Protein AF-0000000072155384 (afdb_homodimer)

Secondary structure (DSSP, 8-state):
-------------------------HHHHHHHHHHHHHHHHGGGGGTS--HHHHS-S----PPP--TTSHHHHHHHHHT-TT--S-EEEEES-TTSSTT-SSHHHHHTT--EEEEEE--HHHHHHHHHHHTT-TTEEEEE-EE--TT--EEEEEE--SSTT--EETTT--HHHHHHT-SS-EEEEEEEE-HHHHHTTSSSSEEEEEEE--TT-HHHHHHT--TTT-EEEEEEEE---SSHHHHHHHHHHHHHHHHTTEEEEE-TTT-SEEEEEE--TT-HHHHHHHHHHHHH-/-------------------------HHHHHHHHHHHHHHHHGGGGGTS--HHHHS-S----PPP--TTSHHHHHHHHHT-TT--S-EEEEES-TTSSTT-SSHHHHHTT--EEEEEE--HHHHHHHHHHHTT-TTEEEEE-EE--TT--EEEEEE--SSTT--EETTT--HHHHHHT-SS-EEEEEEEE-HHHHHTTSSSSEEEEEEE--TT-HHHHHHT--TTT-EEEEEEEE---SSHHHHHHHHHHHHHHHHTTEEEEE-TTT-SEEEEEE-----HHHHHHHHHHHHH-

Sequence (586 aa):
MPSLIQKSISSSKNPTLSVPDLGISAAAKDQLKLEAGAKELESLDSVIPSAAESAGRGEVCARSRSRFGEELSVIRLLGWQMKRDGIYVEMGALDGVTYSSTLALQTCLGWTGLLIEGSPRHFQRLYQNYKDVENVIVQYGAVCAPPLTNATFSQGMNVGSVDGDVTYLPVGLRKRFSYRRQRVVVPCRPMEWYLQKLPKKHVDFMSLDVEGAELEVLLTMDFAEVLVEVFLIELHDWGRSEQTQSWKIRKLMGNLGYKDQQLGREGEDSLMIRSWATDFDDILQRYALICLKMPSLIQKSISSSKNPTLSVPDLGISAAAKDQLKLEAGAKELESLDSVIPSAAESAGRGEVCARSRSRFGEELSVIRLLGWQMKRDGIYVEMGALDGVTYSSTLALQTCLGWTGLLIEGSPRHFQRLYQNYKDVENVIVQYGAVCAPPLTNATFSQGMNVGSVDGDVTYLPVGLRKRFSYRRQRVVVPCRPMEWYLQKLPKKHVDFMSLDVEGAELEVLLTMDFAEVLVEVFLIELHDWGRSEQTQSWKIRKLMGNLGYKDQQLGREGEDSLMIRSWATDFDDILQRYALICLK

pLDDT: mean 73.43, std 26.16, range [23.14, 98.67]

Solvent-accessible surface area (backbone atoms only — not comparable to full-atom values): 32105 Å² total; per-residue (Å²): 134,84,77,76,77,77,74,76,78,73,78,77,75,76,77,76,77,73,75,71,78,68,79,63,47,76,65,50,51,50,49,51,47,42,51,56,34,51,63,59,48,69,63,44,66,67,61,47,63,74,41,76,73,66,58,76,69,86,62,73,58,47,74,71,33,23,75,60,42,54,38,61,51,48,35,60,75,68,61,42,68,78,50,62,77,41,30,38,37,32,38,52,25,46,40,53,52,71,54,15,64,52,41,28,45,38,44,52,40,56,23,34,37,39,37,28,17,46,45,67,72,35,30,55,46,23,46,68,70,38,73,86,41,86,54,46,47,76,45,80,30,43,68,32,50,50,82,48,54,61,42,49,28,37,34,72,33,89,54,83,84,51,57,30,41,62,90,38,40,43,64,72,58,46,66,73,44,65,59,85,61,45,75,44,80,29,52,23,39,31,40,41,63,64,56,66,72,47,96,52,54,52,32,53,35,35,38,40,49,50,57,57,42,53,60,60,39,60,46,29,38,48,63,82,69,38,46,63,44,29,36,40,37,56,39,54,72,85,45,67,69,35,34,25,50,41,49,36,43,52,38,48,40,43,57,70,41,29,42,81,42,73,52,66,94,86,52,50,42,38,31,30,36,49,54,69,71,66,53,67,55,49,66,48,35,56,52,43,54,56,64,74,97,130,86,76,76,78,77,77,77,80,75,79,76,76,76,78,77,78,74,73,73,80,67,80,62,46,76,66,52,52,49,49,51,47,43,52,57,38,51,62,59,46,67,66,45,64,68,62,48,60,73,40,74,73,66,55,76,66,86,60,74,56,47,73,71,34,23,78,63,44,56,38,61,51,50,36,61,75,68,63,40,70,78,50,61,76,41,30,38,37,32,38,51,25,45,42,54,52,71,55,15,66,52,40,29,46,39,44,52,41,56,21,35,37,39,36,28,17,46,46,67,74,34,29,54,47,23,46,69,71,37,73,85,43,84,56,46,46,77,44,80,30,44,67,34,50,51,84,48,53,61,44,50,27,39,34,73,32,90,54,83,83,52,57,28,43,62,89,39,42,44,64,71,59,45,66,74,44,63,60,84,63,45,76,44,82,29,51,23,38,30,41,41,63,62,56,66,73,48,96,52,57,52,32,52,35,35,39,41,50,48,58,56,41,54,58,60,39,60,46,29,39,48,63,82,68,36,46,63,43,29,37,40,37,56,37,56,73,85,45,66,69,35,34,24,50,40,49,36,43,52,39,47,39,41,57,68,40,29,42,80,41,73,52,64,93,86,50,49,42,38,32,31,35,49,55,69,71,66,51,67,57,47,65,48,36,54,53,43,52,53,65,70,96

Structure (mmCIF, N/CA/C/O backbone):
data_AF-0000000072155384-model_v1
#
loop_
_entity.id
_entity.type
_entity.pdbx_description
1 polymer 'Methyltransferase FkbM domain-containing protein'
#
loop_
_atom_site.group_PDB
_atom_site.id
_atom_site.type_symbol
_atom_site.label_atom_id
_atom_site.label_alt_id
_atom_site.label_comp_id
_atom_site.label_asym_id
_atom_site.label_entity_id
_atom_site.label_seq_id
_atom_site.pdbx_PDB_ins_code
_atom_site.Cartn_x
_atom_site.Cartn_y
_atom_site.Cartn_z
_atom_site.occupancy
_atom_site.B_iso_or_equiv
_atom_site.auth_seq_id
_atom_site.auth_comp_id
_atom_site.auth_asym_id
_atom_site.auth_atom_id
_atom_site.pdbx_PDB_model_num
ATOM 1 N N . MET A 1 1 ? -43.622 -44.221 13.138 1 26.28 1 MET A N 1
ATOM 2 C CA . MET A 1 1 ? -42.905 -43.701 11.977 1 26.28 1 MET A CA 1
ATOM 3 C C . MET A 1 1 ? -43.016 -42.182 11.905 1 26.28 1 MET A C 1
ATOM 5 O O . MET A 1 1 ? -43.781 -41.649 11.099 1 26.28 1 MET A O 1
ATOM 9 N N . PRO A 1 2 ? -42.939 -41.425 13.049 1 27.19 2 PRO A N 1
ATOM 10 C CA . PRO A 1 2 ? -43.264 -40 13.15 1 27.19 2 PRO A CA 1
ATOM 11 C C . PRO A 1 2 ? -42.375 -39.128 12.266 1 27.19 2 PRO A C 1
ATOM 13 O O . PRO A 1 2 ? -41.201 -39.446 12.061 1 27.19 2 PRO A O 1
ATOM 16 N N . SER A 1 3 ? -42.962 -38.591 11.165 1 27.96 3 SER A N 1
ATOM 17 C CA . SER A 1 3 ? -42.566 -37.665 10.109 1 27.96 3 SER A CA 1
ATOM 18 C C . SER A 1 3 ? -42.033 -36.359 10.69 1 27.96 3 SER A C 1
ATOM 20 O O . SER A 1 3 ? -42.774 -35.612 11.331 1 27.96 3 SER A O 1
ATOM 22 N N . LEU A 1 4 ? -40.864 -36.371 11.342 1 26.1 4 LEU A N 1
ATOM 23 C CA . LEU A 1 4 ? -40.226 -35.208 11.95 1 26.1 4 LEU A CA 1
ATOM 24 C C . LEU A 1 4 ? -40.119 -34.062 10.95 1 26.1 4 LEU A C 1
ATOM 26 O O . LEU A 1 4 ? -39.519 -34.217 9.884 1 26.1 4 LEU A O 1
ATOM 30 N N . ILE A 1 5 ? -41.17 -33.276 10.859 1 24.29 5 ILE A N 1
ATOM 31 C CA . ILE A 1 5 ? -41.345 -32.085 10.035 1 24.29 5 ILE A CA 1
ATOM 32 C C . ILE A 1 5 ? -40.218 -31.094 10.315 1 24.29 5 ILE A C 1
ATOM 34 O O . ILE A 1 5 ? -40.093 -30.586 11.433 1 24.29 5 ILE A O 1
ATOM 38 N N . GLN A 1 6 ? -39.008 -31.396 9.936 1 24.03 6 GLN A N 1
ATOM 39 C CA . GLN A 1 6 ? -37.921 -30.44 10.117 1 24.03 6 GLN A CA 1
ATOM 40 C C . GLN A 1 6 ? -38.257 -29.096 9.477 1 24.03 6 GLN A C 1
ATOM 42 O O . GLN A 1 6 ? -38.375 -28.998 8.253 1 24.03 6 GLN A O 1
ATOM 47 N N . LYS A 1 7 ? -39.018 -28.221 10.19 1 24.22 7 LYS A N 1
ATOM 48 C CA . LYS A 1 7 ? -39.386 -26.863 9.799 1 24.22 7 LYS A CA 1
ATOM 49 C C . LYS A 1 7 ? -38.16 -26.065 9.365 1 24.22 7 LYS A C 1
ATOM 51 O O . LYS A 1 7 ? -37.105 -26.145 9.998 1 24.22 7 LYS A O 1
ATOM 56 N N . SER A 1 8 ? -38.146 -25.703 8.1 1 26.1 8 SER A N 1
ATOM 57 C CA . SER A 1 8 ? -37.285 -24.854 7.283 1 26.1 8 SER A CA 1
ATOM 58 C C . SER A 1 8 ? -37.116 -23.474 7.908 1 26.1 8 SER A C 1
ATOM 60 O O . SER A 1 8 ? -38.079 -22.711 8.012 1 26.1 8 SER A O 1
ATOM 62 N N . ILE A 1 9 ? -36.544 -23.386 9.115 1 26 9 ILE A N 1
ATOM 63 C CA . ILE A 1 9 ? -36.413 -22.052 9.693 1 26 9 ILE A CA 1
ATOM 64 C C . ILE A 1 9 ? -35.825 -21.096 8.658 1 26 9 ILE A C 1
ATOM 66 O O . ILE A 1 9 ? -34.706 -21.299 8.181 1 26 9 ILE A O 1
ATOM 70 N N . SER A 1 10 ? -36.708 -20.467 7.865 1 24.78 10 SER A N 1
ATOM 71 C CA . SER A 1 10 ? -36.488 -19.397 6.897 1 24.78 10 SER A CA 1
ATOM 72 C C . SER A 1 10 ? -35.698 -18.247 7.514 1 24.78 10 SER A C 1
ATOM 74 O O . SER A 1 10 ? -36.073 -17.724 8.566 1 24.78 10 SER A O 1
ATOM 76 N N . SER A 1 11 ? -34.388 -18.291 7.49 1 24.82 11 SER A N 1
ATOM 77 C CA . SER A 1 11 ? -33.483 -17.241 7.947 1 24.82 11 SER A CA 1
ATOM 78 C C . SER A 1 11 ? -33.987 -15.861 7.54 1 24.82 11 SER A C 1
ATOM 80 O O . SER A 1 11 ? -34.308 -15.631 6.372 1 24.82 11 SER A O 1
ATOM 82 N N . SER A 1 12 ? -34.711 -15.152 8.355 1 24.16 12 SER A N 1
ATOM 83 C CA . SER A 1 12 ? -35.221 -13.786 8.302 1 24.16 12 SER A CA 1
ATOM 84 C C . SER A 1 12 ? -34.168 -12.823 7.765 1 24.16 12 SER A C 1
ATOM 86 O O . SER A 1 12 ? -33.024 -12.824 8.226 1 24.16 12 SER A O 1
ATOM 88 N N . LYS A 1 13 ? -34.362 -12.316 6.531 1 26.49 13 LYS A N 1
ATOM 89 C CA . LYS A 1 13 ? -33.727 -11.25 5.761 1 26.49 13 LYS A CA 1
ATOM 90 C C . LYS A 1 13 ? -33.55 -9.992 6.606 1 26.49 13 LYS A C 1
ATOM 92 O O . LYS A 1 13 ? -34.521 -9.462 7.15 1 26.49 13 LYS A O 1
ATOM 97 N N . ASN A 1 14 ? -32.489 -9.903 7.415 1 23.92 14 ASN A N 1
ATOM 98 C CA . ASN A 1 14 ? -32.242 -8.645 8.111 1 23.92 14 ASN A CA 1
ATOM 99 C C . ASN A 1 14 ? -32.503 -7.444 7.207 1 23.92 14 ASN A C 1
ATOM 101 O O . ASN A 1 14 ? -31.907 -7.327 6.134 1 23.92 14 ASN A O 1
ATOM 105 N N . PRO A 1 15 ? -33.636 -6.75 7.224 1 27.27 15 PRO A N 1
ATOM 106 C CA . PRO A 1 15 ? -33.968 -5.632 6.337 1 27.27 15 PRO A CA 1
ATOM 107 C C . PRO A 1 15 ? -32.866 -4.577 6.28 1 27.27 15 PRO A C 1
ATOM 109 O O . PRO A 1 15 ? -32.346 -4.165 7.321 1 27.27 15 PRO A O 1
ATOM 112 N N . THR A 1 16 ? -32.029 -4.617 5.34 1 24.7 16 THR A N 1
ATOM 113 C CA . THR A 1 16 ? -31.068 -3.569 5.019 1 24.7 16 THR A CA 1
ATOM 114 C C . THR A 1 16 ? -31.736 -2.197 5.04 1 24.7 16 THR A C 1
ATOM 116 O O . THR A 1 16 ? -32.631 -1.924 4.238 1 24.7 16 THR A O 1
ATOM 119 N N . LEU A 1 17 ? -31.974 -1.579 6.226 1 24.06 17 LEU A N 1
ATOM 120 C CA . LEU A 1 17 ? -32.6 -0.27 6.38 1 24.06 17 LEU A CA 1
ATOM 121 C C . LEU A 1 17 ? -32.016 0.731 5.389 1 24.06 17 LEU A C 1
ATOM 123 O O . LEU A 1 17 ? -30.806 0.966 5.378 1 24.06 17 LEU A O 1
ATOM 127 N N . SER A 1 18 ? -32.629 0.929 4.278 1 24.98 18 SER A N 1
ATOM 128 C CA . SER A 1 18 ? -32.43 1.952 3.256 1 24.98 18 SER A CA 1
ATOM 129 C C . SER A 1 18 ? -32.375 3.345 3.873 1 24.98 18 SER A C 1
ATOM 131 O O . SER A 1 18 ? -33.361 3.817 4.443 1 24.98 18 SER A O 1
ATOM 133 N N . VAL A 1 19 ? -31.367 3.781 4.499 1 27.58 19 VAL A N 1
ATOM 134 C CA . VAL A 1 19 ? -31.413 5.171 4.941 1 27.58 19 VAL A CA 1
ATOM 135 C C . VAL A 1 19 ? -31.828 6.07 3.778 1 27.58 19 VAL A C 1
ATOM 137 O O . VAL A 1 19 ? -31.25 5.996 2.691 1 27.58 19 VAL A O 1
ATOM 140 N N . PRO A 1 20 ? -32.988 6.528 3.787 1 26.13 20 PRO A N 1
ATOM 141 C CA . PRO A 1 20 ? -33.503 7.403 2.731 1 26.13 20 PRO A CA 1
ATOM 142 C C . PRO A 1 20 ? -32.516 8.502 2.342 1 26.13 20 PRO A C 1
ATOM 144 O O . PRO A 1 20 ? -31.702 8.925 3.167 1 26.13 20 PRO A O 1
ATOM 147 N N . ASP A 1 21 ? -32.224 8.632 1.12 1 29.1 21 ASP A N 1
ATOM 148 C CA . ASP A 1 21 ? -31.508 9.681 0.402 1 29.1 21 ASP A CA 1
ATOM 149 C C . ASP A 1 21 ? -31.957 11.066 0.863 1 29.1 21 ASP A C 1
ATOM 151 O O . ASP A 1 21 ? -32.953 11.598 0.368 1 29.1 21 ASP A O 1
ATOM 155 N N . LEU A 1 22 ? -32 11.322 2.147 1 30.46 22 LEU A N 1
ATOM 156 C CA . LEU A 1 22 ? -32.502 12.667 2.409 1 30.46 22 LEU A CA 1
ATOM 157 C C . LEU A 1 22 ? -31.774 13.696 1.551 1 30.46 22 LEU A C 1
ATOM 159 O O . LEU A 1 22 ? -30.561 13.597 1.35 1 30.46 22 LEU A O 1
ATOM 163 N N . GLY A 1 23 ? -32.363 14.163 0.502 1 30.76 23 GLY A N 1
ATOM 164 C CA . GLY A 1 23 ? -32.149 15.294 -0.387 1 30.76 23 GLY A CA 1
ATOM 165 C C . GLY A 1 23 ? -31.269 16.371 0.218 1 30.76 23 GLY A C 1
ATOM 166 O O . GLY A 1 23 ? -31.389 17.547 -0.131 1 30.76 23 GLY A O 1
ATOM 167 N N . ILE A 1 24 ? -30.87 16.191 1.445 1 33.18 24 ILE A N 1
ATOM 168 C CA . ILE A 1 24 ? -30.157 17.336 2.002 1 33.18 24 ILE A CA 1
ATOM 169 C C . ILE A 1 24 ? -28.857 17.558 1.234 1 33.18 24 ILE A C 1
ATOM 171 O O . ILE A 1 24 ? -28.106 16.612 0.984 1 33.18 24 ILE A O 1
ATOM 175 N N . SER A 1 25 ? -28.875 18.602 0.492 1 31.43 25 SER A N 1
ATOM 176 C CA . SER A 1 25 ? -27.754 19.045 -0.331 1 31.43 25 SER A CA 1
ATOM 177 C C . SER A 1 25 ? -26.432 18.916 0.42 1 31.43 25 SER A C 1
ATOM 179 O O . SER A 1 25 ? -26.415 18.865 1.652 1 31.43 25 SER A O 1
ATOM 181 N N . ALA A 1 26 ? -25.366 18.577 -0.289 1 34.57 26 ALA A N 1
ATOM 182 C CA . ALA A 1 26 ? -24.006 18.488 0.236 1 34.57 26 ALA A CA 1
ATOM 183 C C . ALA A 1 26 ? -23.704 19.651 1.176 1 34.57 26 ALA A C 1
ATOM 185 O O . ALA A 1 26 ? -23.085 19.465 2.226 1 34.57 26 ALA A O 1
ATOM 186 N N . ALA A 1 27 ? -24.197 20.809 0.874 1 36.57 27 ALA A N 1
ATOM 187 C CA . ALA A 1 27 ? -24.076 22.028 1.671 1 36.57 27 ALA A CA 1
ATOM 188 C C . ALA A 1 27 ? -24.811 21.889 3.001 1 36.57 27 ALA A C 1
ATOM 190 O O . ALA A 1 27 ? -24.295 22.288 4.047 1 36.57 27 ALA A O 1
ATOM 191 N N . ALA A 1 28 ? -26.051 21.357 2.957 1 36.38 28 ALA A N 1
ATOM 192 C CA . ALA A 1 28 ? -26.871 21.222 4.158 1 36.38 28 ALA A CA 1
ATOM 193 C C . ALA A 1 28 ? -26.3 20.162 5.096 1 36.38 28 ALA A C 1
ATOM 195 O O . ALA A 1 28 ? -26.301 20.338 6.316 1 36.38 28 ALA A O 1
ATOM 196 N N . LYS A 1 29 ? -25.697 19.158 4.517 1 38.69 29 LYS A N 1
ATOM 197 C CA . LYS A 1 29 ? -25.035 18.171 5.364 1 38.69 29 LYS A CA 1
ATOM 198 C C . LYS A 1 29 ? -23.804 18.766 6.042 1 38.69 29 LYS A C 1
ATOM 200 O O . LYS A 1 29 ? -23.533 18.48 7.21 1 38.69 29 LYS A O 1
ATOM 205 N N . ASP A 1 30 ? -23.156 19.673 5.272 1 35.5 30 ASP A N 1
ATOM 206 C CA . ASP A 1 30 ? -22.046 20.446 5.821 1 35.5 30 ASP A CA 1
ATOM 207 C C . ASP A 1 30 ? -22.511 21.33 6.976 1 35.5 30 ASP A C 1
ATOM 209 O O . ASP A 1 30 ? -21.827 21.436 7.997 1 35.5 30 ASP A O 1
ATOM 213 N N . GLN A 1 31 ? -23.626 21.957 6.713 1 37.86 31 GLN A N 1
ATOM 214 C CA . GLN A 1 31 ? -24.186 22.816 7.75 1 37.86 31 GLN A CA 1
ATOM 215 C C . GLN A 1 31 ? -24.604 22.003 8.972 1 37.86 31 GLN A C 1
ATOM 217 O O . GLN A 1 31 ? -24.4 22.433 10.109 1 37.86 31 GLN A O 1
ATOM 222 N N . LEU A 1 32 ? -25.172 20.859 8.812 1 35.78 32 LEU A N 1
ATOM 223 C CA . LEU A 1 32 ? -25.622 20.056 9.943 1 35.78 32 LEU A CA 1
ATOM 224 C C . LEU A 1 32 ? -24.434 19.504 10.724 1 35.78 32 LEU A C 1
ATOM 226 O O . LEU A 1 32 ? -24.457 19.47 11.957 1 35.78 32 LEU A O 1
ATOM 230 N N . LYS A 1 33 ? -23.446 19.207 10.03 1 37.99 33 LYS A N 1
ATOM 231 C CA . LYS A 1 33 ? -22.213 18.725 10.646 1 37.99 33 LYS A CA 1
ATOM 232 C C . LYS A 1 33 ? -21.503 19.844 11.402 1 37.99 33 LYS A C 1
ATOM 234 O O . LYS A 1 33 ? -20.941 19.617 12.476 1 37.99 33 LYS A O 1
ATOM 239 N N . LEU A 1 34 ? -21.561 21.042 10.868 1 32.87 34 LEU A N 1
ATOM 240 C CA . LEU A 1 34 ? -21.064 22.234 11.547 1 32.87 34 LEU A CA 1
ATOM 241 C C . LEU A 1 34 ? -21.835 22.485 12.839 1 32.87 34 LEU A C 1
ATOM 243 O O . LEU A 1 34 ? -21.242 22.82 13.866 1 32.87 34 LEU A O 1
ATOM 247 N N . GLU A 1 35 ? -23.043 22.33 12.677 1 38.03 35 GLU A N 1
ATOM 248 C CA . GLU A 1 35 ? -23.86 22.647 13.844 1 38.03 35 GLU A CA 1
ATOM 249 C C . GLU A 1 35 ? -23.69 21.597 14.938 1 38.03 35 GLU A C 1
ATOM 251 O O . GLU A 1 35 ? -23.665 21.928 16.126 1 38.03 35 GLU A O 1
ATOM 256 N N . ALA A 1 36 ? -23.591 20.376 14.56 1 36.44 36 ALA A N 1
ATOM 257 C CA . ALA A 1 36 ? -23.415 19.361 15.596 1 36.44 36 ALA A CA 1
ATOM 258 C C . ALA A 1 36 ? -22.037 19.471 16.243 1 36.44 36 ALA A C 1
ATOM 260 O O . ALA A 1 36 ? -21.902 19.323 17.459 1 36.44 36 ALA A O 1
ATOM 261 N N . GLY A 1 37 ? -20.973 19.801 15.546 1 33.97 37 GLY A N 1
ATOM 262 C CA . GLY A 1 37 ? -19.649 20.047 16.094 1 33.97 37 GLY A CA 1
ATOM 263 C C . GLY A 1 37 ? -19.593 21.265 16.996 1 33.97 37 GLY A C 1
ATOM 264 O O . GLY A 1 37 ? -18.833 21.292 17.966 1 33.97 37 GLY A O 1
ATOM 265 N N . ALA A 1 38 ? -20.355 22.324 16.645 1 33.11 38 ALA A N 1
ATOM 266 C CA . ALA A 1 38 ? -20.399 23.541 17.452 1 33.11 38 ALA A CA 1
ATOM 267 C C . ALA A 1 38 ? -20.956 23.257 18.844 1 33.11 38 ALA A C 1
ATOM 269 O O . ALA A 1 38 ? -20.491 23.828 19.833 1 33.11 38 ALA A O 1
ATOM 270 N N . LYS A 1 39 ? -22.014 22.56 18.914 1 37.17 39 LYS A N 1
ATOM 271 C CA . LYS A 1 39 ? -22.609 22.376 20.235 1 37.17 39 LYS A CA 1
ATOM 272 C C . LYS A 1 39 ? -21.642 21.67 21.18 1 37.17 39 LYS A C 1
ATOM 274 O O . LYS A 1 39 ? -21.596 21.977 22.373 1 37.17 39 LYS A O 1
ATOM 279 N N . GLU A 1 40 ? -20.943 20.709 20.719 1 34.48 40 GLU A N 1
ATOM 280 C CA . GLU A 1 40 ? -20.037 19.98 21.602 1 34.48 40 GLU A CA 1
ATOM 281 C C . GLU A 1 40 ? -18.794 20.806 21.921 1 34.48 40 GLU A C 1
ATOM 283 O O . GLU A 1 40 ? -18.099 20.537 22.904 1 34.48 40 GLU A O 1
ATOM 288 N N . LEU A 1 41 ? -18.493 21.84 21.225 1 33.9 41 LEU A N 1
ATOM 289 C CA . LEU A 1 41 ? -17.413 22.79 21.462 1 33.9 41 LEU A CA 1
ATOM 290 C C . LEU A 1 41 ? -17.65 23.573 22.749 1 33.9 41 LEU A C 1
ATOM 292 O O . LEU A 1 41 ? -16.7 24.051 23.374 1 33.9 41 LEU A O 1
ATOM 296 N N . GLU A 1 42 ? -18.842 23.858 23.153 1 36.43 42 GLU A N 1
ATOM 297 C CA . GLU A 1 42 ? -19.053 24.584 24.402 1 36.43 42 GLU A CA 1
ATOM 298 C C . GLU A 1 42 ? -18.422 23.849 25.581 1 36.43 42 GLU A C 1
ATOM 300 O O . GLU A 1 42 ? -17.913 24.478 26.511 1 36.43 42 GLU A O 1
ATOM 305 N N . SER A 1 43 ? -18.487 22.581 25.579 1 35.91 43 SER A N 1
ATOM 306 C CA . SER A 1 43 ? -17.964 21.881 26.748 1 35.91 43 SER A CA 1
ATOM 307 C C . SER A 1 43 ? -16.449 21.726 26.666 1 35.91 43 SER A C 1
ATOM 309 O O . SER A 1 43 ? -15.825 21.181 27.579 1 35.91 43 SER A O 1
ATOM 311 N N . LEU A 1 44 ? -15.832 21.925 25.632 1 36.69 44 LEU A N 1
ATOM 312 C CA . LEU A 1 44 ? -14.402 21.769 25.39 1 36.69 44 LEU A CA 1
ATOM 313 C C . LEU A 1 44 ? -13.607 22.842 26.127 1 36.69 44 LEU A C 1
ATOM 315 O O . LEU A 1 44 ? -12.375 22.794 26.16 1 36.69 44 LEU A O 1
ATOM 319 N N . ASP A 1 45 ? -14.032 24.057 26.337 1 39.62 45 ASP A N 1
ATOM 320 C CA . ASP A 1 45 ? -13.414 24.961 27.302 1 39.62 45 ASP A CA 1
ATOM 321 C C . ASP A 1 45 ? -12.919 24.199 28.529 1 39.62 45 ASP A C 1
ATOM 323 O O . ASP A 1 45 ? -11.957 24.615 29.178 1 39.62 45 ASP A O 1
ATOM 327 N N . SER A 1 46 ? -13.601 23.15 28.821 1 43.37 46 SER A N 1
ATOM 328 C CA . SER A 1 46 ? -13.271 22.408 30.033 1 43.37 46 SER A CA 1
ATOM 329 C C . SER A 1 46 ? -12.147 21.408 29.78 1 43.37 46 SER A C 1
ATOM 331 O O . SER A 1 46 ? -11.61 20.819 30.721 1 43.37 46 SER A O 1
ATOM 333 N N . VAL A 1 47 ? -11.966 20.976 28.548 1 44.62 47 VAL A N 1
ATOM 334 C CA . VAL A 1 47 ? -11.035 19.866 28.374 1 44.62 47 VAL A CA 1
ATOM 335 C C . VAL A 1 47 ? -9.599 20.383 28.432 1 44.62 47 VAL A C 1
ATOM 337 O O . VAL A 1 47 ? -8.706 19.698 28.936 1 44.62 47 VAL A O 1
ATOM 340 N N . ILE A 1 48 ? -9.233 21.426 27.691 1 45.36 48 ILE A N 1
ATOM 341 C CA . ILE A 1 48 ? -7.88 21.957 27.817 1 45.36 48 ILE A CA 1
ATOM 342 C C . ILE A 1 48 ? -7.852 23.054 28.878 1 45.36 48 ILE A C 1
ATOM 344 O O . ILE A 1 48 ? -8.636 24.005 28.818 1 45.36 48 ILE A O 1
ATOM 348 N N . PRO A 1 49 ? -7.53 22.777 30.068 1 38.37 49 PRO A N 1
ATOM 349 C CA . PRO A 1 49 ? -7.427 23.877 31.03 1 38.37 49 PRO A CA 1
ATOM 350 C C . PRO A 1 49 ? -6.986 25.188 30.383 1 38.37 49 PRO A C 1
ATOM 352 O O . PRO A 1 49 ? -6.351 25.175 29.326 1 38.37 49 PRO A O 1
ATOM 355 N N . SER A 1 50 ? -7.753 26.253 30.688 1 37.54 50 SER A N 1
ATOM 356 C CA . SER A 1 50 ? -7.291 27.589 30.327 1 37.54 50 SER A CA 1
ATOM 357 C C . SER A 1 50 ? -5.768 27.668 30.335 1 37.54 50 SER A C 1
ATOM 359 O O . SER A 1 50 ? -5.143 27.587 31.395 1 37.54 50 SER A O 1
ATOM 361 N N . ALA A 1 51 ? -5.174 26.984 29.589 1 36.69 51 ALA A N 1
ATOM 362 C CA . ALA A 1 51 ? -3.726 27.057 29.409 1 36.69 51 ALA A CA 1
ATOM 363 C C . ALA A 1 51 ? -3.246 28.506 29.414 1 36.69 51 ALA A C 1
ATOM 365 O O . ALA A 1 51 ? -2.066 28.776 29.177 1 36.69 51 ALA A O 1
ATOM 366 N N . ALA A 1 52 ? -4.083 29.446 29.325 1 36.84 52 ALA A N 1
ATOM 367 C CA . ALA A 1 52 ? -3.531 30.779 29.554 1 36.84 52 ALA A CA 1
ATOM 368 C C . ALA A 1 52 ? -2.584 30.783 30.75 1 36.84 52 ALA A C 1
ATOM 370 O O . ALA A 1 52 ? -1.579 31.496 30.752 1 36.84 52 ALA A O 1
ATOM 371 N N . GLU A 1 53 ? -2.907 30.162 31.834 1 36.49 53 GLU A N 1
ATOM 372 C CA . GLU A 1 53 ? -2.026 30.369 32.979 1 36.49 53 GLU A CA 1
ATOM 373 C C . GLU A 1 53 ? -0.723 29.59 32.822 1 36.49 53 GLU A C 1
ATOM 375 O O . GLU A 1 53 ? 0.307 29.975 33.378 1 36.49 53 GLU A O 1
ATOM 380 N N . SER A 1 54 ? -0.855 28.314 32.394 1 34.05 54 SER A N 1
ATOM 381 C CA . SER A 1 54 ? 0.391 27.597 32.644 1 34.05 54 SER A CA 1
ATOM 382 C C . SER A 1 54 ? 1.43 27.905 31.571 1 34.05 54 SER A C 1
ATOM 384 O O . SER A 1 54 ? 2.605 27.564 31.721 1 34.05 54 SER A O 1
ATOM 386 N N . ALA A 1 55 ? 0.971 27.664 30.214 1 36.16 55 ALA A N 1
ATOM 387 C CA . ALA A 1 55 ? 2.173 27.701 29.385 1 36.16 55 ALA A CA 1
ATOM 388 C C . ALA A 1 55 ? 2.78 29.101 29.359 1 36.16 55 ALA A C 1
ATOM 390 O O . ALA A 1 55 ? 2.098 30.073 29.027 1 36.16 55 ALA A O 1
ATOM 391 N N . GLY A 1 56 ? 3.572 29.436 30.266 1 35.44 56 GLY A N 1
ATOM 392 C CA . GLY A 1 56 ? 4.444 30.59 30.411 1 35.44 56 GLY A CA 1
ATOM 393 C C . GLY A 1 56 ? 4.482 31.469 29.175 1 35.44 56 GLY A C 1
ATOM 394 O O . GLY A 1 56 ? 5.084 32.544 29.189 1 35.44 56 GLY A O 1
ATOM 395 N N . ARG A 1 57 ? 4.641 30.816 27.889 1 38.31 57 ARG A N 1
ATOM 396 C CA . ARG A 1 57 ? 5.152 31.699 26.847 1 38.31 57 ARG A CA 1
ATOM 397 C C . ARG A 1 57 ? 4.02 32.474 26.182 1 38.31 57 ARG A C 1
ATOM 399 O O . ARG A 1 57 ? 3.195 31.893 25.474 1 38.31 57 ARG A O 1
ATOM 406 N N . GLY A 1 58 ? 3.388 33.519 26.707 1 42.45 58 GLY A N 1
ATOM 407 C CA . GLY A 1 58 ? 2.595 34.64 26.229 1 42.45 58 GLY A CA 1
ATOM 408 C C . GLY A 1 58 ? 1.733 34.293 25.03 1 42.45 58 GLY A C 1
ATOM 409 O O . GLY A 1 58 ? 1.058 35.161 24.472 1 42.45 58 GLY A O 1
ATOM 410 N N . GLU A 1 59 ? 1.946 33.154 24.294 1 50.02 59 GLU A N 1
ATOM 411 C CA . GLU A 1 59 ? 1.192 33.035 23.05 1 50.02 59 GLU A CA 1
ATOM 412 C C . GLU A 1 59 ? -0.221 32.518 23.309 1 50.02 59 GLU A C 1
ATOM 414 O O . GLU A 1 59 ? -0.435 31.709 24.214 1 50.02 59 GLU A O 1
ATOM 419 N N . VAL A 1 60 ? -1.288 33.221 22.846 1 56.32 60 VAL A N 1
ATOM 420 C CA . VAL A 1 60 ? -2.727 33.01 22.959 1 56.32 60 VAL A CA 1
ATOM 421 C C . VAL A 1 60 ? -3.096 31.644 22.384 1 56.32 60 VAL A C 1
ATOM 423 O O . VAL A 1 60 ? -2.722 31.318 21.255 1 56.32 60 VAL A O 1
ATOM 426 N N . CYS A 1 61 ? -3.443 30.687 23.212 1 67 61 CYS A N 1
ATOM 427 C CA . CYS A 1 61 ? -4.032 29.414 22.81 1 67 61 CYS A CA 1
ATOM 428 C C . CYS A 1 61 ? -5.206 29.632 21.864 1 67 61 CYS A C 1
ATOM 430 O O . CYS A 1 61 ? -6.204 30.25 22.238 1 67 61 CYS A O 1
ATOM 432 N N . ALA A 1 62 ? -4.894 29.356 20.592 1 68.92 62 ALA A N 1
ATOM 433 C CA . ALA A 1 62 ? -5.993 29.437 19.634 1 68.92 62 ALA A CA 1
ATOM 434 C C . ALA A 1 62 ? -6.894 28.208 19.728 1 68.92 62 ALA A C 1
ATOM 436 O O . ALA A 1 62 ? -6.409 27.087 19.896 1 68.92 62 ALA A O 1
ATOM 437 N N . ARG A 1 63 ? -8.138 28.473 19.74 1 70.01 63 ARG A N 1
ATOM 438 C CA . ARG A 1 63 ? -9.139 27.411 19.73 1 70.01 63 ARG A CA 1
ATOM 439 C C . ARG A 1 63 ? -9.003 26.543 18.483 1 70.01 63 ARG A C 1
ATOM 441 O O . ARG A 1 63 ? -8.607 27.029 17.422 1 70.01 63 ARG A O 1
ATOM 448 N N . SER A 1 64 ? -9.24 25.284 18.655 1 75.9 64 SER A N 1
ATOM 449 C CA . SER A 1 64 ? -9.257 24.348 17.535 1 75.9 64 SER A CA 1
ATOM 450 C C . SER A 1 64 ? -10.118 24.872 16.39 1 75.9 64 SER A C 1
ATOM 452 O O . SER A 1 64 ? -11.177 25.46 16.621 1 75.9 64 SER A O 1
ATOM 454 N N . ARG A 1 65 ? -9.625 24.731 15.156 1 75.12 65 ARG A N 1
ATOM 455 C CA . ARG A 1 65 ? -10.334 25.164 13.956 1 75.12 65 ARG A CA 1
ATOM 456 C C . ARG A 1 65 ? -10.616 23.984 13.032 1 75.12 65 ARG A C 1
ATOM 458 O O . ARG A 1 65 ? -10.824 24.166 11.83 1 75.12 65 ARG A O 1
ATOM 465 N N . SER A 1 66 ? -10.468 22.792 13.634 1 77.03 66 SER A N 1
ATOM 466 C CA . SER A 1 66 ? -10.764 21.629 12.804 1 77.03 66 SER A CA 1
ATOM 467 C C . SER A 1 66 ? -12.208 21.652 12.314 1 77.03 66 SER A C 1
ATOM 469 O O . SER A 1 66 ? -13.087 22.199 12.983 1 77.03 66 SER A O 1
ATOM 471 N N . ARG A 1 67 ? -12.454 21.069 11.184 1 71.03 67 ARG A N 1
ATOM 472 C CA . ARG A 1 67 ? -13.725 21.205 10.481 1 71.03 67 ARG A CA 1
ATOM 473 C C . ARG A 1 67 ? -14.872 20.634 11.309 1 71.03 67 ARG A C 1
ATOM 475 O O . ARG A 1 67 ? -15.937 21.247 11.409 1 71.03 67 ARG A O 1
ATOM 482 N N . PHE A 1 68 ? -14.595 19.499 11.973 1 70.07 68 PHE A N 1
ATOM 483 C CA . PHE A 1 68 ? -15.673 18.825 12.686 1 70.07 68 PHE A CA 1
ATOM 484 C C . PHE A 1 68 ? -15.267 18.527 14.124 1 70.07 68 PHE A C 1
ATOM 486 O O . PHE A 1 68 ? -15.814 17.619 14.754 1 70.07 68 PHE A O 1
ATOM 493 N N . GLY A 1 69 ? -14.282 19.328 14.619 1 74.87 69 GLY A N 1
ATOM 494 C CA . GLY A 1 69 ? -13.838 19.157 15.993 1 74.87 69 GLY A CA 1
ATOM 495 C C . GLY A 1 69 ? -12.944 17.947 16.185 1 74.87 69 GLY A C 1
ATOM 496 O O . GLY A 1 69 ? -12.788 17.455 17.305 1 74.87 69 GLY A O 1
ATOM 497 N N . GLU A 1 70 ? -12.389 17.45 15.101 1 79.93 70 GLU A N 1
ATOM 498 C CA . GLU A 1 70 ? -11.586 16.231 15.139 1 79.93 70 GLU A CA 1
ATOM 499 C C . GLU A 1 70 ? -10.39 16.388 16.074 1 79.93 70 GLU A C 1
ATOM 501 O O . GLU A 1 70 ? -10.051 15.464 16.817 1 79.93 70 GLU A O 1
ATOM 506 N N . GLU A 1 71 ? -9.802 17.522 16.05 1 85.04 71 GLU A N 1
ATOM 507 C CA . GLU A 1 71 ? -8.601 17.736 16.853 1 85.04 71 GLU A CA 1
ATOM 508 C C . GLU A 1 71 ? -8.896 17.571 18.341 1 85.04 71 GLU A C 1
ATOM 510 O O . GLU A 1 71 ? -8.197 16.834 19.04 1 85.04 71 GLU A O 1
ATOM 515 N N . LEU A 1 72 ? -9.936 18.198 18.778 1 81.84 72 LEU A N 1
ATOM 516 C CA . LEU A 1 72 ? -10.292 18.127 20.191 1 81.84 72 LEU A CA 1
ATOM 517 C C . LEU A 1 72 ? -10.717 16.714 20.575 1 81.84 72 LEU A C 1
ATOM 519 O O . LEU A 1 72 ? -10.414 16.248 21.676 1 81.84 72 LEU A O 1
ATOM 523 N N . SER A 1 73 ? -11.409 16.091 19.673 1 80.66 73 SER A N 1
ATOM 524 C CA . SER A 1 73 ? -11.825 14.714 19.919 1 80.66 73 SER A CA 1
ATOM 525 C C . SER A 1 73 ? -10.62 13.796 20.09 1 80.66 73 SER A C 1
ATOM 527 O O . SER A 1 73 ? -10.61 12.933 20.971 1 80.66 73 SER A O 1
ATOM 529 N N . VAL A 1 74 ? -9.653 14.026 19.315 1 85.74 74 VAL A N 1
ATOM 530 C CA . VAL A 1 74 ? -8.459 13.19 19.379 1 85.74 74 VAL A CA 1
ATOM 531 C C . VAL A 1 74 ? -7.701 13.469 20.675 1 85.74 74 VAL A C 1
ATOM 533 O O . VAL A 1 74 ? -7.266 12.541 21.36 1 85.74 74 VAL A O 1
ATOM 536 N N . ILE A 1 75 ? -7.554 14.703 21.057 1 85.54 75 ILE A N 1
ATOM 537 C CA . ILE A 1 75 ? -6.858 15.101 22.277 1 85.54 75 ILE A CA 1
ATOM 538 C C . ILE A 1 75 ? -7.529 14.454 23.487 1 85.54 75 ILE A C 1
ATOM 540 O O . ILE A 1 75 ? -6.852 13.904 24.359 1 85.54 75 ILE A O 1
ATOM 544 N N . ARG A 1 76 ? -8.813 14.476 23.482 1 80.45 76 ARG A N 1
ATOM 545 C CA . ARG A 1 76 ? -9.572 13.903 24.589 1 80.45 76 ARG A CA 1
ATOM 546 C C . ARG A 1 76 ? -9.434 12.385 24.62 1 80.45 76 ARG A C 1
ATOM 548 O O . ARG A 1 76 ? -9.162 11.803 25.672 1 80.45 76 ARG A O 1
ATOM 555 N N . LEU A 1 77 ? -9.625 11.836 23.491 1 79.78 77 LEU A N 1
ATOM 556 C CA . LEU A 1 77 ? -9.602 10.381 23.387 1 79.78 77 LEU A CA 1
ATOM 557 C C . LEU A 1 77 ? -8.25 9.826 23.825 1 79.78 77 LEU A C 1
ATOM 559 O O . LEU A 1 77 ? -8.185 8.777 24.47 1 79.78 77 LEU A O 1
ATOM 563 N N . LEU A 1 78 ? -7.193 10.59 23.526 1 84.27 78 LEU A N 1
ATOM 564 C CA . LEU A 1 78 ? -5.861 10.042 23.756 1 84.27 78 LEU A CA 1
ATOM 565 C C . LEU A 1 78 ? -5.245 10.621 25.024 1 84.27 78 LEU A C 1
ATOM 567 O O . LEU A 1 78 ? -4.105 10.302 25.368 1 84.27 78 LEU A O 1
ATOM 571 N N . GLY A 1 79 ? -5.953 11.455 25.662 1 83 79 GLY A N 1
ATOM 572 C CA . GLY A 1 79 ? -5.482 12.014 26.919 1 83 79 GLY A CA 1
ATOM 573 C C . GLY A 1 79 ? -4.293 12.94 26.751 1 83 79 GLY A C 1
ATOM 574 O O . GLY A 1 79 ? -3.342 12.885 27.534 1 83 79 GLY A O 1
ATOM 575 N N . TRP A 1 80 ? -4.316 13.786 25.694 1 85.39 80 TRP A N 1
ATOM 576 C CA . TRP A 1 80 ? -3.173 14.628 25.359 1 85.39 80 TRP A CA 1
ATOM 577 C C . TRP A 1 80 ? -3.283 15.99 26.037 1 85.39 80 TRP A C 1
ATOM 579 O O . TRP A 1 80 ? -2.456 16.875 25.803 1 85.39 80 TRP A O 1
ATOM 589 N N . GLN A 1 81 ? -4.222 16.191 26.925 1 82.31 81 GLN A N 1
ATOM 590 C CA . GLN A 1 81 ? -4.507 17.503 27.496 1 82.31 81 GLN A CA 1
ATOM 591 C C . GLN A 1 81 ? -3.283 18.071 28.208 1 82.31 81 GLN A C 1
ATOM 593 O O . GLN A 1 81 ? -3.093 19.289 28.252 1 82.31 81 GLN A O 1
ATOM 598 N N . MET A 1 82 ? -2.445 17.187 28.708 1 83.25 82 MET A N 1
ATOM 599 C CA . MET A 1 82 ? -1.287 17.659 29.462 1 83.25 82 MET A CA 1
ATOM 600 C C . MET A 1 82 ? 0.011 17.191 28.813 1 83.25 82 MET A C 1
ATOM 602 O O . MET A 1 82 ? 1.092 17.371 29.377 1 83.25 82 MET A O 1
ATOM 606 N N . LYS A 1 83 ? -0.142 16.576 27.708 1 86.89 83 LYS A N 1
ATOM 607 C CA . LYS A 1 83 ? 1.055 16.108 27.016 1 86.89 83 LYS A CA 1
ATOM 608 C C . LYS A 1 83 ? 1.812 17.27 26.379 1 86.89 83 LYS A C 1
ATOM 610 O O . LYS A 1 83 ? 1.224 18.08 25.659 1 86.89 83 LYS A O 1
ATOM 615 N N . ARG A 1 84 ? 3.059 17.247 26.834 1 87.18 84 ARG A N 1
ATOM 616 C CA . ARG A 1 84 ? 3.935 18.262 26.256 1 87.18 84 ARG A CA 1
ATOM 617 C C . ARG A 1 84 ? 5.001 17.625 25.371 1 87.18 84 ARG A C 1
ATOM 619 O O . ARG A 1 84 ? 5.176 16.405 25.38 1 87.18 84 ARG A O 1
ATOM 626 N N . ASP A 1 85 ? 5.605 18.417 24.426 1 87.93 85 ASP A N 1
ATOM 627 C CA . ASP A 1 85 ? 6.731 18.022 23.587 1 87.93 85 ASP A CA 1
ATOM 628 C C . ASP A 1 85 ? 6.3 17.007 22.53 1 87.93 85 ASP A C 1
ATOM 630 O O . ASP A 1 85 ? 7.07 16.117 22.166 1 87.93 85 ASP A O 1
ATOM 634 N N . GLY A 1 86 ? 5.007 17.013 22.291 1 94.96 86 GLY A N 1
ATOM 635 C CA . GLY A 1 86 ? 4.534 16.159 21.212 1 94.96 86 GLY A CA 1
ATOM 636 C C . GLY A 1 86 ? 4.972 16.634 19.84 1 94.96 86 GLY A C 1
ATOM 637 O O . GLY A 1 86 ? 5.431 17.768 19.687 1 94.96 86 GLY A O 1
ATOM 638 N N . ILE A 1 87 ? 4.949 15.721 18.887 1 97.56 87 ILE A N 1
ATOM 639 C CA . ILE A 1 87 ? 5.265 16.022 17.495 1 97.56 87 ILE A CA 1
ATOM 640 C C . ILE A 1 87 ? 4.056 15.715 16.614 1 97.56 87 ILE A C 1
ATOM 642 O O . ILE A 1 87 ? 3.445 14.651 16.736 1 97.56 87 ILE A O 1
ATOM 646 N N . TYR A 1 88 ? 3.651 16.708 15.807 1 97.48 88 TYR A N 1
ATOM 647 C CA . TYR A 1 88 ? 2.544 16.483 14.884 1 97.48 88 TYR A CA 1
ATOM 648 C C . TYR A 1 88 ? 2.964 16.773 13.448 1 97.48 88 TYR A C 1
ATOM 650 O O . TYR A 1 88 ? 3.94 17.49 13.213 1 97.48 88 TYR A O 1
ATOM 658 N N . VAL A 1 89 ? 2.359 16.136 12.473 1 98.65 89 VAL A N 1
ATOM 659 C CA . VAL A 1 89 ? 2.493 16.391 11.042 1 98.65 89 VAL A CA 1
ATOM 660 C C . VAL A 1 89 ? 1.113 16.595 10.422 1 98.65 89 VAL A C 1
ATOM 662 O O . VAL A 1 89 ? 0.181 15.838 10.702 1 98.65 89 VAL A O 1
ATOM 665 N N . GLU A 1 90 ? 0.959 17.633 9.71 1 98.17 90 GLU A N 1
ATOM 666 C CA . GLU A 1 90 ? -0.26 17.86 8.94 1 98.17 90 GLU A CA 1
ATOM 667 C C . GLU A 1 90 ? 0.049 18.045 7.458 1 98.17 90 GLU A C 1
ATOM 669 O O . GLU A 1 90 ? 0.758 18.979 7.078 1 98.17 90 GLU A O 1
ATOM 674 N N . MET A 1 91 ? -0.371 17.11 6.683 1 97.93 91 MET A N 1
ATOM 675 C CA . MET A 1 91 ? -0.273 17.255 5.234 1 97.93 91 MET A CA 1
ATOM 676 C C . MET A 1 91 ? -1.61 17.679 4.637 1 97.93 91 MET A C 1
ATOM 678 O O . MET A 1 91 ? -2.639 17.055 4.903 1 97.93 91 MET A O 1
ATOM 682 N N . GLY A 1 92 ? -1.614 18.621 3.764 1 96.41 92 GLY A N 1
ATOM 683 C CA . GLY A 1 92 ? -2.806 19.376 3.413 1 96.41 92 GLY A CA 1
ATOM 684 C C . GLY A 1 92 ? -3.16 20.44 4.434 1 96.41 92 GLY A C 1
ATOM 685 O O . GLY A 1 92 ? -4.286 20.478 4.934 1 96.41 92 GLY A O 1
ATOM 686 N N . ALA A 1 93 ? -2.185 21.273 4.687 1 96.68 93 ALA A N 1
ATOM 687 C CA . ALA A 1 93 ? -2.257 22.166 5.841 1 96.68 93 ALA A CA 1
ATOM 688 C C . ALA A 1 93 ? -2.981 23.462 5.486 1 96.68 93 ALA A C 1
ATOM 690 O O . ALA A 1 93 ? -3.274 24.277 6.365 1 96.68 93 ALA A O 1
ATOM 691 N N . LEU A 1 94 ? -3.298 23.689 4.178 1 94.46 94 LEU A N 1
ATOM 692 C CA . LEU A 1 94 ? -3.89 24.949 3.742 1 94.46 94 LEU A CA 1
ATOM 693 C C . LEU A 1 94 ? -3.084 26.136 4.26 1 94.46 94 LEU A C 1
ATOM 695 O O . LEU A 1 94 ? -1.891 26.256 3.97 1 94.46 94 LEU A O 1
ATOM 699 N N . ASP A 1 95 ? -3.709 27.024 5.014 1 94.7 95 ASP A N 1
ATOM 700 C CA . ASP A 1 95 ? -2.98 28.172 5.545 1 94.7 95 ASP A CA 1
ATOM 701 C C . ASP A 1 95 ? -2.528 27.919 6.982 1 94.7 95 ASP A C 1
ATOM 703 O O . ASP A 1 95 ? -2.033 28.827 7.652 1 94.7 95 ASP A O 1
ATOM 707 N N . GLY A 1 96 ? -2.723 26.703 7.531 1 95.4 96 GLY A N 1
ATOM 708 C CA . GLY A 1 96 ? -2.296 26.303 8.862 1 95.4 96 GLY A CA 1
ATOM 709 C C . GLY A 1 96 ? -3.246 26.756 9.955 1 95.4 96 GLY A C 1
ATOM 710 O O . GLY A 1 96 ? -3.048 26.437 11.129 1 95.4 96 GLY A O 1
ATOM 711 N N . VAL A 1 97 ? -4.276 27.48 9.606 1 92.86 97 VAL A N 1
ATOM 712 C CA . VAL A 1 97 ? -5.214 28.024 10.582 1 92.86 97 VAL A CA 1
ATOM 713 C C . VAL A 1 97 ? -6.633 27.571 10.244 1 92.86 97 VAL A C 1
ATOM 715 O O . VAL A 1 97 ? -7.309 26.955 11.072 1 92.86 97 VAL A O 1
ATOM 718 N N . THR A 1 98 ? -7.041 27.803 8.992 1 90.39 98 THR A N 1
ATOM 719 C CA . THR A 1 98 ? -8.385 27.453 8.545 1 90.39 98 THR A CA 1
ATOM 720 C C . THR A 1 98 ? -8.544 25.939 8.444 1 90.39 98 THR A C 1
ATOM 722 O O . THR A 1 98 ? -7.795 25.277 7.723 1 90.39 98 THR A O 1
ATOM 725 N N . TYR A 1 99 ? -9.406 25.371 9.236 1 88.4 99 TYR A N 1
ATOM 726 C CA . TYR A 1 99 ? -9.728 23.949 9.22 1 88.4 99 TYR A CA 1
ATOM 727 C C . TYR A 1 99 ? -8.534 23.115 9.67 1 88.4 99 TYR A C 1
ATOM 729 O O . TYR A 1 99 ? -8.429 21.934 9.328 1 88.4 99 TYR A O 1
ATOM 737 N N . SER A 1 100 ? -7.65 23.759 10.379 1 92.86 100 SER A N 1
ATOM 738 C CA . SER A 1 100 ? -6.467 23.042 10.843 1 92.86 100 SER A CA 1
ATOM 739 C C . SER A 1 100 ? -6.836 21.967 11.86 1 92.86 100 SER A C 1
ATOM 741 O O . SER A 1 100 ? -7.665 22.198 12.743 1 92.86 100 SER A O 1
ATOM 743 N N . SER A 1 101 ? -6.155 20.835 11.727 1 91.81 101 SER A N 1
ATOM 744 C CA . SER A 1 101 ? -6.351 19.732 12.662 1 91.81 101 SER A CA 1
ATOM 745 C C . SER A 1 101 ? -5.255 19.705 13.722 1 91.81 101 SER A C 1
ATOM 747 O O . SER A 1 101 ? -5.173 18.764 14.514 1 91.81 101 SER A O 1
ATOM 749 N N . THR A 1 102 ? -4.397 20.727 13.771 1 94.92 102 THR A N 1
ATOM 750 C CA . THR A 1 102 ? -3.247 20.63 14.663 1 94.92 102 THR A CA 1
ATOM 751 C C . THR A 1 102 ? -2.971 21.971 15.338 1 94.92 102 THR A C 1
ATOM 753 O O . THR A 1 102 ? -1.975 22.121 16.049 1 94.92 102 THR A O 1
ATOM 756 N N . LEU A 1 103 ? -3.847 22.969 15.102 1 93.33 103 LEU A N 1
ATOM 757 C CA . LEU A 1 103 ? -3.62 24.321 15.598 1 93.33 103 LEU A CA 1
ATOM 758 C C . LEU A 1 103 ? -3.535 24.334 17.121 1 93.33 103 LEU A C 1
ATOM 760 O O . LEU A 1 103 ? -2.629 24.946 17.691 1 93.33 103 LEU A O 1
ATOM 764 N N . ALA A 1 104 ? -4.428 23.651 17.822 1 90.34 104 ALA A N 1
ATOM 765 C CA . ALA A 1 104 ? -4.444 23.635 19.283 1 90.34 104 ALA A CA 1
ATOM 766 C C . ALA A 1 104 ? -3.223 22.906 19.837 1 90.34 104 ALA A C 1
ATOM 768 O O . ALA A 1 104 ? -2.712 23.26 20.902 1 90.34 104 ALA A O 1
ATOM 769 N N . LEU A 1 105 ? -2.775 21.872 19.122 1 93.4 105 LEU A N 1
ATOM 770 C CA . LEU A 1 105 ? -1.576 21.163 19.554 1 93.4 105 LEU A CA 1
ATOM 771 C C . LEU A 1 105 ? -0.373 22.101 19.591 1 93.4 105 LEU A C 1
ATOM 773 O O . LEU A 1 105 ? 0.441 22.036 20.515 1 93.4 105 LEU A O 1
ATOM 777 N N . GLN A 1 106 ? -0.353 22.94 18.622 1 92.79 106 GLN A N 1
ATOM 778 C CA . GLN A 1 106 ? 0.743 23.897 18.512 1 92.79 106 GLN A CA 1
ATOM 779 C C . GLN A 1 106 ? 0.596 25.022 19.532 1 92.79 106 GLN A C 1
ATOM 781 O O . GLN A 1 106 ? 1.51 25.275 20.321 1 92.79 106 GLN A O 1
ATOM 786 N N . THR A 1 107 ? -0.528 25.673 19.555 1 90.32 107 THR A N 1
ATOM 787 C CA . THR A 1 107 ? -0.691 26.944 20.251 1 90.32 107 THR A CA 1
ATOM 788 C C . THR A 1 107 ? -0.986 26.716 21.731 1 90.32 107 THR A C 1
ATOM 790 O O . THR A 1 107 ? -0.563 27.502 22.582 1 90.32 107 THR A O 1
ATOM 793 N N . CYS A 1 108 ? -1.649 25.615 22.041 1 86.36 108 CYS A N 1
ATOM 794 C CA . CYS A 1 108 ? -2.077 25.401 23.419 1 86.36 108 CYS A CA 1
ATOM 795 C C . CYS A 1 108 ? -1.146 24.429 24.134 1 86.36 108 CYS A C 1
ATOM 797 O O . CYS A 1 108 ? -0.881 24.581 25.328 1 86.36 108 CYS A O 1
ATOM 799 N N . LEU A 1 109 ? -0.639 23.524 23.398 1 89.35 109 LEU A N 1
ATOM 800 C CA . LEU A 1 109 ? 0.117 22.466 24.059 1 89.35 109 LEU A CA 1
ATOM 801 C C . LEU A 1 109 ? 1.607 22.594 23.76 1 89.35 109 LEU A C 1
ATOM 803 O O . LEU A 1 109 ? 2.426 21.887 24.35 1 89.35 109 LEU A O 1
ATOM 807 N N . GLY A 1 110 ? 1.961 23.442 22.796 1 91.95 110 GLY A N 1
ATOM 808 C CA . GLY A 1 110 ? 3.359 23.736 22.524 1 91.95 110 GLY A CA 1
ATOM 809 C C . GLY A 1 110 ? 4.061 22.635 21.751 1 91.95 110 GLY A C 1
ATOM 810 O O . GLY A 1 110 ? 5.277 22.469 21.862 1 91.95 110 GLY A O 1
ATOM 811 N N . TRP A 1 111 ? 3.334 21.865 21.043 1 95.27 111 TRP A N 1
ATOM 812 C CA . TRP A 1 111 ? 3.922 20.773 20.274 1 95.27 111 TRP A CA 1
ATOM 813 C C . TRP A 1 111 ? 4.744 21.309 19.107 1 95.27 111 TRP A C 1
ATOM 815 O O . TRP A 1 111 ? 4.561 22.454 18.685 1 95.27 111 TRP A O 1
ATOM 825 N N . THR A 1 112 ? 5.706 20.515 18.708 1 96.55 112 THR A N 1
ATOM 826 C CA . THR A 1 112 ? 6.473 20.787 17.497 1 96.55 112 THR A CA 1
ATOM 827 C C . THR A 1 112 ? 5.776 20.2 16.273 1 96.55 112 THR A C 1
ATOM 829 O O . THR A 1 112 ? 5.271 19.077 16.318 1 96.55 112 THR A O 1
ATOM 832 N N . GLY A 1 113 ? 5.779 21.007 15.214 1 97.08 113 GLY A N 1
ATOM 833 C CA . GLY A 1 113 ? 4.96 20.536 14.108 1 97.08 113 GLY A CA 1
ATOM 834 C C . GLY A 1 113 ? 5.643 20.67 12.76 1 97.08 113 GLY A C 1
ATOM 835 O O . GLY A 1 113 ? 6.589 21.447 12.613 1 97.08 113 GLY A O 1
ATOM 836 N N . LEU A 1 114 ? 5.258 19.837 11.796 1 98.54 114 LEU A N 1
ATOM 837 C CA . LEU A 1 114 ? 5.555 19.914 10.37 1 98.54 114 LEU A CA 1
ATOM 838 C C . LEU A 1 114 ? 4.276 20.089 9.558 1 98.54 114 LEU A C 1
ATOM 840 O O . LEU A 1 114 ? 3.389 19.234 9.596 1 98.54 114 LEU A O 1
ATOM 844 N N . LEU A 1 115 ? 4.148 21.227 8.91 1 98.58 115 LEU A N 1
ATOM 845 C CA . LEU A 1 115 ? 3.013 21.522 8.043 1 98.58 115 LEU A CA 1
ATOM 846 C C . LEU A 1 115 ? 3.424 21.478 6.575 1 98.58 115 LEU A C 1
ATOM 848 O O . LEU A 1 115 ? 4.368 22.16 6.17 1 98.58 115 LEU A O 1
ATOM 852 N N . ILE A 1 116 ? 2.727 20.639 5.795 1 98.62 116 ILE A N 1
ATOM 853 C CA . ILE A 1 116 ? 3.049 20.468 4.382 1 98.62 116 ILE A CA 1
ATOM 854 C C . ILE A 1 116 ? 1.849 20.869 3.527 1 98.62 116 ILE A C 1
ATOM 856 O O . ILE A 1 116 ? 0.725 20.428 3.778 1 98.62 116 ILE A O 1
ATOM 860 N N . GLU A 1 117 ? 2.077 21.712 2.544 1 97.83 117 GLU A N 1
ATOM 861 C CA . GLU A 1 117 ? 1.013 22.169 1.656 1 97.83 117 GLU A CA 1
ATOM 862 C C . GLU A 1 117 ? 1.48 22.196 0.203 1 97.83 117 GLU A C 1
ATOM 864 O O . GLU A 1 117 ? 2.547 22.731 -0.102 1 97.83 117 GLU A O 1
ATOM 869 N N . GLY A 1 118 ? 0.661 21.602 -0.658 1 95.92 118 GLY A N 1
ATOM 870 C CA . GLY A 1 118 ? 1.047 21.473 -2.054 1 95.92 118 GLY A CA 1
ATOM 871 C C . GLY A 1 118 ? 0.581 22.635 -2.911 1 95.92 118 GLY A C 1
ATOM 872 O O . GLY A 1 118 ? 1.184 22.932 -3.945 1 95.92 118 GLY A O 1
ATOM 873 N N . SER A 1 119 ? -0.524 23.295 -2.579 1 93.2 119 SER A N 1
ATOM 874 C CA . SER A 1 119 ? -1.039 24.428 -3.341 1 93.2 119 SER A CA 1
ATOM 875 C C . SER A 1 119 ? -0.164 25.663 -3.154 1 93.2 119 SER A C 1
ATOM 877 O O . SER A 1 119 ? 0.048 26.115 -2.027 1 93.2 119 SER A O 1
ATOM 879 N N . PRO A 1 120 ? 0.271 26.208 -4.202 1 93.34 120 PRO A N 1
ATOM 880 C CA . PRO A 1 120 ? 1.123 27.392 -4.064 1 93.34 120 PRO A CA 1
ATOM 881 C C . PRO A 1 120 ? 0.417 28.548 -3.36 1 93.34 120 PRO A C 1
ATOM 883 O O . PRO A 1 120 ? 1.023 29.236 -2.535 1 93.34 120 PRO A O 1
ATOM 886 N N . ARG A 1 121 ? -0.791 28.825 -3.679 1 90.34 121 ARG A N 1
ATOM 887 C CA . ARG A 1 121 ? -1.513 29.943 -3.081 1 90.34 121 ARG A CA 1
ATOM 888 C C . ARG A 1 121 ? -1.721 29.724 -1.586 1 90.34 121 ARG A C 1
ATOM 890 O O . ARG A 1 121 ? -1.561 30.651 -0.789 1 90.34 121 ARG A O 1
ATOM 897 N N . HIS A 1 122 ? -2.075 28.523 -1.2 1 93.86 122 HIS A N 1
ATOM 898 C CA . HIS A 1 122 ? -2.277 28.242 0.217 1 93.86 122 HIS A CA 1
ATOM 899 C C . HIS A 1 122 ? -0.952 28.231 0.971 1 93.86 122 HIS A C 1
ATOM 901 O O . HIS A 1 122 ? -0.88 28.685 2.116 1 93.86 122 HIS A O 1
ATOM 907 N N . PHE A 1 123 ? 0.085 27.782 0.29 1 96.07 123 PHE A N 1
ATOM 908 C CA . PHE A 1 123 ? 1.387 27.738 0.944 1 96.07 123 PHE A CA 1
ATOM 909 C C . PHE A 1 123 ? 1.887 29.144 1.253 1 96.07 123 PHE A C 1
ATOM 911 O O . PHE A 1 123 ? 2.531 29.369 2.279 1 96.07 123 PHE A O 1
ATOM 918 N N . GLN A 1 124 ? 1.666 30.006 0.348 1 96.25 124 GLN A N 1
ATOM 919 C CA . GLN A 1 124 ? 2.085 31.382 0.598 1 96.25 124 GLN A CA 1
ATOM 920 C C . GLN A 1 124 ? 1.486 31.911 1.898 1 96.25 124 GLN A C 1
ATOM 922 O O . GLN A 1 124 ? 2.182 32.538 2.699 1 96.25 124 GLN A O 1
ATOM 927 N N . ARG A 1 125 ? 0.194 31.655 2.117 1 95.99 125 ARG A N 1
ATOM 928 C CA . ARG A 1 125 ?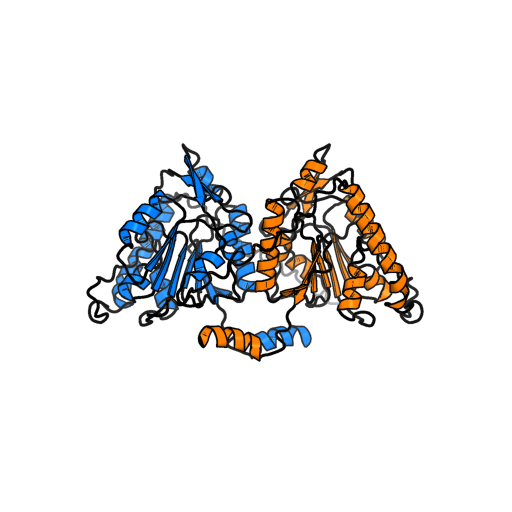 -0.476 32.072 3.344 1 95.99 125 ARG A CA 1
ATOM 929 C C . ARG A 1 125 ? 0.057 31.302 4.548 1 95.99 125 ARG A C 1
ATOM 931 O O . ARG A 1 125 ? 0.236 31.872 5.626 1 95.99 125 ARG A O 1
ATOM 938 N N . LEU A 1 126 ? 0.3 30.018 4.356 1 96.95 126 LEU A N 1
ATOM 939 C CA . LEU A 1 126 ? 0.872 29.185 5.409 1 96.95 126 LEU A CA 1
ATOM 940 C C . LEU A 1 126 ? 2.216 29.739 5.87 1 96.95 126 LEU A C 1
ATOM 942 O O . LEU A 1 126 ? 2.454 29.882 7.071 1 96.95 126 LEU A O 1
ATOM 946 N N . TYR A 1 127 ? 3.053 30.061 4.914 1 97.56 127 TYR A N 1
ATOM 947 C CA . TYR A 1 127 ? 4.376 30.598 5.215 1 97.56 127 TYR A CA 1
ATOM 948 C C . TYR A 1 127 ? 4.269 31.907 5.99 1 97.56 127 TYR A C 1
ATOM 950 O O . TYR A 1 127 ? 4.98 32.11 6.977 1 97.56 127 TYR A O 1
ATOM 958 N N . GLN A 1 128 ? 3.387 32.746 5.618 1 97.22 128 GLN A N 1
ATOM 959 C CA . GLN A 1 128 ? 3.214 34.031 6.287 1 97.22 128 GLN A CA 1
ATOM 960 C C . GLN A 1 128 ? 2.733 33.843 7.723 1 97.22 128 GLN A C 1
ATOM 962 O O . GLN A 1 128 ? 3.157 34.569 8.625 1 97.22 128 GLN A O 1
ATOM 967 N N . ASN A 1 129 ? 1.87 32.892 7.888 1 95.85 129 ASN A N 1
ATOM 968 C CA . ASN A 1 129 ? 1.29 32.657 9.206 1 95.85 129 ASN A CA 1
ATOM 969 C C . ASN A 1 129 ? 2.313 32.065 10.171 1 95.85 129 ASN A C 1
ATOM 971 O O . ASN A 1 129 ? 2.21 32.253 11.385 1 95.85 129 ASN A O 1
ATOM 975 N N . TYR A 1 130 ? 3.384 31.377 9.613 1 96.64 130 TYR A N 1
ATOM 976 C CA . TYR A 1 130 ? 4.199 30.571 10.514 1 96.64 130 TYR A CA 1
ATOM 977 C C . TYR A 1 130 ? 5.674 30.934 10.388 1 96.64 130 TYR A C 1
ATOM 979 O O . TYR A 1 130 ? 6.522 30.363 11.078 1 96.64 130 TYR A O 1
ATOM 987 N N . LYS A 1 131 ? 6.057 31.84 9.555 1 93.84 131 LYS A N 1
ATOM 988 C CA . LYS A 1 131 ? 7.454 32.17 9.289 1 93.84 131 LYS A CA 1
ATOM 989 C C . LYS A 1 131 ? 8.181 32.559 10.574 1 93.84 131 LYS A C 1
ATOM 991 O O . LYS A 1 131 ? 9.394 32.371 10.688 1 93.84 131 LYS A O 1
ATOM 996 N N . ASP A 1 132 ? 7.486 33.023 11.622 1 93.85 132 ASP A N 1
ATOM 997 C CA . ASP A 1 132 ? 8.109 33.487 12.858 1 93.85 132 ASP A CA 1
ATOM 998 C C . ASP A 1 132 ? 7.796 32.543 14.018 1 93.85 132 ASP A C 1
ATOM 1000 O O . ASP A 1 132 ? 8.002 32.893 15.182 1 93.85 132 ASP A O 1
ATOM 1004 N N . VAL A 1 133 ? 7.219 31.438 13.709 1 93.01 133 VAL A N 1
ATOM 1005 C CA . VAL A 1 133 ? 6.896 30.456 14.739 1 93.01 133 VAL A CA 1
ATOM 1006 C C . VAL A 1 133 ? 8.009 29.414 14.826 1 93.01 133 VAL A C 1
ATOM 1008 O O . VAL A 1 133 ? 8.232 28.654 13.881 1 93.01 133 VAL A O 1
ATOM 1011 N N . GLU A 1 134 ? 8.736 29.311 15.845 1 91.31 134 GLU A N 1
ATOM 1012 C CA . GLU A 1 134 ? 9.981 28.561 15.98 1 91.31 134 GLU A CA 1
ATOM 1013 C C . GLU A 1 134 ? 9.721 27.057 15.994 1 91.31 134 GLU A C 1
ATOM 1015 O O . GLU A 1 134 ? 10.524 26.278 15.475 1 91.31 134 GLU A O 1
ATOM 1020 N N . ASN A 1 135 ? 8.628 26.595 16.591 1 93.08 135 ASN A N 1
ATOM 1021 C CA . ASN A 1 135 ? 8.435 25.158 16.756 1 93.08 135 ASN A CA 1
ATOM 1022 C C . ASN A 1 135 ? 7.657 24.559 15.587 1 93.08 135 ASN A C 1
ATOM 1024 O O . ASN A 1 135 ? 7.122 23.454 15.694 1 93.08 135 ASN A O 1
ATOM 1028 N N . VAL A 1 136 ? 7.572 25.298 14.472 1 97.16 136 VAL A N 1
ATOM 1029 C CA . VAL A 1 136 ? 6.814 24.789 13.334 1 97.16 136 VAL A CA 1
ATOM 1030 C C . VAL A 1 136 ? 7.67 24.856 12.071 1 97.16 136 VAL A C 1
ATOM 1032 O O . VAL A 1 136 ? 8.224 25.909 11.745 1 97.16 136 VAL A O 1
ATOM 1035 N N . ILE A 1 137 ? 7.818 23.721 11.403 1 97.92 137 ILE A N 1
ATOM 1036 C CA . ILE A 1 137 ? 8.452 23.63 10.092 1 97.92 137 ILE A CA 1
ATOM 1037 C C . ILE A 1 137 ? 7.383 23.64 9.001 1 97.92 137 ILE A C 1
ATOM 1039 O O . ILE A 1 137 ? 6.4 22.899 9.079 1 97.92 137 ILE A O 1
ATOM 1043 N N . VAL A 1 138 ? 7.495 24.51 8.045 1 98.31 138 VAL A N 1
ATOM 1044 C CA . VAL A 1 138 ? 6.567 24.547 6.92 1 98.31 138 VAL A CA 1
ATOM 1045 C C . VAL A 1 138 ? 7.27 24.061 5.654 1 98.31 138 VAL A C 1
ATOM 1047 O O . VAL A 1 138 ? 8.429 24.404 5.409 1 98.31 138 VAL A O 1
ATOM 1050 N N . GLN A 1 139 ? 6.66 23.219 4.889 1 98.38 139 GLN A N 1
ATOM 1051 C CA . GLN A 1 139 ? 7.222 22.662 3.662 1 98.38 139 GLN A CA 1
ATOM 1052 C C . GLN A 1 139 ? 6.241 22.79 2.501 1 98.38 139 GLN A C 1
ATOM 1054 O O . GLN A 1 139 ? 5.047 22.523 2.657 1 98.38 139 GLN A O 1
ATOM 1059 N N . TYR A 1 140 ? 6.799 23.23 1.395 1 98.04 140 TYR A N 1
ATOM 1060 C CA . TYR A 1 140 ? 6.053 23.312 0.144 1 98.04 140 TYR A CA 1
ATOM 1061 C C . TYR A 1 140 ? 6.239 22.048 -0.686 1 98.04 140 TYR A C 1
ATOM 1063 O O . TYR A 1 140 ? 7.369 21.616 -0.927 1 98.04 140 TYR A O 1
ATOM 1071 N N . GLY A 1 141 ? 5.057 21.492 -1.128 1 97.67 141 GLY A N 1
ATOM 1072 C CA . GLY A 1 141 ? 5.187 20.389 -2.068 1 97.67 141 GLY A CA 1
ATOM 1073 C C . GLY A 1 141 ? 4.096 19.347 -1.92 1 97.67 141 GLY A C 1
ATOM 1074 O O . GLY A 1 141 ? 3.283 19.417 -0.995 1 97.67 141 GLY A O 1
ATOM 1075 N N . ALA A 1 142 ? 4.066 18.424 -2.873 1 97.92 142 ALA A N 1
ATOM 1076 C CA . ALA A 1 142 ? 3.157 17.28 -2.895 1 97.92 142 ALA A CA 1
ATOM 1077 C C . ALA A 1 142 ? 3.911 15.976 -2.652 1 97.92 142 ALA A C 1
ATOM 1079 O O . ALA A 1 142 ? 5.101 15.99 -2.328 1 97.92 142 ALA A O 1
ATOM 1080 N N . VAL A 1 143 ? 3.184 14.913 -2.654 1 98.22 143 VAL A N 1
ATOM 1081 C CA . VAL A 1 143 ? 3.815 13.614 -2.447 1 98.22 143 VAL A CA 1
ATOM 1082 C C . VAL A 1 143 ? 3.812 12.824 -3.754 1 98.22 143 VAL A C 1
ATOM 1084 O O . VAL A 1 143 ? 2.825 12.836 -4.492 1 98.22 143 VAL A O 1
ATOM 1087 N N . CYS A 1 144 ? 4.869 12.172 -4.085 1 97.88 144 CYS A N 1
ATOM 1088 C CA . CYS A 1 144 ? 4.963 11.222 -5.188 1 97.88 144 CYS A CA 1
ATOM 1089 C C . CYS A 1 144 ? 6.089 10.222 -4.951 1 97.88 144 CYS A C 1
ATOM 1091 O O . CYS A 1 144 ? 6.971 10.458 -4.123 1 97.88 144 CYS A O 1
ATOM 1093 N N . ALA A 1 145 ? 5.973 9.117 -5.536 1 97.49 145 ALA A N 1
ATOM 1094 C CA . ALA A 1 145 ? 7.039 8.119 -5.511 1 97.49 145 ALA A CA 1
ATOM 1095 C C . ALA A 1 145 ? 8.049 8.366 -6.629 1 97.49 145 ALA A C 1
ATOM 1097 O O . ALA A 1 145 ? 7.675 8.76 -7.736 1 97.49 145 ALA A O 1
ATOM 1098 N N . PRO A 1 146 ? 9.305 8.106 -6.298 1 96.4 146 PRO A N 1
ATOM 1099 C CA . PRO A 1 146 ? 10.295 8.172 -7.376 1 96.4 146 PRO A CA 1
ATOM 1100 C C . PRO A 1 146 ? 9.958 7.247 -8.543 1 96.4 146 PRO A C 1
ATOM 1102 O O . PRO A 1 146 ? 9.312 6.214 -8.35 1 96.4 146 PRO A O 1
ATOM 1105 N N . PRO A 1 147 ? 10.344 7.659 -9.71 1 96.06 147 PRO A N 1
ATOM 1106 C CA . PRO A 1 147 ? 11.249 8.761 -10.046 1 96.06 147 PRO A CA 1
ATOM 1107 C C . PRO A 1 147 ? 10.515 10.079 -10.275 1 96.06 147 PRO A C 1
ATOM 1109 O O . PRO A 1 147 ? 11.121 11.06 -10.714 1 96.06 147 PRO A O 1
ATOM 1112 N N . LEU A 1 148 ? 9.261 10.137 -9.996 1 96.59 148 LEU A N 1
ATOM 1113 C CA . LEU A 1 148 ? 8.515 11.376 -10.185 1 96.59 148 LEU A CA 1
ATOM 1114 C C . LEU A 1 148 ? 9.064 12.482 -9.29 1 96.59 148 LEU A C 1
ATOM 1116 O O . LEU A 1 148 ? 9.435 12.231 -8.141 1 96.59 148 LEU A O 1
ATOM 1120 N N . THR A 1 149 ? 9.03 13.727 -9.853 1 97.41 149 THR A N 1
ATOM 1121 C CA . THR A 1 149 ? 9.516 14.861 -9.076 1 97.41 149 THR A CA 1
ATOM 1122 C C . THR A 1 149 ? 8.508 16.007 -9.103 1 97.41 149 THR A C 1
ATOM 1124 O O . THR A 1 149 ? 8.736 17.055 -8.496 1 97.41 149 THR A O 1
ATOM 1127 N N . ASN A 1 150 ? 7.428 15.809 -9.836 1 97.27 150 ASN A N 1
ATOM 1128 C CA . ASN A 1 150 ? 6.404 16.843 -9.936 1 97.27 150 ASN A CA 1
ATOM 1129 C C . ASN A 1 150 ? 5.003 16.24 -9.996 1 97.27 150 ASN A C 1
ATOM 1131 O O . ASN A 1 150 ? 4.835 15.087 -10.396 1 97.27 150 ASN A O 1
ATOM 1135 N N . ALA A 1 151 ? 4.093 16.966 -9.552 1 95.7 151 ALA A N 1
ATOM 1136 C CA . ALA A 1 151 ? 2.665 16.672 -9.641 1 95.7 151 ALA A CA 1
ATOM 1137 C C . ALA A 1 151 ? 1.902 17.838 -10.262 1 95.7 151 ALA A C 1
ATOM 1139 O O . ALA A 1 151 ? 2.354 18.984 -10.206 1 95.7 151 ALA A O 1
ATOM 1140 N N . THR A 1 152 ? 0.838 17.578 -10.865 1 93.01 152 THR A N 1
ATOM 1141 C CA . THR A 1 152 ? -0.009 18.618 -11.439 1 93.01 152 THR A CA 1
ATOM 1142 C C . THR A 1 152 ? -1.225 18.875 -10.554 1 93.01 152 THR A C 1
ATOM 1144 O O . THR A 1 152 ? -2 17.958 -10.272 1 93.01 152 THR A O 1
ATOM 1147 N N . PHE A 1 153 ? -1.339 20.092 -10.127 1 91.32 153 PHE A N 1
ATOM 1148 C CA . PHE A 1 153 ? -2.454 20.477 -9.27 1 91.32 153 PHE A CA 1
ATOM 1149 C C . PHE A 1 153 ? -3.509 21.239 -10.064 1 91.32 153 PHE A C 1
ATOM 1151 O O . PHE A 1 153 ? -3.175 22.07 -10.912 1 91.32 153 PHE A O 1
ATOM 1158 N N . SER A 1 154 ? -4.704 20.963 -9.828 1 86.7 154 SER A N 1
ATOM 1159 C CA . SER A 1 154 ? -5.809 21.812 -10.262 1 86.7 154 SER A CA 1
ATOM 1160 C C . SER A 1 154 ? -6.11 22.897 -9.234 1 86.7 154 SER A C 1
ATOM 1162 O O . SER A 1 154 ? -6.188 22.619 -8.035 1 86.7 154 SER A O 1
ATOM 1164 N N . GLN A 1 155 ? -6.078 24.189 -9.786 1 80.05 155 GLN A N 1
ATOM 1165 C CA . GLN A 1 155 ? -6.346 25.333 -8.921 1 80.05 155 GLN A CA 1
ATOM 1166 C C . GLN A 1 155 ? -7.616 26.062 -9.351 1 80.05 155 GLN A C 1
ATOM 1168 O O . GLN A 1 155 ? -8.036 25.959 -10.506 1 80.05 155 GLN A O 1
ATOM 1173 N N . GLY A 1 156 ? -8.139 26.975 -8.33 1 65.4 156 GLY A N 1
ATOM 1174 C CA . GLY A 1 156 ? -9.179 27.93 -8.679 1 65.4 156 GLY A CA 1
ATOM 1175 C C . GLY A 1 156 ? -10.58 27.389 -8.468 1 65.4 156 GLY A C 1
ATOM 1176 O O . GLY A 1 156 ? -11.523 27.815 -9.139 1 65.4 156 GLY A O 1
ATOM 1177 N N . MET A 1 157 ? -10.527 26.375 -7.623 1 57.01 157 MET A N 1
ATOM 1178 C CA . MET A 1 157 ? -11.879 25.903 -7.338 1 57.01 157 MET A CA 1
ATOM 1179 C C . MET A 1 157 ? -12.673 26.956 -6.573 1 57.01 157 MET A C 1
ATOM 1181 O O . MET A 1 157 ? -12.094 27.783 -5.866 1 57.01 157 MET A O 1
ATOM 1185 N N . ASN A 1 158 ? -13.822 27.231 -7.063 1 55.38 158 ASN A N 1
ATOM 1186 C CA . ASN A 1 158 ? -14.675 28.206 -6.391 1 55.38 158 ASN A CA 1
ATOM 1187 C C . ASN A 1 158 ? -14.656 28.016 -4.876 1 55.38 158 ASN A C 1
ATOM 1189 O O . ASN A 1 158 ? -15.136 28.873 -4.133 1 55.38 158 ASN A O 1
ATOM 1193 N N . VAL A 1 159 ? -14.44 26.746 -4.595 1 52.46 159 VAL A N 1
ATOM 1194 C CA . VAL A 1 159 ? -14.27 26.61 -3.153 1 52.46 159 VAL A CA 1
ATOM 1195 C C . VAL A 1 159 ? -12.798 26.78 -2.786 1 52.46 159 VAL A C 1
ATOM 1197 O O . VAL A 1 159 ? -11.943 26.026 -3.257 1 52.46 159 VAL A O 1
ATOM 1200 N N . GLY A 1 160 ? -12.44 27.929 -2.539 1 52.02 160 GLY A N 1
ATOM 1201 C CA . GLY A 1 160 ? -11.094 28.42 -2.291 1 52.02 160 GLY A CA 1
ATOM 1202 C C . GLY A 1 160 ? -10.195 27.39 -1.633 1 52.02 160 GLY A C 1
ATOM 1203 O O . GLY A 1 160 ? -8.97 27.523 -1.656 1 52.02 160 GLY A O 1
ATOM 1204 N N . SER A 1 161 ? -10.854 26.339 -1.034 1 54.08 161 SER A N 1
ATOM 1205 C CA . SER A 1 161 ? -10.015 25.531 -0.155 1 54.08 161 SER A CA 1
ATOM 1206 C C . SER A 1 161 ? -9.617 24.219 -0.824 1 54.08 161 SER A C 1
ATOM 1208 O O . SER A 1 161 ? -8.892 23.413 -0.238 1 54.08 161 SER A O 1
ATOM 1210 N N . VAL A 1 162 ? -9.965 24.144 -2.199 1 64.23 162 VAL A N 1
ATOM 1211 C CA . VAL A 1 162 ? -9.708 22.797 -2.699 1 64.23 162 VAL A CA 1
ATOM 1212 C C . VAL A 1 162 ? -8.777 22.864 -3.908 1 64.23 162 VAL A C 1
ATOM 1214 O O . VAL A 1 162 ? -9.2 23.235 -5.005 1 64.23 162 VAL A O 1
ATOM 1217 N N . ASP A 1 163 ? -7.525 22.802 -3.682 1 81 163 ASP A N 1
ATOM 1218 C CA . ASP A 1 163 ? -6.51 22.46 -4.674 1 81 163 ASP A CA 1
ATOM 1219 C C . ASP A 1 163 ? -5.979 21.046 -4.45 1 81 163 ASP A C 1
ATOM 1221 O O . ASP A 1 163 ? -5.832 20.606 -3.307 1 81 163 ASP A O 1
ATOM 1225 N N . GLY A 1 164 ? -5.91 20.283 -5.565 1 83.09 164 GLY A N 1
ATOM 1226 C CA . GLY A 1 164 ? -5.42 18.927 -5.375 1 83.09 164 GLY A CA 1
ATOM 1227 C C . GLY A 1 164 ? -4.775 18.346 -6.62 1 83.09 164 GLY A C 1
ATOM 1228 O O . GLY A 1 164 ? -4.892 18.914 -7.708 1 83.09 164 GLY A O 1
ATOM 1229 N N . ASP A 1 165 ? -4.022 17.344 -6.463 1 87.94 165 ASP A N 1
ATOM 1230 C CA . ASP A 1 165 ? -3.372 16.6 -7.539 1 87.94 165 ASP A CA 1
ATOM 1231 C C . ASP A 1 165 ? -4.404 15.977 -8.475 1 87.94 165 ASP A C 1
ATOM 1233 O O . ASP A 1 165 ? -5.238 15.177 -8.045 1 87.94 165 ASP A O 1
ATOM 1237 N N . VAL A 1 166 ? -4.352 16.298 -9.733 1 87.65 166 VAL A N 1
ATOM 1238 C CA . VAL A 1 166 ? -5.344 15.9 -10.727 1 87.65 166 VAL A CA 1
ATOM 1239 C C . VAL A 1 166 ? -5.403 14.377 -10.819 1 87.65 166 VAL A C 1
ATOM 1241 O O . VAL A 1 166 ? -6.452 13.808 -11.126 1 87.65 166 VAL A O 1
ATOM 1244 N N . THR A 1 167 ? -4.305 13.733 -10.546 1 88.05 167 THR A N 1
ATOM 1245 C CA . THR A 1 167 ? -4.209 12.281 -10.649 1 88.05 167 THR A CA 1
ATOM 1246 C C . THR A 1 167 ? -5.104 11.605 -9.614 1 88.05 167 THR A C 1
ATOM 1248 O O . THR A 1 167 ? -5.679 10.548 -9.88 1 88.05 167 THR A O 1
ATOM 1251 N N . TYR A 1 168 ? -5.287 12.269 -8.502 1 89.31 168 TYR A N 1
ATOM 1252 C CA . TYR A 1 168 ? -5.895 11.565 -7.378 1 89.31 168 TYR A CA 1
ATOM 1253 C C . TYR A 1 168 ? -7.22 12.207 -6.986 1 89.31 168 TYR A C 1
ATOM 1255 O O . TYR A 1 168 ? -7.994 11.63 -6.218 1 89.31 168 TYR A O 1
ATOM 1263 N N . LEU A 1 169 ? -7.493 13.315 -7.528 1 85.21 169 LEU A N 1
ATOM 1264 C CA . LEU A 1 169 ? -8.707 14.035 -7.16 1 85.21 169 LEU A CA 1
ATOM 1265 C C . LEU A 1 169 ? -9.939 13.158 -7.353 1 85.21 169 LEU A C 1
ATOM 1267 O O . LEU A 1 169 ? -10.145 12.598 -8.432 1 85.21 169 LEU A O 1
ATOM 1271 N N . PRO A 1 170 ? -10.715 13.058 -6.328 1 79.86 170 PRO A N 1
ATOM 1272 C CA . PRO A 1 170 ? -11.943 12.269 -6.456 1 79.86 170 PRO A CA 1
ATOM 1273 C C . PRO A 1 170 ? -12.869 12.791 -7.551 1 79.86 170 PRO A C 1
ATOM 1275 O O . PRO A 1 170 ? -12.943 14.002 -7.777 1 79.86 170 PRO A O 1
ATOM 1278 N N . VAL A 1 171 ? -13.577 11.892 -8.155 1 74.93 171 VAL A N 1
ATOM 1279 C CA . VAL A 1 171 ? -14.472 12.223 -9.258 1 74.93 171 VAL A CA 1
ATOM 1280 C C . VAL A 1 171 ? -15.509 13.243 -8.795 1 74.93 171 VAL A C 1
ATOM 1282 O O . VAL A 1 171 ? -15.839 14.179 -9.528 1 74.93 171 VAL A O 1
ATOM 1285 N N . GLY A 1 172 ? -16.05 12.985 -7.586 1 71.3 172 GLY A N 1
ATOM 1286 C CA . GLY A 1 172 ? -17.039 13.909 -7.053 1 71.3 172 GLY A CA 1
ATOM 1287 C C . GLY A 1 172 ? -16.523 15.331 -6.932 1 71.3 172 GLY A C 1
ATOM 1288 O O . GLY A 1 172 ? -17.256 16.287 -7.19 1 71.3 172 GLY A O 1
ATOM 1289 N N . LEU A 1 173 ? -15.252 15.427 -6.614 1 71.87 173 LEU A N 1
ATOM 1290 C CA . LEU A 1 173 ? -14.645 16.749 -6.491 1 71.87 173 LEU A CA 1
ATOM 1291 C C . LEU A 1 173 ? -14.329 17.332 -7.864 1 71.87 173 LEU A C 1
ATOM 1293 O O . LEU A 1 173 ? -14.453 18.541 -8.074 1 71.87 173 LEU A O 1
ATOM 1297 N N . ARG A 1 174 ? -13.942 16.423 -8.757 1 72 174 ARG A N 1
ATOM 1298 C CA . ARG A 1 174 ? -13.645 16.864 -10.116 1 72 174 ARG A CA 1
ATOM 1299 C C . ARG A 1 174 ? -14.887 17.438 -10.789 1 72 174 ARG A C 1
ATOM 1301 O O . ARG A 1 174 ? -14.807 18.444 -11.497 1 72 174 ARG A O 1
ATOM 1308 N N . LYS A 1 175 ? -15.98 16.699 -10.672 1 68.19 175 LYS A N 1
ATOM 1309 C CA . LYS A 1 175 ? -17.229 17.1 -11.313 1 68.19 175 LYS A CA 1
ATOM 1310 C C . LYS A 1 175 ? -17.765 18.395 -10.71 1 68.19 175 LYS A C 1
ATOM 1312 O O . 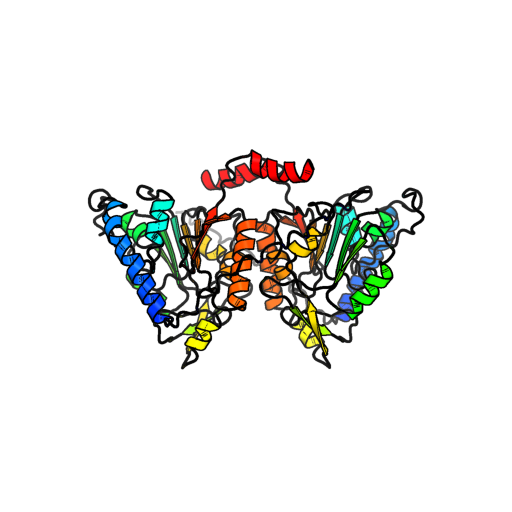LYS A 1 175 ? -18.318 19.236 -11.423 1 68.19 175 LYS A O 1
ATOM 1317 N N . ARG A 1 176 ? -17.63 18.341 -9.513 1 61.91 176 ARG A N 1
ATOM 1318 C CA . ARG A 1 176 ? -18.166 19.5 -8.806 1 61.91 176 ARG A CA 1
ATOM 1319 C C . ARG A 1 176 ? -17.424 20.773 -9.198 1 61.91 176 ARG A C 1
ATOM 1321 O O . ARG A 1 176 ? -18 21.863 -9.184 1 61.91 176 ARG A O 1
ATOM 1328 N N . PHE A 1 177 ? -16.177 20.414 -9.797 1 55.9 177 PHE A N 1
ATOM 1329 C CA . PHE A 1 177 ? -15.384 21.632 -9.919 1 55.9 177 PHE A CA 1
ATOM 1330 C C . PHE A 1 177 ? -14.852 21.792 -11.338 1 55.9 177 PHE A C 1
ATOM 1332 O O . PHE A 1 177 ? -13.815 22.425 -11.549 1 55.9 177 PHE A O 1
ATOM 1339 N N . SER A 1 178 ? -15.336 21.197 -12.343 1 55.83 178 SER A N 1
ATOM 1340 C CA . SER A 1 178 ? -14.865 21.115 -13.721 1 55.83 178 SER A CA 1
ATOM 1341 C C . SER A 1 178 ? -14.721 22.502 -14.34 1 55.83 178 SER A C 1
ATOM 1343 O O . SER A 1 178 ? -14.184 22.643 -15.44 1 55.83 178 SER A O 1
ATOM 1345 N N . TYR A 1 179 ? -15.189 23.579 -13.716 1 52.98 179 TYR A N 1
ATOM 1346 C CA . TYR A 1 179 ? -15.045 24.802 -14.498 1 52.98 179 TYR A CA 1
ATOM 1347 C C . TYR A 1 179 ? -13.576 25.11 -14.763 1 52.98 179 TYR A C 1
ATOM 1349 O O . TYR A 1 179 ? -12.69 24.387 -14.301 1 52.98 179 TYR A O 1
ATOM 1357 N N . ARG A 1 180 ? -13.209 26.445 -14.98 1 57.29 180 ARG A N 1
ATOM 1358 C CA . ARG A 1 180 ? -11.958 27.048 -15.43 1 57.29 180 ARG A CA 1
ATOM 1359 C C . ARG A 1 180 ? -10.803 26.661 -14.514 1 57.29 180 ARG A C 1
ATOM 1361 O O . ARG A 1 180 ? -10.443 27.414 -13.606 1 57.29 180 ARG A O 1
ATOM 1368 N N . ARG A 1 181 ? -10.323 25.368 -14.66 1 67.91 181 ARG A N 1
ATOM 1369 C CA . ARG A 1 181 ? -9.246 24.87 -13.81 1 67.91 181 ARG A CA 1
ATOM 1370 C C . ARG A 1 181 ? -7.881 25.213 -14.397 1 67.91 181 ARG A C 1
ATOM 1372 O O . ARG A 1 181 ? -7.654 25.039 -15.596 1 67.91 181 ARG A O 1
ATOM 1379 N N . GLN A 1 182 ? -7.262 26.086 -13.592 1 81.47 182 GLN A N 1
ATOM 1380 C CA . GLN A 1 182 ? -5.85 26.304 -13.889 1 81.47 182 GLN A CA 1
ATOM 1381 C C . GLN A 1 182 ? -4.99 25.172 -13.335 1 81.47 182 GLN A C 1
ATOM 1383 O O . GLN A 1 182 ? -5.273 24.639 -12.26 1 81.47 182 GLN A O 1
ATOM 1388 N N . ARG A 1 183 ? -4.136 24.712 -14.163 1 88.9 183 ARG A N 1
ATOM 1389 C CA . ARG A 1 183 ? -3.213 23.665 -13.736 1 88.9 183 ARG A CA 1
ATOM 1390 C C . ARG A 1 183 ? -1.837 24.242 -13.421 1 88.9 183 ARG A C 1
ATOM 1392 O O . ARG A 1 183 ? -1.366 25.148 -14.11 1 88.9 183 ARG A O 1
ATOM 1399 N N . VAL A 1 184 ? -1.334 23.78 -12.332 1 92.21 184 VAL A N 1
ATOM 1400 C CA . VAL A 1 184 ? 0.001 24.224 -11.944 1 92.21 184 VAL A CA 1
ATOM 1401 C C . VAL A 1 184 ? 0.861 23.016 -11.578 1 92.21 184 VAL A C 1
ATOM 1403 O O . VAL A 1 184 ? 0.37 22.054 -10.984 1 92.21 184 VAL A O 1
ATOM 1406 N N . VAL A 1 185 ? 2.108 23.075 -11.952 1 95.13 185 VAL A N 1
ATOM 1407 C CA . VAL A 1 185 ? 3.056 22.018 -11.613 1 95.13 185 VAL A CA 1
ATOM 1408 C C . VAL A 1 185 ? 3.679 22.301 -10.248 1 95.13 185 VAL A C 1
ATOM 1410 O O . VAL A 1 185 ? 4.136 23.416 -9.986 1 95.13 185 VAL A O 1
ATOM 1413 N N . VAL A 1 186 ? 3.659 21.301 -9.387 1 96.59 186 VAL A N 1
ATOM 1414 C CA . VAL A 1 186 ? 4.147 21.401 -8.016 1 96.59 186 VAL A CA 1
ATOM 1415 C C . VAL A 1 186 ? 5.232 20.354 -7.776 1 96.59 186 VAL A C 1
ATOM 1417 O O . VAL A 1 186 ? 5.117 19.215 -8.235 1 96.59 186 VAL A O 1
ATOM 1420 N N . PRO A 1 187 ? 6.339 20.778 -7.132 1 97.92 187 PRO A N 1
ATOM 1421 C CA . PRO A 1 187 ? 7.316 19.743 -6.783 1 97.92 187 PRO A CA 1
ATOM 1422 C C . PRO A 1 187 ? 6.736 18.671 -5.864 1 97.92 187 PRO A C 1
ATOM 1424 O O . PRO A 1 187 ? 5.86 18.962 -5.045 1 97.92 187 PRO A O 1
ATOM 1427 N N . CYS A 1 188 ? 7.188 17.422 -6.036 1 98.08 188 CYS A N 1
ATOM 1428 C CA . CYS A 1 188 ? 6.713 16.358 -5.159 1 98.08 188 CYS A CA 1
ATOM 1429 C C . CYS A 1 188 ? 7.862 15.455 -4.726 1 98.08 188 CYS A C 1
ATOM 1431 O O . CYS A 1 188 ? 8.895 15.393 -5.395 1 98.08 188 CYS A O 1
ATOM 1433 N N . ARG A 1 189 ? 7.783 14.94 -3.584 1 98.31 189 ARG A N 1
ATOM 1434 C CA . ARG A 1 189 ? 8.712 14.009 -2.952 1 98.31 189 ARG A CA 1
ATOM 1435 C C . ARG A 1 189 ? 7.964 12.917 -2.196 1 98.31 189 ARG A C 1
ATOM 1437 O O . ARG A 1 189 ? 6.794 13.087 -1.846 1 98.31 189 ARG A O 1
ATOM 1444 N N . PRO A 1 190 ? 8.66 11.737 -2.02 1 98.61 190 PRO A N 1
ATOM 1445 C CA . PRO A 1 190 ? 8.022 10.755 -1.14 1 98.61 190 PRO A CA 1
ATOM 1446 C C . PRO A 1 190 ? 7.851 11.266 0.289 1 98.61 190 PRO A C 1
ATOM 1448 O O . PRO A 1 190 ? 8.642 12.091 0.752 1 98.61 190 PRO A O 1
ATOM 1451 N N . MET A 1 191 ? 6.817 10.824 0.993 1 98.61 191 MET A N 1
ATOM 1452 C CA . MET A 1 191 ? 6.524 11.282 2.348 1 98.61 191 MET A CA 1
ATOM 1453 C C . MET A 1 191 ? 7.716 11.052 3.27 1 98.61 191 MET A C 1
ATOM 1455 O O . MET A 1 191 ? 7.969 11.848 4.175 1 98.61 191 MET A O 1
ATOM 1459 N N . GLU A 1 192 ? 8.462 9.995 3.059 1 97.87 192 GLU A N 1
ATOM 1460 C CA . GLU A 1 192 ? 9.623 9.713 3.897 1 97.87 192 GLU A CA 1
ATOM 1461 C C . GLU A 1 192 ? 10.624 10.864 3.859 1 97.87 192 GLU A C 1
ATOM 1463 O O . GLU A 1 192 ? 11.309 11.132 4.848 1 97.87 192 GLU A O 1
ATOM 1468 N N . TRP A 1 193 ? 10.687 11.547 2.73 1 98.02 193 TRP A N 1
ATOM 1469 C CA . TRP A 1 193 ? 11.582 12.69 2.587 1 98.02 193 TRP A CA 1
ATOM 1470 C C . TRP A 1 193 ? 11.172 13.823 3.521 1 98.02 193 TRP A C 1
ATOM 1472 O O . TRP A 1 193 ? 12.019 14.429 4.182 1 98.02 193 TRP A O 1
ATOM 1482 N N . TYR A 1 194 ? 9.907 14.143 3.584 1 98.29 194 TYR A N 1
ATOM 1483 C CA . TYR A 1 194 ? 9.401 15.193 4.462 1 98.29 194 TYR A CA 1
ATOM 1484 C C . TYR A 1 194 ? 9.65 14.847 5.925 1 98.29 194 TYR A C 1
ATOM 1486 O O . TYR A 1 194 ? 10.02 15.714 6.72 1 98.29 194 TYR A O 1
ATOM 1494 N N . LEU A 1 195 ? 9.475 13.597 6.284 1 97.61 195 LEU A N 1
ATOM 1495 C CA . LEU A 1 195 ? 9.567 13.169 7.676 1 97.61 195 LEU A CA 1
ATOM 1496 C C . LEU A 1 195 ? 11.006 13.242 8.174 1 97.61 195 LEU A C 1
ATOM 1498 O O . LEU A 1 195 ? 11.248 13.283 9.382 1 97.61 195 LEU A O 1
ATOM 1502 N N . GLN A 1 196 ? 11.943 13.244 7.257 1 95.9 196 GLN A N 1
ATOM 1503 C CA . GLN A 1 196 ? 13.349 13.366 7.627 1 95.9 196 GLN A CA 1
ATOM 1504 C C . GLN A 1 196 ? 13.645 14.743 8.215 1 95.9 196 GLN A C 1
ATOM 1506 O O . GLN A 1 196 ? 14.674 14.937 8.866 1 95.9 196 GLN A O 1
ATOM 1511 N N . LYS A 1 197 ? 12.75 15.704 8.077 1 95.22 197 LYS A N 1
ATOM 1512 C CA . LYS A 1 197 ? 12.964 17.073 8.538 1 95.22 197 LYS A CA 1
ATOM 1513 C C . LYS A 1 197 ? 12.593 17.221 10.011 1 95.22 197 LYS A C 1
ATOM 1515 O O . LYS A 1 197 ? 12.928 18.225 10.643 1 95.22 197 LYS A O 1
ATOM 1520 N N . LEU A 1 198 ? 11.943 16.244 10.536 1 94.7 198 LEU A N 1
ATOM 1521 C CA . LEU A 1 198 ? 11.52 16.285 11.931 1 94.7 198 LEU A CA 1
ATOM 1522 C C . LEU A 1 198 ? 12.706 16.072 12.866 1 94.7 198 LEU A C 1
ATOM 1524 O O . LEU A 1 198 ? 13.662 15.378 12.513 1 94.7 198 LEU A O 1
ATOM 1528 N N . PRO A 1 199 ? 12.628 16.673 14.023 1 91.17 199 PRO A N 1
ATOM 1529 C CA . PRO A 1 199 ? 13.737 16.536 14.97 1 91.17 199 PRO A CA 1
ATOM 1530 C C . PRO A 1 199 ? 13.816 15.142 15.588 1 91.17 199 PRO A C 1
ATOM 1532 O O . PRO A 1 199 ? 14.862 14.755 16.115 1 91.17 199 PRO A O 1
ATOM 1535 N N . LYS A 1 200 ? 12.697 14.426 15.593 1 89.13 200 LYS A N 1
ATOM 1536 C CA . LYS A 1 200 ? 12.633 13.073 16.139 1 89.13 200 LYS A CA 1
ATOM 1537 C C . LYS A 1 200 ? 11.995 12.108 15.143 1 89.13 200 LYS A C 1
ATOM 1539 O O . LYS A 1 200 ? 11.21 12.521 14.287 1 89.13 200 LYS A O 1
ATOM 1544 N N . LYS A 1 201 ? 12.355 10.906 15.289 1 89.37 201 LYS A N 1
ATOM 1545 C CA . LYS A 1 201 ? 11.792 9.847 14.457 1 89.37 201 LYS A CA 1
ATOM 1546 C C . LYS A 1 201 ? 10.532 9.262 15.089 1 89.37 201 LYS A C 1
ATOM 1548 O O . LYS A 1 201 ? 10.365 8.042 15.14 1 89.37 201 LYS A O 1
ATOM 1553 N N . HIS A 1 202 ? 9.841 10.124 15.747 1 90.94 202 HIS A N 1
ATOM 1554 C CA . HIS A 1 202 ? 8.578 9.803 16.401 1 90.94 202 HIS A CA 1
ATOM 1555 C C . HIS A 1 202 ? 7.538 10.891 16.157 1 90.94 202 HIS A C 1
ATOM 1557 O O . HIS A 1 202 ? 7.808 12.074 16.378 1 90.94 202 HIS A O 1
ATOM 1563 N N . VAL A 1 203 ? 6.443 10.48 15.653 1 96.22 203 VAL A N 1
ATOM 1564 C CA . VAL A 1 203 ? 5.32 11.384 15.428 1 96.22 203 VAL A CA 1
ATOM 1565 C C . VAL A 1 203 ? 4.124 10.941 16.268 1 96.22 203 VAL A C 1
ATOM 1567 O O . VAL A 1 203 ? 3.658 9.806 16.145 1 96.22 203 VAL A O 1
ATOM 1570 N N . ASP A 1 204 ? 3.659 11.802 17.143 1 93.49 204 ASP A N 1
ATOM 1571 C CA . ASP A 1 204 ? 2.517 11.478 17.992 1 93.49 204 ASP A CA 1
ATOM 1572 C C . ASP A 1 204 ? 1.217 11.489 17.191 1 93.49 204 ASP A C 1
ATOM 1574 O O . ASP A 1 204 ? 0.356 10.628 17.383 1 93.49 204 ASP A O 1
ATOM 1578 N N . PHE A 1 205 ? 1.088 12.417 16.285 1 95.79 205 PHE A N 1
ATOM 1579 C CA . PHE A 1 205 ? -0.164 12.625 15.566 1 95.79 205 PHE A CA 1
ATOM 1580 C C . PHE A 1 205 ? 0.103 13.059 14.13 1 95.79 205 PHE A C 1
ATOM 1582 O O . PHE A 1 205 ? 0.833 14.023 13.892 1 95.79 205 PHE A O 1
ATOM 1589 N N . MET A 1 206 ? -0.432 12.373 13.179 1 97.93 206 MET A N 1
ATOM 1590 C CA . MET A 1 206 ? -0.312 12.732 11.769 1 97.93 206 MET A CA 1
ATOM 1591 C C . MET A 1 206 ? -1.687 12.862 11.122 1 97.93 206 MET A C 1
ATOM 1593 O O . MET A 1 206 ? -2.462 11.905 11.105 1 97.93 206 MET A O 1
ATOM 1597 N N . SER A 1 207 ? -1.982 14.037 10.619 1 96.67 207 SER A N 1
ATOM 1598 C CA . SER A 1 207 ? -3.235 14.312 9.923 1 96.67 207 SER A CA 1
ATOM 1599 C C . SER A 1 207 ? -3.035 14.335 8.412 1 96.67 207 SER A C 1
ATOM 1601 O O . SER A 1 207 ? -2.173 15.057 7.905 1 96.67 207 SER A O 1
ATOM 1603 N N . LEU A 1 208 ? -3.785 13.53 7.699 1 96.4 208 LEU A N 1
ATOM 1604 C CA . LEU A 1 208 ? -3.739 13.467 6.242 1 96.4 208 LEU A CA 1
ATOM 1605 C C . LEU A 1 208 ? -5.066 13.911 5.636 1 96.4 208 LEU A C 1
ATOM 1607 O O . LEU A 1 208 ? -6.077 13.217 5.768 1 96.4 208 LEU A O 1
ATOM 1611 N N . ASP A 1 209 ? -5.112 15.01 5.035 1 92.8 209 ASP A N 1
ATOM 1612 C CA . ASP A 1 209 ? -6.227 15.568 4.276 1 92.8 209 ASP A CA 1
ATOM 1613 C C . ASP A 1 209 ? -5.746 16.173 2.959 1 92.8 209 ASP A C 1
ATOM 1615 O O . ASP A 1 209 ? -5.597 17.392 2.847 1 92.8 209 ASP A O 1
ATOM 1619 N N . VAL A 1 210 ? -5.551 15.329 1.942 1 93.56 210 VAL A N 1
ATOM 1620 C CA . VAL A 1 210 ? -4.852 15.757 0.735 1 93.56 210 VAL A CA 1
ATOM 1621 C C . VAL A 1 210 ? -5.749 15.548 -0.483 1 93.56 210 VAL A C 1
ATOM 1623 O O . VAL A 1 210 ? -5.258 15.402 -1.605 1 93.56 210 VAL A O 1
ATOM 1626 N N . GLU A 1 211 ? -7.009 15.373 -0.332 1 89.8 211 GLU A N 1
ATOM 1627 C CA . GLU A 1 211 ? -8.037 15.375 -1.369 1 89.8 211 GLU A CA 1
ATOM 1628 C C . GLU A 1 211 ? -7.857 14.202 -2.327 1 89.8 211 GLU A C 1
ATOM 1630 O O . GLU A 1 211 ? -7.852 14.384 -3.546 1 89.8 211 GLU A O 1
ATOM 1635 N N . GLY A 1 212 ? -7.462 13.047 -1.742 1 92.04 212 GLY A N 1
ATOM 1636 C CA . GLY A 1 212 ? -7.503 11.844 -2.557 1 92.04 212 GLY A CA 1
ATOM 1637 C C . GLY A 1 212 ? -6.169 11.126 -2.629 1 92.04 212 GLY A C 1
ATOM 1638 O O . GLY A 1 212 ? -6.107 9.955 -3.012 1 92.04 212 GLY A O 1
ATOM 1639 N N . ALA A 1 213 ? -5.062 11.739 -2.276 1 95.01 213 ALA A N 1
ATOM 1640 C CA . ALA A 1 213 ? -3.731 11.156 -2.42 1 95.01 213 ALA A CA 1
ATOM 1641 C C . ALA A 1 213 ? -3.292 10.467 -1.131 1 95.01 213 ALA A C 1
ATOM 1643 O O . ALA A 1 213 ? -2.105 10.188 -0.942 1 95.01 213 ALA A O 1
ATOM 1644 N N . GLU A 1 214 ? -4.246 10.153 -0.177 1 96.67 214 GLU A N 1
ATOM 1645 C CA . GLU A 1 214 ? -3.88 9.595 1.121 1 96.67 214 GLU A CA 1
ATOM 1646 C C . GLU A 1 214 ? -3.127 8.277 0.962 1 96.67 214 GLU A C 1
ATOM 1648 O O . GLU A 1 214 ? -2.109 8.054 1.621 1 96.67 214 GLU A O 1
ATOM 1653 N N . LEU A 1 215 ? -3.62 7.428 0.068 1 97.52 215 LEU A N 1
ATOM 1654 C CA . LEU A 1 215 ? -2.953 6.146 -0.135 1 97.52 215 LEU A CA 1
ATOM 1655 C C . LEU A 1 215 ? -1.533 6.348 -0.653 1 97.52 215 LEU A C 1
ATOM 1657 O O . LEU A 1 215 ? -0.604 5.67 -0.211 1 97.52 215 LEU A O 1
ATOM 1661 N N . GLU A 1 216 ? -1.37 7.264 -1.612 1 97.86 216 GLU A N 1
ATOM 1662 C CA . GLU A 1 216 ? -0.043 7.574 -2.136 1 97.86 216 GLU A CA 1
ATOM 1663 C C . GLU A 1 216 ? 0.901 8.016 -1.022 1 97.86 216 GLU A C 1
ATOM 1665 O O . GLU A 1 216 ? 2.055 7.587 -0.972 1 97.86 216 GLU A O 1
ATOM 1670 N N . VAL A 1 217 ? 0.425 8.844 -0.132 1 98.44 217 VAL A N 1
ATOM 1671 C CA . VAL A 1 217 ? 1.221 9.308 1 1 98.44 217 VAL A CA 1
ATOM 1672 C C . VAL A 1 217 ? 1.692 8.113 1.825 1 98.44 217 VAL A C 1
ATOM 1674 O O . VAL A 1 217 ? 2.882 7.985 2.121 1 98.44 217 VAL A O 1
ATOM 1677 N N . LEU A 1 218 ? 0.809 7.223 2.14 1 98.47 218 LEU A N 1
ATOM 1678 C CA . LEU A 1 218 ? 1.111 6.085 3.003 1 98.47 218 LEU A CA 1
ATOM 1679 C C . LEU A 1 218 ? 2.088 5.132 2.323 1 98.47 218 LEU A C 1
ATOM 1681 O O . LEU A 1 218 ? 2.985 4.59 2.972 1 98.47 218 LEU A O 1
ATOM 1685 N N . LEU A 1 219 ? 1.924 5.002 1.033 1 98.44 219 LEU A N 1
ATOM 1686 C CA . LEU A 1 219 ? 2.771 4.084 0.28 1 98.44 219 LEU A CA 1
ATOM 1687 C C . LEU A 1 219 ? 4.184 4.639 0.139 1 98.44 219 LEU A C 1
ATOM 1689 O O . LEU A 1 219 ? 5.103 3.916 -0.254 1 98.44 219 LEU A O 1
ATOM 1693 N N . THR A 1 220 ? 4.394 5.896 0.427 1 98.51 220 THR A N 1
ATOM 1694 C CA . THR A 1 220 ? 5.711 6.499 0.256 1 98.51 220 THR A CA 1
ATOM 1695 C C . THR A 1 220 ? 6.354 6.787 1.61 1 98.51 220 THR A C 1
ATOM 1697 O O . THR A 1 220 ? 7.354 7.504 1.688 1 98.51 220 THR A O 1
ATOM 1700 N N . MET A 1 221 ? 5.801 6.25 2.65 1 97.73 221 MET A N 1
ATOM 1701 C CA . MET A 1 221 ? 6.365 6.371 3.992 1 97.73 221 MET A CA 1
ATOM 1702 C C . MET A 1 221 ? 7.284 5.196 4.305 1 97.73 221 MET A C 1
ATOM 1704 O O . MET A 1 221 ? 7.101 4.1 3.772 1 97.73 221 MET A O 1
ATOM 1708 N N . ASP A 1 222 ? 8.22 5.475 5.082 1 95.35 222 ASP A N 1
ATOM 1709 C CA . ASP A 1 222 ? 9.049 4.429 5.673 1 95.35 222 ASP A CA 1
ATOM 1710 C C . ASP A 1 222 ? 8.693 4.211 7.142 1 95.35 222 ASP A C 1
ATOM 1712 O O . ASP A 1 222 ? 9.2 4.912 8.02 1 95.35 222 ASP A O 1
ATOM 1716 N N . PHE A 1 223 ? 7.869 3.251 7.381 1 91.43 223 PHE A N 1
ATOM 1717 C CA . PHE A 1 223 ? 7.345 2.995 8.717 1 91.43 223 PHE A CA 1
ATOM 1718 C C . PHE A 1 223 ? 8.42 2.39 9.613 1 91.43 223 PHE A C 1
ATOM 1720 O O . PHE A 1 223 ? 8.259 2.336 10.834 1 91.43 223 PHE A O 1
ATOM 1727 N N . ALA A 1 224 ? 9.495 1.989 9.024 1 82.34 224 ALA A N 1
ATOM 1728 C CA . ALA A 1 224 ? 10.607 1.462 9.81 1 82.34 224 ALA A CA 1
ATOM 1729 C C . ALA A 1 224 ? 11.484 2.591 10.345 1 82.34 224 ALA A C 1
ATOM 1731 O O . ALA A 1 224 ? 12.202 2.413 11.332 1 82.34 224 ALA A O 1
ATOM 1732 N N . GLU A 1 225 ? 11.416 3.699 9.716 1 88.65 225 GLU A N 1
ATOM 1733 C CA . GLU A 1 225 ? 12.282 4.817 10.08 1 88.65 225 GLU A CA 1
ATOM 1734 C C . GLU A 1 225 ? 11.579 5.767 11.046 1 88.65 225 GLU A C 1
ATOM 1736 O O . GLU A 1 225 ? 12.22 6.364 11.914 1 88.65 225 GLU A O 1
ATOM 1741 N N . VAL A 1 226 ? 10.279 5.945 10.859 1 91.53 226 VAL A N 1
ATOM 1742 C CA . VAL A 1 226 ? 9.519 6.868 11.695 1 91.53 226 VAL A CA 1
ATOM 1743 C C . VAL A 1 226 ? 8.321 6.146 12.307 1 91.53 226 VAL A C 1
ATOM 1745 O O . VAL A 1 226 ? 7.539 5.514 11.593 1 91.53 226 VAL A O 1
ATOM 1748 N N . LEU A 1 227 ? 8.23 6.279 13.57 1 90.14 227 LEU A N 1
ATOM 1749 C CA . LEU A 1 227 ? 7.078 5.724 14.272 1 90.14 227 LEU A CA 1
ATOM 1750 C C . LEU A 1 227 ? 5.957 6.753 14.376 1 90.14 227 LEU A C 1
ATOM 1752 O O . LEU A 1 227 ? 6.164 7.852 14.896 1 90.14 227 LEU A O 1
ATOM 1756 N N . VAL A 1 228 ? 4.825 6.42 13.89 1 94.71 228 VAL A N 1
ATOM 1757 C CA . VAL A 1 228 ? 3.646 7.269 14.025 1 94.71 228 VAL A CA 1
ATOM 1758 C C . VAL A 1 228 ? 2.63 6.6 14.947 1 94.71 228 VAL A C 1
ATOM 1760 O O . VAL A 1 228 ? 2.243 5.45 14.725 1 94.71 228 VAL A O 1
ATOM 1763 N N . GLU A 1 229 ? 2.195 7.323 15.937 1 92.26 229 GLU A N 1
ATOM 1764 C CA . GLU A 1 229 ? 1.3 6.724 16.922 1 92.26 229 GLU A CA 1
ATOM 1765 C C . GLU A 1 229 ? -0.147 6.746 16.439 1 92.26 229 GLU A C 1
ATOM 1767 O O . GLU A 1 229 ? -0.894 5.79 16.655 1 92.26 229 GLU A O 1
ATOM 1772 N N . VAL A 1 230 ? -0.531 7.866 15.863 1 93.64 230 VAL A N 1
ATOM 1773 C CA . VAL A 1 230 ? -1.934 8.048 15.504 1 93.64 230 VAL A CA 1
ATOM 1774 C C . VAL A 1 230 ? -2.036 8.769 14.162 1 93.64 230 VAL A C 1
ATOM 1776 O O . VAL A 1 230 ? -1.364 9.779 13.94 1 93.64 230 VAL A O 1
ATOM 1779 N N . PHE A 1 231 ? -2.81 8.179 13.319 1 95.98 231 PHE A N 1
ATOM 1780 C CA . PHE A 1 231 ? -3.165 8.842 12.071 1 95.98 231 PHE A CA 1
ATOM 1781 C C . PHE A 1 231 ? -4.615 9.31 12.1 1 95.98 231 PHE A C 1
ATOM 1783 O O . PHE A 1 231 ? -5.495 8.593 12.581 1 95.98 231 PHE A O 1
ATOM 1790 N N . LEU A 1 232 ? -4.859 10.5 11.692 1 94.28 232 LEU A N 1
ATOM 1791 C CA . LEU A 1 232 ? -6.17 10.93 11.219 1 94.28 232 LEU A CA 1
ATOM 1792 C C . LEU A 1 232 ? -6.19 11.037 9.698 1 94.28 232 LEU A C 1
ATOM 1794 O O . LEU A 1 232 ? -5.521 11.898 9.123 1 94.28 232 LEU A O 1
ATOM 1798 N N . ILE A 1 233 ? -6.91 10.184 9.033 1 94.7 233 ILE A N 1
ATOM 1799 C CA . ILE A 1 233 ? -6.889 10.101 7.577 1 94.7 233 ILE A CA 1
ATOM 1800 C C . ILE A 1 233 ? -8.279 10.406 7.023 1 94.7 233 ILE A C 1
ATOM 1802 O O . ILE A 1 233 ? -9.271 9.814 7.455 1 94.7 233 ILE A O 1
ATOM 1806 N N . GLU A 1 234 ? -8.35 11.331 6.096 1 90.58 234 GLU A N 1
ATOM 1807 C CA . GLU A 1 234 ? -9.617 11.592 5.419 1 90.58 234 GLU A CA 1
ATOM 1808 C C . GLU A 1 234 ? -9.908 10.529 4.364 1 90.58 234 GLU A C 1
ATOM 1810 O O . GLU A 1 234 ? -9.089 10.289 3.474 1 90.58 234 GLU A O 1
ATOM 1815 N N . LEU A 1 235 ? -11.016 9.898 4.52 1 88.02 235 LEU A N 1
ATOM 1816 C CA . LEU A 1 235 ? -11.465 8.891 3.565 1 88.02 235 LEU A CA 1
ATOM 1817 C C . LEU A 1 235 ? -12.655 9.399 2.758 1 88.02 235 LEU A C 1
ATOM 1819 O O . LEU A 1 235 ? -13.587 9.98 3.318 1 88.02 235 LEU A O 1
ATOM 1823 N N . HIS A 1 236 ? -12.565 9.508 1.43 1 78.28 236 HIS A N 1
ATOM 1824 C CA . HIS A 1 236 ? -13.61 9.998 0.539 1 78.28 236 HIS A CA 1
ATOM 1825 C C . HIS A 1 236 ? -14.526 8.864 0.088 1 78.28 236 HIS A C 1
ATOM 1827 O O . HIS A 1 236 ? -14.06 7.868 -0.47 1 78.28 236 HIS A O 1
ATOM 1833 N N . ASP A 1 237 ? -15.569 8.634 0.657 1 75.65 237 ASP A N 1
ATOM 1834 C CA . ASP A 1 237 ? -16.397 7.484 0.307 1 75.65 237 ASP A CA 1
ATOM 1835 C C . ASP A 1 237 ? -17.6 7.909 -0.532 1 75.65 237 ASP A C 1
ATOM 1837 O O . ASP A 1 237 ? -18.709 7.408 -0.336 1 75.65 237 ASP A O 1
ATOM 1841 N N . TRP A 1 238 ? -17.344 8.729 -1.539 1 76.86 238 TRP A N 1
ATOM 1842 C CA . TRP A 1 238 ? -18.463 9.288 -2.292 1 76.86 238 TRP A CA 1
ATOM 1843 C C . TRP A 1 238 ? -18.771 8.438 -3.52 1 76.86 238 TRP A C 1
ATOM 1845 O O . TRP A 1 238 ? -19.881 8.488 -4.055 1 76.86 238 TRP A O 1
ATOM 1855 N N . GLY A 1 239 ? -17.833 7.78 -4.055 1 81.94 239 GLY A N 1
ATOM 1856 C CA . GLY A 1 239 ? -17.996 6.947 -5.235 1 81.94 239 GLY A CA 1
ATOM 1857 C C . GLY A 1 239 ? -17.196 5.659 -5.172 1 81.94 239 GLY A C 1
ATOM 1858 O O . GLY A 1 239 ? -16.515 5.393 -4.179 1 81.94 239 GLY A O 1
ATOM 1859 N N . ARG A 1 240 ? -17.357 4.946 -6.169 1 85.24 240 ARG A N 1
ATOM 1860 C CA . ARG A 1 240 ? -16.755 3.618 -6.224 1 85.24 240 ARG A CA 1
ATOM 1861 C C . ARG A 1 240 ? -15.237 3.7 -6.1 1 85.24 240 ARG A C 1
ATOM 1863 O O . ARG A 1 240 ? -14.627 2.929 -5.356 1 85.24 240 ARG A O 1
ATOM 1870 N N . SER A 1 241 ? -14.692 4.592 -6.83 1 87.23 241 SER A N 1
ATOM 1871 C CA . SER A 1 241 ? -13.241 4.744 -6.812 1 87.23 241 SER A CA 1
ATOM 1872 C C . SER A 1 241 ? -12.743 5.134 -5.425 1 87.23 241 SER A C 1
ATOM 1874 O O . SER A 1 241 ? -11.744 4.595 -4.944 1 87.23 241 SER A O 1
ATOM 1876 N N . GLU A 1 242 ? -13.43 6.039 -4.78 1 88.03 242 GLU A N 1
ATOM 1877 C CA . GLU A 1 242 ? -13.06 6.49 -3.442 1 88.03 242 GLU A CA 1
ATOM 1878 C C . GLU A 1 242 ? -13.264 5.384 -2.41 1 88.03 242 GLU A C 1
ATOM 1880 O O . GLU A 1 242 ? -12.447 5.214 -1.504 1 88.03 242 GLU A O 1
ATOM 1885 N N . GLN A 1 243 ? -14.298 4.673 -2.599 1 91.81 243 GLN A N 1
ATOM 1886 C CA . GLN A 1 243 ? -14.556 3.556 -1.696 1 91.81 243 GLN A CA 1
ATOM 1887 C C . GLN A 1 243 ? -13.461 2.498 -1.801 1 91.81 243 GLN A C 1
ATOM 1889 O O . GLN A 1 243 ? -13.043 1.927 -0.792 1 91.81 243 GLN A O 1
ATOM 1894 N N . THR A 1 244 ? -13.034 2.245 -3.006 1 94.31 244 THR A N 1
ATOM 1895 C CA . THR A 1 244 ? -11.936 1.313 -3.236 1 94.31 244 THR A CA 1
ATOM 1896 C C . THR A 1 244 ? -10.672 1.779 -2.519 1 94.31 244 THR A C 1
ATOM 1898 O O . THR A 1 244 ? -10.01 0.99 -1.842 1 94.31 244 THR A O 1
ATOM 1901 N N . GLN A 1 245 ? -10.427 3.016 -2.613 1 93.99 245 GLN A N 1
ATOM 1902 C CA . GLN A 1 245 ? -9.24 3.575 -1.975 1 93.99 245 GLN A CA 1
ATOM 1903 C C . GLN A 1 245 ? -9.344 3.497 -0.455 1 93.99 245 GLN A C 1
ATOM 1905 O O . GLN A 1 245 ? -8.372 3.155 0.223 1 93.99 245 GLN A O 1
ATOM 1910 N N . SER A 1 246 ? -10.533 3.848 0.042 1 93.51 246 SER A N 1
ATOM 1911 C CA . SER A 1 246 ? -10.752 3.782 1.484 1 93.51 246 SER A CA 1
ATOM 1912 C C . SER A 1 246 ? -10.545 2.366 2.01 1 93.51 246 SER A C 1
ATOM 1914 O O . SER A 1 246 ? -9.94 2.173 3.067 1 93.51 246 SER A O 1
ATOM 1916 N N . TRP A 1 247 ? -11.035 1.433 1.301 1 96 247 TRP A N 1
ATOM 1917 C CA . TRP A 1 247 ? -10.877 0.037 1.693 1 96 247 TRP A CA 1
ATOM 1918 C C . TRP A 1 247 ? -9.405 -0.362 1.707 1 96 247 TRP A C 1
ATOM 1920 O O . TRP A 1 247 ? -8.936 -0.994 2.657 1 96 247 TRP A O 1
ATOM 1930 N N . LYS A 1 248 ? -8.655 0.047 0.707 1 97.37 248 LYS A N 1
ATOM 1931 C CA . LYS A 1 248 ? -7.232 -0.266 0.621 1 97.37 248 LYS A CA 1
ATOM 1932 C C . LYS A 1 248 ? -6.456 0.383 1.764 1 97.37 248 LYS A C 1
ATOM 1934 O O . LYS A 1 248 ? -5.544 -0.226 2.327 1 97.37 248 LYS A O 1
ATOM 1939 N N . ILE A 1 249 ? -6.802 1.57 2.062 1 96.64 249 ILE A N 1
ATOM 1940 C CA . ILE A 1 249 ? -6.136 2.276 3.152 1 96.64 249 ILE A CA 1
ATOM 1941 C C . ILE A 1 249 ? -6.362 1.528 4.465 1 96.64 249 ILE A C 1
ATOM 1943 O O . ILE A 1 249 ? -5.417 1.289 5.22 1 96.64 249 ILE A O 1
ATOM 1947 N N . ARG A 1 250 ? -7.601 1.139 4.685 1 94.46 250 ARG A N 1
ATOM 1948 C CA . ARG A 1 250 ? -7.909 0.416 5.915 1 94.46 250 ARG A CA 1
ATOM 1949 C C . ARG A 1 250 ? -7.147 -0.903 5.98 1 94.46 250 ARG A C 1
ATOM 1951 O O . ARG A 1 250 ? -6.611 -1.266 7.029 1 94.46 250 ARG A O 1
ATOM 1958 N N . LYS A 1 251 ? -7.1 -1.554 4.905 1 96.02 251 LYS A N 1
ATOM 1959 C CA . LYS A 1 251 ? -6.379 -2.823 4.852 1 96.02 251 LYS A CA 1
ATOM 1960 C C . LYS A 1 251 ? -4.885 -2.615 5.088 1 96.02 251 LYS A C 1
ATOM 1962 O O . LYS A 1 251 ? -4.275 -3.322 5.893 1 96.02 251 LYS A O 1
ATOM 1967 N N . LEU A 1 252 ? -4.306 -1.672 4.405 1 96.83 252 LEU A N 1
ATOM 1968 C CA . LEU A 1 252 ? -2.889 -1.355 4.55 1 96.83 252 LEU A CA 1
ATOM 1969 C C . LEU A 1 252 ? -2.555 -1.009 5.997 1 96.83 252 LEU A C 1
ATOM 1971 O O . LEU A 1 252 ? -1.609 -1.558 6.568 1 96.83 252 LEU A O 1
ATOM 1975 N N . MET A 1 253 ? -3.337 -0.147 6.537 1 95.12 253 MET A N 1
ATOM 1976 C CA . MET A 1 253 ? -3.076 0.291 7.905 1 95.12 253 MET A CA 1
ATOM 1977 C C . MET A 1 253 ? -3.234 -0.866 8.886 1 95.12 253 MET A C 1
ATOM 1979 O O . MET A 1 253 ? -2.444 -1.006 9.82 1 95.12 253 MET A O 1
ATOM 1983 N N . GLY A 1 254 ? -4.252 -1.633 8.668 1 92.2 254 GLY A N 1
ATOM 1984 C CA . GLY A 1 254 ? -4.38 -2.834 9.479 1 92.2 254 GLY A CA 1
ATOM 1985 C C . GLY A 1 254 ? -3.164 -3.737 9.404 1 92.2 254 GLY A C 1
ATOM 1986 O O . GLY A 1 254 ? -2.674 -4.214 10.429 1 92.2 254 GLY A O 1
ATOM 1987 N N . ASN A 1 255 ? -2.682 -3.949 8.226 1 92.39 255 ASN A N 1
ATOM 1988 C CA . ASN A 1 255 ? -1.51 -4.79 8.011 1 92.39 255 ASN A CA 1
ATOM 1989 C C . ASN A 1 255 ? -0.269 -4.204 8.68 1 92.39 255 ASN A C 1
ATOM 1991 O O . ASN A 1 255 ? 0.632 -4.942 9.082 1 92.39 255 ASN A O 1
ATOM 1995 N N . LEU A 1 256 ? -0.246 -2.91 8.854 1 91.91 256 LEU A N 1
ATOM 1996 C CA . LEU A 1 256 ? 0.906 -2.228 9.433 1 91.91 256 LEU A CA 1
ATOM 1997 C C . LEU A 1 256 ? 0.756 -2.094 10.945 1 91.91 256 LEU A C 1
ATOM 1999 O O . LEU A 1 256 ? 1.579 -1.451 11.6 1 91.91 256 LEU A O 1
ATOM 2003 N N . GLY A 1 257 ? -0.336 -2.576 11.522 1 88.91 257 GLY A N 1
ATOM 2004 C CA . GLY A 1 257 ? -0.469 -2.647 12.969 1 88.91 257 GLY A CA 1
ATOM 2005 C C . GLY A 1 257 ? -1.313 -1.528 13.547 1 88.91 257 GLY A C 1
ATOM 2006 O O . GLY A 1 257 ? -1.188 -1.195 14.727 1 88.91 257 GLY A O 1
ATOM 2007 N N . TYR A 1 258 ? -2.139 -0.922 12.703 1 91.15 258 TYR A N 1
ATOM 2008 C CA . TYR A 1 258 ? -3.02 0.137 13.182 1 91.15 258 TYR A CA 1
ATOM 2009 C C . TYR A 1 258 ? -4.46 -0.353 13.279 1 91.15 258 TYR A C 1
ATOM 2011 O O . TYR A 1 258 ? -4.92 -1.119 12.429 1 91.15 258 TYR A O 1
ATOM 2019 N N . LYS A 1 259 ? -5.127 0.158 14.271 1 89.09 259 LYS A N 1
ATOM 2020 C CA . LYS A 1 259 ? -6.545 -0.133 14.457 1 89.09 259 LYS A CA 1
ATOM 2021 C C . LYS A 1 259 ? -7.407 1.067 14.077 1 89.0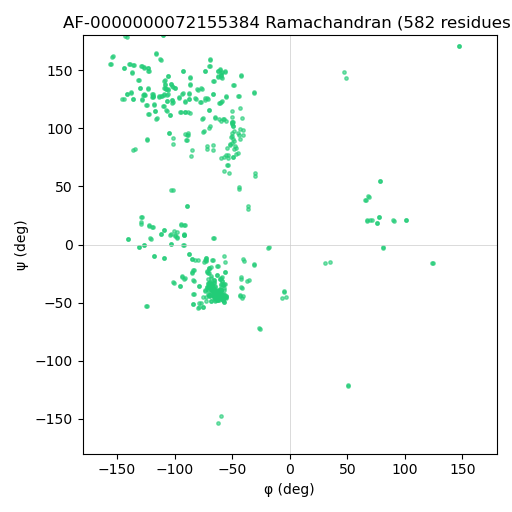9 259 LYS A C 1
ATOM 2023 O O . LYS A 1 259 ? -7.112 2.199 14.468 1 89.09 259 LYS A O 1
ATOM 2028 N N . ASP A 1 260 ? -8.341 0.75 13.287 1 88.41 260 ASP A N 1
ATOM 2029 C CA . ASP A 1 260 ? -9.277 1.781 12.852 1 88.41 260 ASP A CA 1
ATOM 2030 C C . ASP A 1 260 ? -10.284 2.109 13.952 1 88.41 260 ASP A C 1
ATOM 2032 O O . ASP A 1 260 ? -11.11 1.269 14.314 1 88.41 260 ASP A O 1
ATOM 2036 N N . GLN A 1 261 ? -10.072 3.269 14.5 1 80.58 261 GLN A N 1
ATOM 2037 C CA . GLN A 1 261 ? -11.037 3.755 15.481 1 80.58 261 GLN A CA 1
ATOM 2038 C C . GLN A 1 261 ? -11.976 4.788 14.865 1 80.58 261 GLN A C 1
ATOM 2040 O O . GLN A 1 261 ? -11.525 5.784 14.296 1 80.58 261 GLN A O 1
ATOM 2045 N N . GLN A 1 262 ? -13.047 4.349 14.378 1 66.97 262 GLN A N 1
ATOM 2046 C CA . GLN A 1 262 ? -13.973 5.275 13.735 1 66.97 262 GLN A CA 1
ATOM 2047 C C . GLN A 1 262 ? -14.358 6.411 14.679 1 66.97 262 GLN A C 1
ATOM 2049 O O . GLN A 1 262 ? -14.683 6.174 15.844 1 66.97 262 GLN A O 1
ATOM 2054 N N . LEU A 1 263 ? -13.726 7.567 14.305 1 58.41 263 LEU A N 1
ATOM 2055 C CA . LEU A 1 263 ? -14.151 8.734 15.07 1 58.41 263 LEU A CA 1
ATOM 2056 C C . LEU A 1 263 ? -15.584 9.122 14.718 1 58.41 263 LEU A C 1
ATOM 2058 O O . LEU A 1 263 ? -15.883 9.425 13.561 1 58.41 263 LEU A O 1
ATOM 2062 N N . GLY A 1 264 ? -16.474 8.793 15.509 1 51.89 264 GLY A N 1
ATOM 2063 C CA . GLY A 1 264 ? -17.881 9.139 15.389 1 51.89 264 GLY A CA 1
ATOM 2064 C C . GLY A 1 264 ? -18.439 8.896 14 1 51.89 264 GLY A C 1
ATOM 2065 O O . GLY A 1 264 ? -17.694 8.566 13.075 1 51.89 264 GLY A O 1
ATOM 2066 N N . ARG A 1 265 ? -19.73 8.532 13.778 1 46.14 265 ARG A N 1
ATOM 2067 C CA . ARG A 1 265 ? -20.555 8.121 12.647 1 46.14 265 ARG A CA 1
ATOM 2068 C C . ARG A 1 265 ? -20.252 8.966 11.413 1 46.14 265 ARG A C 1
ATOM 2070 O O . ARG A 1 265 ? -20.421 8.505 10.282 1 46.14 265 ARG A O 1
ATOM 2077 N N . GLU A 1 266 ? -20.153 10.276 11.507 1 45.57 266 GLU A N 1
ATOM 2078 C CA . GLU A 1 266 ? -20.473 11.182 10.408 1 45.57 266 GLU A CA 1
ATOM 2079 C C . GLU A 1 266 ? -19.208 11.657 9.698 1 45.57 266 GLU A C 1
ATOM 2081 O O . GLU A 1 266 ? -19.281 12.42 8.733 1 45.57 266 GLU A O 1
ATOM 2086 N N . GLY A 1 267 ? -18.023 11.058 9.952 1 57.21 267 GLY A N 1
ATOM 2087 C CA . GLY A 1 267 ? -16.981 11.827 9.288 1 57.21 267 GLY A CA 1
ATOM 2088 C C . GLY A 1 267 ? -16.157 11.001 8.319 1 57.21 267 GLY A C 1
ATOM 2089 O O . GLY A 1 267 ? -16.357 9.79 8.2 1 57.21 267 GLY A O 1
ATOM 2090 N N . GLU A 1 268 ? -15.684 11.698 7.259 1 70.88 268 GLU A N 1
ATOM 2091 C CA . GLU A 1 268 ? -14.814 11.181 6.206 1 70.88 268 GLU A CA 1
ATOM 2092 C C . GLU A 1 268 ? -13.439 10.816 6.757 1 70.88 268 GLU A C 1
ATOM 2094 O O . GLU A 1 268 ? -12.595 10.285 6.032 1 70.88 268 GLU A O 1
ATOM 2099 N N . ASP A 1 269 ? -13.411 10.954 8.2 1 80.7 269 ASP A N 1
ATOM 2100 C CA . ASP A 1 269 ? -12.076 10.738 8.751 1 80.7 269 ASP A CA 1
ATOM 2101 C C . ASP A 1 269 ? -12.002 9.414 9.508 1 80.7 269 ASP A C 1
ATOM 2103 O O . ASP A 1 269 ? -12.95 9.035 10.199 1 80.7 269 ASP A O 1
ATOM 2107 N N . SER A 1 270 ? -10.973 8.779 9.379 1 88.81 270 SER A N 1
ATOM 2108 C CA . SER A 1 270 ? -10.654 7.582 10.151 1 88.81 270 SER A CA 1
ATOM 2109 C C . SER A 1 270 ? -9.462 7.82 11.072 1 88.81 270 SER A C 1
ATOM 2111 O O . SER A 1 270 ? -8.452 8.39 10.654 1 88.81 270 SER A O 1
ATOM 2113 N N . LEU A 1 271 ? -9.686 7.511 12.322 1 91.41 271 LEU A N 1
ATOM 2114 C CA . LEU A 1 271 ? -8.603 7.548 13.299 1 91.41 271 LEU A CA 1
ATOM 2115 C C . LEU A 1 271 ? -7.915 6.192 13.4 1 91.41 271 LEU A C 1
ATOM 2117 O O . LEU A 1 271 ? -8.541 5.2 13.78 1 91.41 271 LEU A O 1
ATOM 2121 N N . MET A 1 272 ? -6.644 6.153 12.993 1 93.22 272 MET A N 1
ATOM 2122 C CA . MET A 1 272 ? -5.86 4.922 13.037 1 93.22 272 MET A CA 1
ATOM 2123 C C . MET A 1 272 ? -4.83 4.973 14.161 1 93.22 272 MET A C 1
ATOM 2125 O O . MET A 1 272 ? -3.88 5.756 14.102 1 93.22 272 MET A O 1
ATOM 2129 N N . ILE A 1 273 ? -5.002 4.106 15.13 1 91.55 273 ILE A N 1
ATOM 2130 C CA . ILE A 1 273 ? -4.136 4.113 16.304 1 91.55 273 ILE A CA 1
ATOM 2131 C C . ILE A 1 273 ? -3.222 2.89 16.279 1 91.55 273 ILE A C 1
ATOM 2133 O O . ILE A 1 273 ? -3.679 1.771 16.032 1 91.55 273 ILE A O 1
ATOM 2137 N N . ARG A 1 274 ? -2 3.197 16.441 1 89.22 274 ARG A N 1
ATOM 2138 C CA . ARG A 1 274 ? -1.043 2.096 16.444 1 89.22 274 ARG A CA 1
ATOM 2139 C C . ARG A 1 274 ? -1.363 1.096 17.551 1 89.22 274 ARG A C 1
ATOM 2141 O O . ARG A 1 274 ? -1.614 1.485 18.693 1 89.22 274 ARG A O 1
ATOM 2148 N N . SER A 1 275 ? -1.545 -0.115 17.12 1 72.71 275 SER A N 1
ATOM 2149 C CA . SER A 1 275 ? -1.788 -1.162 18.107 1 72.71 275 SER A CA 1
ATOM 2150 C C . SER A 1 275 ? -0.506 -1.536 18.844 1 72.71 275 SER A C 1
ATOM 2152 O O . SER A 1 275 ? 0.56 -1.637 18.234 1 72.71 275 SER A O 1
ATOM 2154 N N . TRP A 1 276 ? -0.27 -0.969 20.079 1 52.87 276 TRP A N 1
ATOM 2155 C CA . TRP A 1 276 ? 0.902 -1.375 20.848 1 52.87 276 TRP A CA 1
ATOM 2156 C C . TRP A 1 276 ? 0.992 -2.895 20.942 1 52.87 276 TRP A C 1
ATOM 2158 O O . TRP A 1 276 ? -0.022 -3.572 21.13 1 52.87 276 TRP A O 1
ATOM 2168 N N . ALA A 1 277 ? 1.651 -3.45 20.134 1 43.23 277 ALA A N 1
ATOM 2169 C CA . ALA A 1 277 ? 1.91 -4.828 20.543 1 43.23 277 ALA A CA 1
ATOM 2170 C C . ALA A 1 277 ? 2.088 -4.927 22.055 1 43.23 277 ALA A C 1
ATOM 2172 O O . ALA A 1 277 ? 3.192 -4.733 22.57 1 43.23 277 ALA A O 1
ATOM 2173 N N . THR A 1 278 ? 1.429 -4.054 22.803 1 37.67 278 THR A N 1
ATOM 2174 C CA . THR A 1 278 ? 1.656 -4.4 24.202 1 37.67 278 THR A CA 1
ATOM 2175 C C . THR A 1 278 ? 1.961 -5.888 24.347 1 37.67 278 THR A C 1
ATOM 2177 O O . THR A 1 278 ? 2.649 -6.298 25.285 1 37.67 278 THR A O 1
ATOM 2180 N N . ASP A 1 279 ? 0.918 -6.826 24.17 1 34.14 279 ASP A N 1
ATOM 2181 C CA . ASP A 1 279 ? 1.137 -8.183 24.663 1 34.14 279 ASP A CA 1
ATOM 2182 C C . ASP A 1 279 ? 2.147 -8.927 23.792 1 34.14 279 ASP A C 1
ATOM 2184 O O . ASP A 1 279 ? 1.912 -9.136 22.6 1 34.14 279 ASP A O 1
ATOM 2188 N N . PHE A 1 280 ? 3.365 -8.784 23.946 1 37.14 280 PHE A N 1
ATOM 2189 C CA . PHE A 1 280 ? 4.362 -9.789 23.596 1 37.14 280 PHE A CA 1
ATOM 2190 C C . PHE A 1 280 ? 3.693 -11.074 23.125 1 37.14 280 PHE A C 1
ATOM 2192 O O . PHE A 1 280 ? 4.176 -11.728 22.197 1 37.14 280 PHE A O 1
ATOM 2199 N N . ASP A 1 281 ? 2.756 -11.351 23.753 1 37.94 281 ASP A N 1
ATOM 2200 C CA . ASP A 1 281 ? 1.904 -12.523 23.574 1 37.94 281 ASP A CA 1
ATOM 2201 C C . ASP A 1 281 ? 1.115 -12.434 22.269 1 37.94 281 ASP A C 1
ATOM 2203 O O . ASP A 1 281 ? 0.886 -13.447 21.606 1 37.94 281 ASP A O 1
ATOM 2207 N N . ASP A 1 282 ? 0.818 -11.352 21.797 1 38.92 282 ASP A N 1
ATOM 2208 C CA . ASP A 1 282 ? -0.027 -11.254 20.611 1 38.92 282 ASP A CA 1
ATOM 2209 C C . ASP A 1 282 ? 0.796 -11.417 19.335 1 38.92 282 ASP A C 1
ATOM 2211 O O . ASP A 1 282 ? 0.371 -12.096 18.398 1 38.92 282 ASP A O 1
ATOM 2215 N N . ILE A 1 283 ? 1.913 -10.633 19.197 1 39.75 283 ILE A N 1
ATOM 2216 C CA . ILE A 1 283 ? 2.79 -10.966 18.08 1 39.75 283 ILE A CA 1
ATOM 2217 C C . ILE A 1 283 ? 3.211 -12.431 18.175 1 39.75 283 ILE A C 1
ATOM 2219 O O . ILE A 1 283 ? 3.211 -13.15 17.172 1 39.75 283 ILE A O 1
ATOM 2223 N N . LEU A 1 284 ? 3.605 -12.831 19.439 1 39.51 284 LEU A N 1
ATOM 2224 C CA . LEU A 1 284 ? 3.857 -14.248 19.68 1 39.51 284 LEU A CA 1
ATOM 2225 C C . LEU A 1 284 ? 2.605 -15.076 19.412 1 39.51 284 LEU A C 1
ATOM 2227 O O . LEU A 1 284 ? 2.691 -16.182 18.874 1 39.51 284 LEU A O 1
ATOM 2231 N N . GLN A 1 285 ? 1.544 -14.613 19.785 1 36.79 285 GLN A N 1
ATOM 2232 C CA . GLN A 1 285 ? 0.284 -15.327 19.605 1 36.79 285 GLN A CA 1
ATOM 2233 C C . GLN A 1 285 ? -0.111 -15.382 18.132 1 36.79 285 GLN A C 1
ATOM 2235 O O . GLN A 1 285 ? -0.632 -16.395 17.661 1 36.79 285 GLN A O 1
ATOM 2240 N N . ARG A 1 286 ? -0.003 -14.389 17.429 1 37.24 286 ARG A N 1
ATOM 2241 C CA . ARG A 1 286 ? -0.314 -14.469 16.006 1 37.24 286 ARG A CA 1
ATOM 2242 C C . ARG A 1 286 ? 0.584 -15.483 15.305 1 37.24 286 ARG A C 1
ATOM 2244 O O . ARG A 1 286 ? 0.12 -16.248 14.456 1 37.24 286 ARG A O 1
ATOM 2251 N N . TYR A 1 287 ? 1.802 -15.481 15.615 1 36.48 287 TYR A N 1
ATOM 2252 C CA . TYR A 1 287 ? 2.686 -16.514 15.087 1 36.48 287 TYR A CA 1
ATOM 2253 C C . TYR A 1 287 ? 2.374 -17.869 15.711 1 36.48 287 TYR A C 1
ATOM 2255 O O . TYR A 1 287 ? 2.413 -18.897 15.03 1 36.48 287 TYR A O 1
ATOM 2263 N N . ALA A 1 288 ? 2.173 -17.842 17.083 1 34.45 288 ALA A N 1
ATOM 2264 C CA . ALA A 1 288 ? 1.825 -19.09 17.756 1 34.45 288 ALA A CA 1
ATOM 2265 C C . ALA A 1 288 ? 0.525 -19.668 17.204 1 34.45 288 ALA A C 1
ATOM 2267 O O . ALA A 1 288 ? 0.398 -20.884 17.044 1 34.45 288 ALA A O 1
ATOM 2268 N N . LEU A 1 289 ? -0.422 -18.868 16.997 1 31.51 289 LEU A N 1
ATOM 2269 C CA . LEU A 1 289 ? -1.715 -19.358 16.532 1 31.51 289 LEU A CA 1
ATOM 2270 C C . LEU A 1 289 ? -1.608 -19.916 15.116 1 31.51 289 LEU A C 1
ATOM 2272 O O . LEU A 1 289 ? -2.36 -20.82 14.742 1 31.51 289 LEU A O 1
ATOM 2276 N N . ILE A 1 290 ? -0.904 -19.336 14.333 1 31.66 290 ILE A N 1
ATOM 2277 C CA . ILE A 1 290 ? -0.739 -19.886 12.992 1 31.66 290 ILE A CA 1
ATOM 2278 C C . ILE A 1 290 ? 0.008 -21.215 13.067 1 31.66 290 ILE A C 1
ATOM 2280 O O . ILE A 1 290 ? -0.323 -22.162 12.349 1 31.66 290 ILE A O 1
ATOM 2284 N N . CYS A 1 291 ? 1.03 -21.224 13.861 1 29.05 291 CYS A N 1
ATOM 2285 C CA . CYS A 1 291 ? 1.791 -22.464 13.966 1 29.05 291 CYS A CA 1
ATOM 2286 C C . CYS A 1 291 ? 1.012 -23.518 14.745 1 29.05 291 CYS A C 1
ATOM 2288 O O . CYS A 1 291 ? 1.286 -24.713 14.625 1 29.05 291 CYS A O 1
ATOM 2290 N N . LEU A 1 292 ? 0.428 -23.256 15.922 1 27.58 292 LEU A N 1
ATOM 2291 C CA . LEU A 1 292 ? -0.169 -24.301 16.747 1 27.58 292 LEU A CA 1
ATOM 2292 C C . LEU A 1 292 ? -1.419 -24.87 16.083 1 27.58 292 LEU A C 1
ATOM 2294 O O . LEU A 1 292 ? -2.048 -25.786 16.617 1 27.58 292 LEU A O 1
ATOM 2298 N N . LYS A 1 293 ? -1.974 -24.171 15.194 1 26.78 293 LYS A N 1
ATOM 2299 C CA . LYS A 1 293 ? -3.061 -24.993 14.67 1 26.78 293 LYS A CA 1
ATOM 2300 C C . LYS A 1 293 ? -2.546 -25.993 13.638 1 26.78 293 LYS A C 1
ATOM 2302 O O . LYS A 1 293 ? -1.796 -25.625 12.73 1 26.78 293 LYS A O 1
ATOM 2307 N N . MET B 1 1 ? 53.756 31.211 11.525 1 25.53 1 MET B N 1
ATOM 2308 C CA . MET B 1 1 ? 52.585 31.544 10.719 1 25.53 1 MET B CA 1
ATOM 2309 C C . MET B 1 1 ? 52.328 30.472 9.665 1 25.53 1 MET B C 1
ATOM 2311 O O . MET B 1 1 ? 51.806 30.767 8.589 1 25.53 1 MET B O 1
ATOM 2315 N N . PRO B 1 2 ? 52.75 29.197 9.845 1 27.78 2 PRO B N 1
ATOM 2316 C CA . PRO B 1 2 ? 52.746 28.183 8.787 1 27.78 2 PRO B CA 1
ATOM 2317 C C . PRO B 1 2 ? 51.349 27.92 8.229 1 27.78 2 PRO B C 1
ATOM 2319 O O . PRO B 1 2 ? 50.367 27.947 8.974 1 27.78 2 PRO B O 1
ATOM 2322 N N . SER B 1 3 ? 51.124 28.428 7.007 1 27.7 3 SER B N 1
ATOM 2323 C CA . SER B 1 3 ? 49.979 28.379 6.104 1 27.7 3 SER B CA 1
ATOM 2324 C C . SER B 1 3 ? 49.59 26.94 5.783 1 27.7 3 SER B C 1
ATOM 2326 O O . SER B 1 3 ? 50.348 26.216 5.134 1 27.7 3 SER B O 1
ATOM 2328 N N . LEU B 1 4 ? 49.177 26.146 6.743 1 26.87 4 LEU B N 1
ATOM 2329 C CA . LEU B 1 4 ? 48.757 24.762 6.551 1 26.87 4 LEU B CA 1
ATOM 2330 C C . LEU B 1 4 ? 47.763 24.65 5.4 1 26.87 4 LEU B C 1
ATOM 2332 O O . LEU B 1 4 ? 46.721 25.309 5.408 1 26.87 4 LEU B O 1
ATOM 2336 N N . ILE B 1 5 ? 48.297 24.417 4.21 1 24.75 5 ILE B N 1
ATOM 2337 C CA . ILE B 1 5 ? 47.627 24.198 2.933 1 24.75 5 ILE B CA 1
ATOM 2338 C C . ILE B 1 5 ? 46.611 23.066 3.07 1 24.75 5 ILE B C 1
ATOM 2340 O O . ILE B 1 5 ? 46.976 21.929 3.377 1 24.75 5 ILE B O 1
ATOM 2344 N N . GLN B 1 6 ? 45.469 23.295 3.652 1 24.18 6 GLN B N 1
ATOM 2345 C CA . GLN B 1 6 ? 44.374 22.333 3.721 1 24.18 6 GLN B CA 1
ATOM 2346 C C . GLN B 1 6 ? 43.976 21.851 2.329 1 24.18 6 GLN B C 1
ATOM 2348 O O . GLN B 1 6 ? 43.443 22.622 1.528 1 24.18 6 GLN B O 1
ATOM 2353 N N . LYS B 1 7 ? 44.771 20.921 1.715 1 25.27 7 LYS B N 1
ATOM 2354 C CA . LYS B 1 7 ? 44.471 20.308 0.424 1 25.27 7 LYS B CA 1
ATOM 2355 C C . LYS B 1 7 ? 43.047 19.761 0.392 1 25.27 7 LYS B C 1
ATOM 2357 O O . LYS B 1 7 ? 42.626 19.056 1.311 1 25.27 7 LYS B O 1
ATOM 2362 N N . SER B 1 8 ? 42.179 20.437 -0.39 1 26.13 8 SER B N 1
ATOM 2363 C CA . SER B 1 8 ? 40.804 20.174 -0.802 1 26.13 8 SER B CA 1
ATOM 2364 C C . SER B 1 8 ? 40.669 18.79 -1.427 1 26.13 8 SER B C 1
ATOM 2366 O O . SER B 1 8 ? 41.309 18.495 -2.439 1 26.13 8 SER B O 1
ATOM 2368 N N . ILE B 1 9 ? 40.695 17.693 -0.635 1 26.22 9 ILE B N 1
ATOM 2369 C CA . ILE B 1 9 ? 40.496 16.348 -1.163 1 26.22 9 ILE B CA 1
ATOM 2370 C C . ILE B 1 9 ? 39.27 16.328 -2.073 1 26.22 9 ILE B C 1
ATOM 2372 O O . ILE B 1 9 ? 38.151 16.587 -1.624 1 26.22 9 ILE B O 1
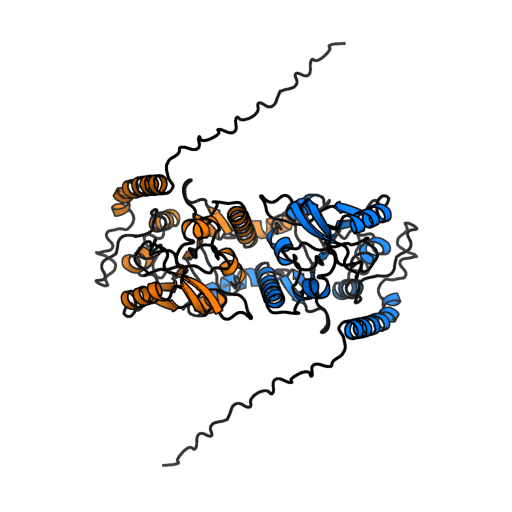ATOM 2376 N N . SER B 1 10 ? 39.451 16.694 -3.376 1 25.06 10 SER B N 1
ATOM 2377 C CA . SER B 1 10 ? 38.49 16.624 -4.472 1 25.06 10 SER B CA 1
ATOM 2378 C C . SER B 1 10 ? 37.88 15.23 -4.584 1 25.06 10 SER B C 1
ATOM 2380 O O . SER B 1 10 ? 38.603 14.238 -4.695 1 25.06 10 SER B O 1
ATOM 2382 N N . SER B 1 11 ? 36.821 14.946 -3.854 1 24.87 11 SER B N 1
ATOM 2383 C CA . SER B 1 11 ? 36.055 13.705 -3.917 1 24.87 11 SER B CA 1
ATOM 2384 C C . SER B 1 11 ? 35.817 13.275 -5.36 1 24.87 11 SER B C 1
ATOM 2386 O O . SER B 1 11 ? 35.299 14.049 -6.167 1 24.87 11 SER B O 1
ATOM 2388 N N . SER B 1 12 ? 36.679 12.487 -5.955 1 25.21 12 SER B N 1
ATOM 2389 C CA . SER B 1 12 ? 36.627 11.88 -7.281 1 25.21 12 SER B CA 1
ATOM 2390 C C . SER B 1 12 ? 35.24 11.32 -7.578 1 25.21 12 SER B C 1
ATOM 2392 O O . SER B 1 12 ? 34.64 10.652 -6.734 1 25.21 12 SER B O 1
ATOM 2394 N N . LYS B 1 13 ? 34.55 11.845 -8.6 1 26.79 13 LYS B N 1
ATOM 2395 C CA . LYS B 1 13 ? 33.325 11.543 -9.335 1 26.79 13 LYS B CA 1
ATOM 2396 C C . LYS B 1 13 ? 33.279 10.074 -9.746 1 26.79 13 LYS B C 1
ATOM 2398 O O . LYS B 1 13 ? 34.172 9.591 -10.444 1 26.79 13 LYS B O 1
ATOM 2403 N N . ASN B 1 14 ? 32.877 9.143 -8.886 1 23.14 14 ASN B N 1
ATOM 2404 C CA . ASN B 1 14 ? 32.728 7.761 -9.331 1 23.14 14 ASN B CA 1
ATOM 2405 C C . ASN B 1 14 ? 32.041 7.681 -10.691 1 23.14 14 ASN B C 1
ATOM 2407 O O . ASN B 1 14 ? 30.938 8.201 -10.866 1 23.14 14 ASN B O 1
ATOM 2411 N N . PRO B 1 15 ? 32.718 7.521 -11.839 1 27.25 15 PRO B N 1
ATOM 2412 C CA . PRO B 1 15 ? 32.153 7.477 -13.19 1 27.25 15 PRO B CA 1
ATOM 2413 C C . PRO B 1 15 ? 30.957 6.533 -13.299 1 27.25 15 PRO B C 1
ATOM 2415 O O . PRO B 1 15 ? 31.022 5.392 -12.834 1 27.25 15 PRO B O 1
ATOM 2418 N N . THR B 1 16 ? 29.808 7.026 -13.223 1 25.29 16 THR B N 1
AT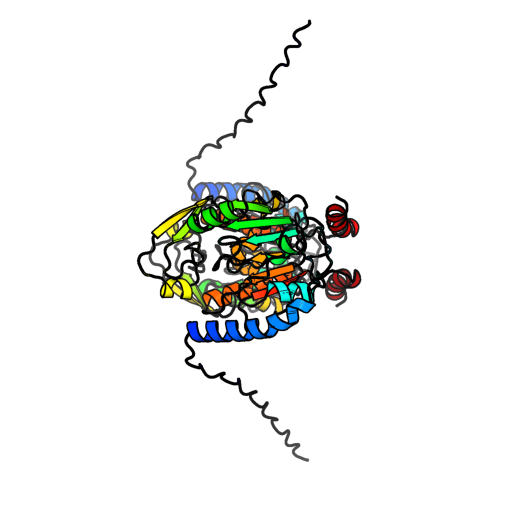OM 2419 C CA . THR B 1 16 ? 28.565 6.328 -13.532 1 25.29 16 THR B CA 1
ATOM 2420 C C . THR B 1 16 ? 28.683 5.573 -14.853 1 25.29 16 THR B C 1
ATOM 2422 O O . THR B 1 16 ? 28.873 6.182 -15.907 1 25.29 16 THR B O 1
ATOM 2425 N N . LEU B 1 17 ? 29.337 4.395 -14.897 1 23.46 17 LEU B N 1
ATOM 2426 C CA . LEU B 1 17 ? 29.518 3.574 -16.089 1 23.46 17 LEU B CA 1
ATOM 2427 C C . LEU B 1 17 ? 28.22 3.475 -16.883 1 23.46 17 LEU B C 1
ATOM 2429 O O . LEU B 1 17 ? 27.201 3.016 -16.361 1 23.46 17 LEU B O 1
ATOM 2433 N N . SER B 1 18 ? 28.031 4.31 -17.852 1 25.33 18 SER B N 1
ATOM 2434 C CA . SER B 1 18 ? 27.015 4.309 -18.899 1 25.33 18 SER B CA 1
ATOM 2435 C C . SER B 1 18 ? 26.923 2.948 -19.579 1 25.33 18 SER B C 1
ATOM 2437 O O . SER B 1 18 ? 27.873 2.509 -20.233 1 25.33 18 SER B O 1
ATOM 2439 N N . VAL B 1 19 ? 26.379 1.931 -19.049 1 27.82 19 VAL B N 1
ATOM 2440 C CA . VAL B 1 19 ? 26.273 0.725 -19.863 1 27.82 19 VAL B CA 1
ATOM 2441 C C . VAL B 1 19 ? 25.665 1.068 -21.221 1 27.82 19 VAL B C 1
ATOM 2443 O O . VAL B 1 19 ? 24.624 1.726 -21.294 1 27.82 19 VAL B O 1
ATOM 2446 N N . PRO B 1 20 ? 26.431 1.087 -22.206 1 26.35 20 PRO B N 1
ATOM 2447 C CA . PRO B 1 20 ? 25.965 1.387 -23.562 1 26.35 20 PRO B CA 1
ATOM 2448 C C . PRO B 1 20 ? 24.666 0.665 -23.912 1 26.35 20 PRO B C 1
ATOM 2450 O O . PRO B 1 20 ? 24.388 -0.41 -23.374 1 26.35 20 PRO B O 1
ATOM 2453 N N . ASP B 1 21 ? 23.706 1.347 -24.362 1 29.39 21 ASP B N 1
ATOM 2454 C CA . ASP B 1 21 ? 22.442 0.957 -24.979 1 29.39 21 ASP B CA 1
ATOM 2455 C C . ASP B 1 21 ? 22.65 -0.165 -25.993 1 29.39 21 ASP B C 1
ATOM 2457 O O . ASP B 1 21 ? 22.965 0.093 -27.157 1 29.39 21 ASP B O 1
ATOM 2461 N N . LEU B 1 22 ? 23.373 -1.215 -25.652 1 30.56 22 LEU B N 1
ATOM 2462 C CA . LEU B 1 22 ? 23.521 -2.164 -26.75 1 30.56 22 LEU B CA 1
ATOM 2463 C C . LEU B 1 22 ? 22.17 -2.475 -27.385 1 30.56 22 LEU B C 1
ATOM 2465 O O . LEU B 1 22 ? 21.164 -2.6 -26.684 1 30.56 22 LEU B O 1
ATOM 2469 N N . GLY B 1 23 ? 21.864 -1.91 -28.507 1 31.35 23 GLY B N 1
ATOM 2470 C CA . GLY B 1 23 ? 20.856 -2.125 -29.533 1 31.35 23 GLY B CA 1
ATOM 2471 C C . GLY B 1 23 ? 20.223 -3.502 -29.468 1 31.35 23 GLY B C 1
ATOM 2472 O O . GLY B 1 23 ? 19.77 -4.031 -30.485 1 31.35 23 GLY B O 1
ATOM 2473 N N . ILE B 1 24 ? 20.681 -4.325 -28.559 1 33.26 24 ILE B N 1
ATOM 2474 C CA . ILE B 1 24 ? 20.131 -5.673 -28.648 1 33.26 24 ILE B CA 1
ATOM 2475 C C . ILE B 1 24 ? 18.63 -5.638 -28.37 1 33.26 24 ILE B C 1
ATOM 2477 O O . ILE B 1 24 ? 18.184 -4.993 -27.419 1 33.26 24 ILE B O 1
ATOM 2481 N N . SER B 1 25 ? 17.917 -5.86 -29.404 1 31.57 25 SER B N 1
ATOM 2482 C CA . SER B 1 25 ? 16.458 -5.897 -29.412 1 31.57 25 SER B CA 1
ATOM 2483 C C . SER B 1 25 ? 15.918 -6.651 -28.201 1 31.57 25 SER B C 1
ATOM 2485 O O . SER B 1 25 ? 16.631 -7.452 -27.594 1 31.57 25 SER B O 1
ATOM 2487 N N . ALA B 1 26 ? 14.772 -6.218 -27.68 1 34.34 26 ALA B N 1
ATOM 2488 C CA . ALA B 1 26 ? 14.061 -6.858 -26.576 1 34.34 26 ALA B CA 1
ATOM 2489 C C . ALA B 1 26 ? 14.048 -8.375 -26.738 1 34.34 26 ALA B C 1
ATOM 2491 O O . ALA B 1 26 ? 14.227 -9.111 -25.765 1 34.34 26 ALA B O 1
ATOM 2492 N N . ALA B 1 27 ? 13.931 -8.87 -27.941 1 36.78 27 ALA B N 1
ATOM 2493 C CA . ALA B 1 27 ? 13.969 -10.282 -28.309 1 36.78 27 ALA B CA 1
ATOM 2494 C C . ALA B 1 27 ? 15.344 -10.884 -28.034 1 36.78 27 ALA B C 1
ATOM 2496 O O . ALA B 1 27 ? 15.449 -11.997 -27.513 1 36.78 27 ALA B O 1
ATOM 2497 N N . ALA B 1 28 ? 16.432 -10.171 -28.438 1 36.44 28 ALA B N 1
ATOM 2498 C CA . ALA B 1 28 ? 17.794 -10.67 -28.27 1 36.44 28 ALA B CA 1
ATOM 2499 C C . ALA B 1 28 ? 18.191 -10.699 -26.797 1 36.44 28 ALA B C 1
ATOM 2501 O O . ALA B 1 28 ? 18.857 -11.634 -26.345 1 36.44 28 ALA B O 1
ATOM 2502 N N . LYS B 1 29 ? 17.667 -9.77 -26.061 1 38.38 29 LYS B N 1
ATOM 2503 C CA . LYS B 1 29 ? 17.93 -9.817 -24.625 1 38.38 29 LYS B CA 1
ATOM 2504 C C . LYS B 1 29 ? 17.212 -10.995 -23.973 1 38.38 29 LYS B C 1
ATOM 2506 O O . LYS B 1 29 ? 17.756 -11.642 -23.077 1 38.38 29 LYS B O 1
ATOM 2511 N N . ASP B 1 30 ? 16.017 -11.285 -24.531 1 35.26 30 ASP B N 1
ATOM 2512 C CA . ASP B 1 30 ? 15.274 -12.477 -24.135 1 35.26 30 ASP B CA 1
ATOM 2513 C C . ASP B 1 30 ? 16.062 -13.746 -24.454 1 35.26 30 ASP B C 1
ATOM 2515 O O . ASP B 1 30 ? 16.103 -14.677 -23.646 1 35.26 30 ASP B O 1
ATOM 2519 N N . GLN B 1 31 ? 16.59 -13.735 -25.649 1 37.47 31 GLN B N 1
ATOM 2520 C CA . GLN B 1 31 ? 17.393 -14.882 -26.059 1 37.47 31 GLN B CA 1
ATOM 2521 C C . GLN B 1 31 ? 18.645 -15.015 -25.197 1 37.47 31 GLN B C 1
ATOM 2523 O O . GLN B 1 31 ? 19.035 -16.124 -24.826 1 37.47 31 GLN B O 1
ATOM 2528 N N . LEU B 1 32 ? 19.305 -13.973 -24.853 1 35.49 32 LEU B N 1
ATOM 2529 C CA . LEU B 1 32 ? 20.525 -14.055 -24.056 1 35.49 32 LEU B CA 1
ATOM 2530 C C . LEU B 1 32 ? 20.215 -14.495 -22.63 1 35.49 32 LEU B C 1
ATOM 2532 O O . LEU B 1 32 ? 20.956 -15.288 -22.045 1 35.49 32 LEU B O 1
ATOM 2536 N N . LYS B 1 33 ? 19.148 -14.071 -22.166 1 37.47 33 LYS B N 1
ATOM 2537 C CA . LYS B 1 33 ? 18.69 -14.463 -20.836 1 37.47 33 LYS B CA 1
ATOM 2538 C C . LYS B 1 33 ? 18.27 -15.93 -20.809 1 37.47 33 LYS B C 1
ATOM 2540 O O . LYS B 1 33 ? 18.525 -16.636 -19.831 1 37.47 33 LYS B O 1
ATOM 2545 N N . LEU B 1 34 ? 17.665 -16.404 -21.89 1 32.13 34 LEU B N 1
ATOM 2546 C CA . LEU B 1 34 ? 17.361 -17.818 -22.078 1 32.13 34 LEU B CA 1
ATOM 2547 C C . LEU B 1 34 ? 18.638 -18.652 -22.089 1 32.13 34 LEU B C 1
ATOM 2549 O O . LEU B 1 34 ? 18.686 -19.73 -21.49 1 32.13 34 LEU B O 1
ATOM 2553 N N . GLU B 1 35 ? 19.541 -18.145 -22.786 1 37.32 35 GLU B N 1
ATOM 2554 C CA . GLU B 1 35 ? 20.76 -18.935 -22.931 1 37.32 35 GLU B CA 1
ATOM 2555 C C . GLU B 1 35 ? 21.545 -18.982 -21.623 1 37.32 35 GLU B C 1
ATOM 2557 O O . GLU B 1 35 ? 22.134 -20.011 -21.283 1 37.32 35 GLU B O 1
ATOM 2562 N N . ALA B 1 36 ? 21.596 -17.909 -20.931 1 35.07 36 ALA B N 1
ATOM 2563 C CA . ALA B 1 36 ? 22.343 -17.939 -19.676 1 35.07 36 ALA B CA 1
ATOM 2564 C C . ALA B 1 36 ? 21.62 -18.78 -18.628 1 35.07 36 ALA B C 1
ATOM 2566 O O . ALA B 1 36 ? 22.253 -19.523 -17.874 1 35.07 36 ALA B O 1
ATOM 2567 N N . GLY B 1 37 ? 20.289 -18.82 -18.522 1 33.12 37 GLY B N 1
ATOM 2568 C CA . GLY B 1 37 ? 19.521 -19.692 -17.648 1 33.12 37 GLY B CA 1
ATOM 2569 C C . GLY B 1 37 ? 19.661 -21.162 -17.998 1 33.12 37 GLY B C 1
ATOM 2570 O O . GLY B 1 37 ? 19.643 -22.02 -17.113 1 33.12 37 GLY B O 1
ATOM 2571 N N . ALA B 1 38 ? 19.781 -21.521 -19.335 1 31.36 38 ALA B N 1
ATOM 2572 C CA . ALA B 1 38 ? 19.975 -22.901 -19.772 1 31.36 38 ALA B CA 1
ATOM 2573 C C . ALA B 1 38 ? 21.306 -23.454 -19.271 1 31.36 38 ALA B C 1
ATOM 2575 O O . ALA B 1 38 ? 21.398 -24.625 -18.897 1 31.36 38 ALA B O 1
ATOM 2576 N N . LYS B 1 39 ? 22.273 -22.693 -19.359 1 36.83 39 LYS B N 1
ATOM 2577 C CA . LYS B 1 39 ? 23.549 -23.279 -18.959 1 36.83 39 LYS B CA 1
ATOM 2578 C C . LYS B 1 39 ? 23.534 -23.675 -17.486 1 36.83 39 LYS B C 1
ATOM 2580 O O . LYS B 1 39 ? 24.128 -24.685 -17.103 1 36.83 39 LYS B O 1
ATOM 2585 N N . GLU B 1 40 ? 23.01 -22.839 -16.736 1 33.36 40 GLU B N 1
ATOM 2586 C CA . GLU B 1 40 ? 23.044 -23.161 -15.313 1 33.36 40 GLU B CA 1
ATOM 2587 C C . GLU B 1 40 ? 22.063 -24.281 -14.977 1 33.36 40 GLU B C 1
ATOM 2589 O O . GLU B 1 40 ? 22.161 -24.901 -13.916 1 33.36 40 GLU B O 1
ATOM 2594 N N . LEU B 1 41 ? 21.162 -24.625 -15.799 1 33.37 41 LEU B N 1
ATOM 2595 C CA . LEU B 1 41 ? 20.216 -25.729 -15.684 1 33.37 41 LEU B CA 1
ATOM 2596 C C . LEU B 1 41 ? 20.937 -27.071 -15.732 1 33.37 41 LEU B C 1
ATOM 2598 O O . LEU B 1 41 ? 20.452 -28.062 -15.182 1 33.37 41 LEU B O 1
ATOM 2602 N N . GLU B 1 42 ? 21.961 -27.205 -16.424 1 36.11 42 GLU B N 1
ATOM 2603 C CA . GLU B 1 42 ? 22.637 -28.499 -16.46 1 36.11 42 GLU B CA 1
ATOM 2604 C C . GLU B 1 42 ? 23.045 -28.947 -15.06 1 36.11 42 GLU B C 1
ATOM 2606 O O . GLU B 1 42 ? 23.018 -30.14 -14.752 1 36.11 42 GLU B O 1
ATOM 2611 N N . SER B 1 43 ? 23.475 -28.058 -14.291 1 35.08 43 SER B N 1
ATOM 2612 C CA . SER B 1 43 ? 23.961 -28.52 -12.995 1 35.08 43 SER B CA 1
ATOM 2613 C C . SER B 1 43 ? 22.807 -28.769 -12.029 1 35.08 43 SER B C 1
ATOM 2615 O O . SER B 1 43 ? 23.025 -29.184 -10.889 1 35.08 43 SER B O 1
ATOM 2617 N N . LEU B 1 44 ? 21.654 -28.36 -12.266 1 36.26 44 LEU B N 1
ATOM 2618 C CA . LEU B 1 44 ? 20.463 -28.459 -11.428 1 36.26 44 LEU B CA 1
ATOM 2619 C C . LEU B 1 44 ? 19.958 -29.897 -11.369 1 36.26 44 LEU B C 1
ATOM 2621 O O . LEU B 1 44 ? 19.028 -30.202 -10.619 1 36.26 44 LEU B O 1
ATOM 2625 N N . ASP B 1 45 ? 20.093 -30.751 -12.298 1 39.12 45 ASP B N 1
ATOM 2626 C CA . ASP B 1 45 ? 19.892 -32.186 -12.12 1 39.12 45 ASP B CA 1
ATOM 2627 C C . ASP B 1 45 ? 20.388 -32.643 -10.75 1 39.12 45 ASP B C 1
ATOM 2629 O O . ASP B 1 45 ? 19.879 -33.619 -10.194 1 39.12 45 ASP B O 1
ATOM 2633 N N . SER B 1 46 ? 21.359 -32.017 -10.271 1 42.63 46 SER B N 1
ATOM 2634 C CA . SER B 1 46 ? 21.985 -32.45 -9.026 1 42.63 46 SER B CA 1
ATOM 2635 C C . SER B 1 46 ? 21.25 -31.889 -7.814 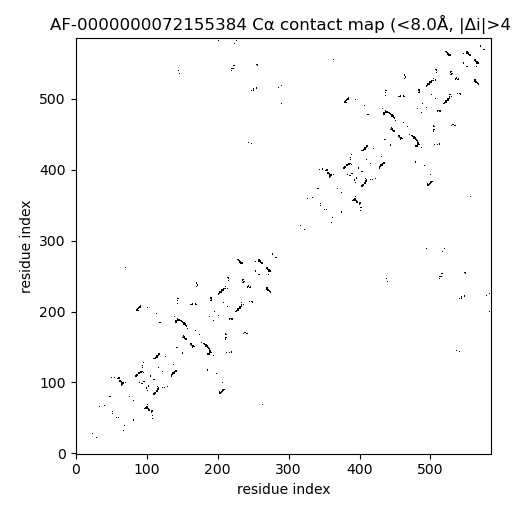1 42.63 46 SER B C 1
ATOM 2637 O O . SER B 1 46 ? 21.53 -32.277 -6.678 1 42.63 46 SER B O 1
ATOM 2639 N N . VAL B 1 47 ? 20.531 -30.799 -7.971 1 44.31 47 VAL B N 1
ATOM 2640 C CA . VAL B 1 47 ? 20.022 -30.168 -6.758 1 44.31 47 VAL B CA 1
ATOM 2641 C C . VAL B 1 47 ? 18.814 -30.944 -6.238 1 44.31 47 VAL B C 1
ATOM 2643 O O . VAL B 1 47 ? 18.602 -31.036 -5.027 1 44.31 47 VAL B O 1
ATOM 2646 N N . ILE B 1 48 ? 17.805 -31.246 -7.058 1 44.31 48 ILE B N 1
ATOM 2647 C CA . ILE B 1 48 ? 16.702 -32.061 -6.562 1 44.31 48 ILE B CA 1
ATOM 2648 C C . ILE B 1 48 ? 17.012 -33.539 -6.782 1 44.31 48 ILE B C 1
ATOM 2650 O O . ILE B 1 48 ? 17.316 -33.956 -7.903 1 44.31 48 ILE B O 1
ATOM 2654 N N . PRO B 1 49 ? 17.538 -34.231 -5.866 1 37.71 49 PRO B N 1
ATOM 2655 C CA . PRO B 1 49 ? 17.713 -35.665 -6.107 1 37.71 49 PRO B CA 1
ATOM 2656 C C . PRO B 1 49 ? 16.638 -36.245 -7.023 1 37.71 49 PRO B C 1
ATOM 2658 O O . PRO B 1 49 ? 15.541 -35.689 -7.123 1 37.71 49 PRO B O 1
ATOM 2661 N N . SER B 1 50 ? 17.105 -37 -8.036 1 37.22 50 SER B N 1
ATOM 2662 C CA . SER B 1 50 ? 16.158 -37.799 -8.806 1 37.22 50 SER B CA 1
ATOM 2663 C C . SER B 1 50 ? 14.973 -38.233 -7.949 1 37.22 50 SER B C 1
ATOM 2665 O O . SER B 1 50 ? 15.123 -39.059 -7.046 1 37.22 50 SER B O 1
ATOM 2667 N N . ALA B 1 51 ? 14.316 -37.401 -7.452 1 35.96 51 ALA B N 1
ATOM 2668 C CA . ALA B 1 51 ? 13.09 -37.686 -6.711 1 35.96 51 ALA B CA 1
ATOM 2669 C C . ALA B 1 51 ? 12.277 -38.78 -7.397 1 35.96 51 ALA B C 1
ATOM 2671 O O . ALA B 1 51 ? 11.163 -39.094 -6.97 1 35.96 51 ALA B O 1
ATOM 2672 N N . ALA B 1 52 ? 12.549 -39.122 -8.578 1 36.44 52 ALA B N 1
ATOM 2673 C CA . ALA B 1 52 ? 11.864 -40.326 -9.04 1 36.44 52 ALA B CA 1
ATOM 2674 C C . ALA B 1 52 ? 11.874 -41.409 -7.965 1 36.44 52 ALA B C 1
ATOM 2676 O O . ALA B 1 52 ? 10.926 -42.19 -7.853 1 36.44 52 ALA B O 1
ATOM 2677 N N . GLU B 1 53 ? 12.971 -41.644 -7.307 1 36.53 53 GLU B N 1
ATOM 2678 C CA . GLU B 1 53 ? 12.941 -42.798 -6.413 1 36.53 53 GLU B CA 1
ATOM 2679 C C . GLU B 1 53 ? 12.102 -42.513 -5.171 1 36.53 53 GLU B C 1
ATOM 2681 O O . GLU B 1 53 ? 11.553 -43.434 -4.562 1 36.53 53 GLU B O 1
ATOM 2686 N N . SER B 1 54 ? 12.323 -41.316 -4.576 1 34.74 54 SER B N 1
ATOM 2687 C CA . SER B 1 54 ? 11.74 -41.311 -3.238 1 34.74 54 SER B CA 1
ATOM 2688 C C . SER B 1 54 ? 10.232 -41.087 -3.293 1 34.74 54 SER B C 1
ATOM 2690 O O . SER B 1 54 ? 9.537 -41.261 -2.29 1 34.74 54 SER B O 1
ATOM 2692 N N . ALA B 1 55 ? 9.826 -39.911 -4.019 1 35.99 55 ALA B N 1
ATOM 2693 C CA . ALA B 1 55 ? 8.412 -39.699 -3.718 1 35.99 55 ALA B CA 1
ATOM 2694 C C . ALA B 1 55 ? 7.554 -40.821 -4.296 1 35.99 55 ALA B C 1
ATOM 2696 O O . ALA B 1 55 ? 7.607 -41.096 -5.497 1 35.99 55 ALA B O 1
ATOM 2697 N N . GLY B 1 56 ? 7.468 -41.894 -3.645 1 35.37 56 GLY B N 1
ATOM 2698 C CA . GLY B 1 56 ? 6.588 -43.035 -3.841 1 35.37 56 GLY B CA 1
ATOM 2699 C C . GLY B 1 56 ? 5.588 -42.831 -4.963 1 35.37 56 GLY B C 1
ATOM 2700 O O . GLY B 1 56 ? 4.848 -43.751 -5.317 1 35.37 56 GLY B O 1
ATOM 2701 N N . ARG B 1 57 ? 4.899 -41.581 -5.017 1 38.28 57 ARG B N 1
ATOM 2702 C CA . ARG B 1 57 ? 3.667 -41.635 -5.797 1 38.28 57 ARG B CA 1
ATOM 2703 C C . ARG B 1 57 ? 3.949 -41.42 -7.281 1 38.28 57 ARG B C 1
ATOM 2705 O O . ARG B 1 57 ? 4.368 -40.335 -7.688 1 38.28 57 ARG B O 1
ATOM 2712 N N . GLY B 1 58 ? 4.382 -42.347 -8.118 1 42.23 58 GLY B N 1
ATOM 2713 C CA . GLY B 1 58 ? 4.397 -42.591 -9.552 1 42.23 58 GLY B CA 1
ATOM 2714 C C . GLY B 1 58 ? 4.44 -41.316 -10.373 1 42.23 58 GLY B C 1
ATOM 2715 O O . GLY B 1 58 ? 4.39 -41.362 -11.604 1 42.23 58 GLY B O 1
ATOM 2716 N N . GLU B 1 59 ? 4.146 -40.108 -9.828 1 49.74 59 GLU B N 1
ATOM 2717 C CA . GLU B 1 59 ? 4.023 -38.99 -10.759 1 49.74 59 GLU B CA 1
ATOM 2718 C C . GLU B 1 59 ? 5.392 -38.424 -11.126 1 49.74 59 GLU B C 1
ATOM 2720 O O . GLU B 1 59 ? 6.306 -38.409 -10.299 1 49.74 59 GLU B O 1
ATOM 2725 N N . VAL B 1 60 ? 5.74 -38.331 -12.44 1 56.2 60 VAL B N 1
ATOM 2726 C CA . VAL B 1 60 ? 6.961 -37.874 -13.095 1 56.2 60 VAL B CA 1
ATOM 2727 C C . VAL B 1 60 ? 7.271 -36.441 -12.67 1 56.2 60 VAL B C 1
ATOM 2729 O O . VAL B 1 60 ? 6.413 -35.56 -12.762 1 56.2 60 VAL B O 1
ATOM 2732 N N . CYS B 1 61 ? 8.27 -36.251 -11.864 1 66.98 61 CYS B N 1
ATOM 2733 C CA . CYS B 1 61 ? 8.827 -34.939 -11.552 1 66.98 61 CYS B CA 1
ATOM 2734 C C . CYS B 1 61 ? 9.111 -34.151 -12.825 1 66.98 61 CYS B C 1
ATOM 2736 O O . CYS B 1 61 ? 9.93 -34.566 -13.648 1 66.98 61 CYS B O 1
ATOM 2738 N N . ALA B 1 62 ? 8.188 -33.198 -13.055 1 69.43 62 ALA B N 1
ATOM 2739 C CA . ALA B 1 62 ? 8.447 -32.326 -14.198 1 69.43 62 ALA B CA 1
ATOM 2740 C C . ALA B 1 62 ? 9.521 -31.293 -13.867 1 69.43 62 ALA B C 1
ATOM 2742 O O . ALA B 1 62 ? 9.551 -30.753 -12.759 1 69.43 62 ALA B O 1
ATOM 2743 N N . ARG B 1 63 ? 10.42 -31.163 -14.756 1 69.92 63 ARG B N 1
ATOM 2744 C CA . ARG B 1 63 ? 11.464 -30.149 -14.643 1 69.92 63 ARG B CA 1
ATOM 2745 C C . ARG B 1 63 ? 10.861 -28.75 -14.565 1 69.92 63 ARG B C 1
ATOM 2747 O O . ARG B 1 63 ? 9.805 -28.49 -15.145 1 69.92 63 ARG B O 1
ATOM 2754 N N . SER B 1 64 ? 11.47 -27.926 -13.795 1 76.1 64 SER B N 1
ATOM 2755 C CA . SER B 1 64 ? 11.081 -26.523 -13.703 1 76.1 64 SER B CA 1
ATOM 2756 C C . SER B 1 64 ? 10.929 -25.899 -15.086 1 76.1 64 SER B C 1
ATOM 2758 O O . SER B 1 64 ? 11.714 -26.186 -15.992 1 76.1 64 SER B O 1
ATOM 2760 N N . ARG B 1 65 ? 9.862 -25.098 -15.267 1 75.26 65 ARG B N 1
ATOM 2761 C CA . ARG B 1 65 ? 9.587 -24.414 -16.527 1 75.26 65 ARG B CA 1
ATOM 2762 C C . ARG B 1 65 ? 9.577 -22.901 -16.338 1 75.26 65 ARG B C 1
ATOM 2764 O O . ARG B 1 65 ? 8.993 -22.173 -17.143 1 75.26 65 ARG B O 1
ATOM 2771 N N . SER B 1 66 ? 10.133 -22.52 -15.178 1 76.57 66 SER B N 1
ATOM 2772 C CA . SER B 1 66 ? 10.181 -21.078 -14.963 1 76.57 66 SER B CA 1
ATOM 2773 C C . SER B 1 66 ? 10.996 -20.384 -16.049 1 76.57 66 SER B C 1
ATOM 2775 O O . SER B 1 66 ? 11.925 -20.972 -16.606 1 76.57 66 SER B O 1
ATOM 2777 N N . ARG B 1 67 ? 10.656 -19.182 -16.331 1 71.16 67 ARG B N 1
ATOM 2778 C CA . ARG B 1 67 ? 11.186 -18.469 -17.489 1 71.16 67 ARG B CA 1
ATOM 2779 C C . ARG B 1 67 ? 12.7 -18.314 -17.391 1 71.16 67 ARG B C 1
ATOM 2781 O O . ARG B 1 67 ? 13.415 -18.525 -18.373 1 71.16 67 ARG B O 1
ATOM 2788 N N . PHE B 1 68 ? 13.192 -18.019 -16.179 1 69.91 68 PHE B N 1
ATOM 2789 C CA . PHE B 1 68 ? 14.614 -17.733 -16.031 1 69.91 68 PHE B CA 1
ATOM 2790 C C . PHE B 1 68 ? 15.226 -18.589 -14.929 1 69.91 68 PHE B C 1
ATOM 2792 O O . PHE B 1 68 ? 16.254 -18.227 -14.353 1 69.91 68 PHE B O 1
ATOM 2799 N N . GLY B 1 69 ? 14.547 -19.743 -14.661 1 74.98 69 GLY B N 1
ATOM 2800 C CA . GLY B 1 69 ? 15.061 -20.655 -13.652 1 74.98 69 GLY B CA 1
ATOM 2801 C C . GLY B 1 69 ? 14.81 -20.178 -12.233 1 74.98 69 GLY B C 1
ATOM 2802 O O . GLY B 1 69 ? 15.475 -20.624 -11.296 1 74.98 69 GLY B O 1
ATOM 2803 N N . GLU B 1 70 ? 13.869 -19.262 -12.074 1 80 70 GLU B N 1
ATOM 2804 C CA . GLU B 1 70 ? 13.599 -18.653 -10.775 1 80 70 GLU B CA 1
ATOM 2805 C C . GLU B 1 70 ? 13.19 -19.704 -9.747 1 80 70 GLU B C 1
ATOM 2807 O O . GLU B 1 70 ? 13.608 -19.643 -8.589 1 80 70 GLU B O 1
ATOM 2812 N N . GLU B 1 71 ? 12.44 -20.638 -10.171 1 85.03 71 GLU B N 1
ATOM 2813 C CA . GLU B 1 71 ? 11.932 -21.641 -9.241 1 85.03 71 GLU B CA 1
ATOM 2814 C C . GLU B 1 71 ? 13.071 -22.436 -8.61 1 85.03 71 GLU B C 1
ATOM 2816 O O . GLU B 1 71 ? 13.137 -22.574 -7.387 1 85.03 71 GLU B O 1
ATOM 2821 N N . LEU B 1 72 ? 13.955 -22.882 -9.431 1 81.9 72 LEU B N 1
ATOM 2822 C CA . LEU B 1 72 ? 15.072 -23.678 -8.935 1 81.9 72 LEU B CA 1
ATOM 2823 C C . LEU B 1 72 ? 15.996 -22.834 -8.063 1 81.9 72 LEU B C 1
ATOM 2825 O O . LEU B 1 72 ? 16.529 -23.322 -7.063 1 81.9 72 LEU B O 1
ATOM 2829 N N . SER B 1 73 ? 16.161 -21.614 -8.474 1 80.76 73 SER B N 1
ATOM 2830 C CA . SER B 1 73 ? 16.987 -20.705 -7.685 1 80.76 73 SER B CA 1
ATOM 2831 C C . SER B 1 73 ? 16.405 -20.5 -6.291 1 80.76 73 SER B C 1
ATOM 2833 O O . SER B 1 73 ? 17.141 -20.487 -5.301 1 80.76 73 SER B O 1
ATOM 2835 N N . VAL B 1 74 ? 15.136 -20.402 -6.23 1 85.67 74 VAL B N 1
ATOM 2836 C CA . VAL B 1 74 ? 14.478 -20.18 -4.947 1 85.67 74 VAL B CA 1
ATOM 2837 C C . VAL B 1 74 ? 14.582 -21.438 -4.087 1 85.67 74 VAL B C 1
ATOM 2839 O O . VAL B 1 74 ? 14.896 -21.36 -2.897 1 85.67 74 VAL B O 1
ATOM 2842 N N . ILE B 1 75 ? 14.371 -22.591 -4.648 1 85.66 75 ILE B N 1
ATOM 2843 C CA . ILE B 1 75 ? 14.448 -23.863 -3.939 1 85.66 75 ILE B CA 1
ATOM 2844 C C . ILE B 1 75 ? 15.84 -24.036 -3.338 1 85.66 75 ILE B C 1
ATOM 2846 O O . ILE B 1 75 ? 15.977 -24.41 -2.171 1 85.66 75 ILE B O 1
ATOM 2850 N N . ARG B 1 76 ? 16.815 -23.707 -4.109 1 80.55 76 ARG B N 1
ATOM 2851 C CA . ARG B 1 76 ? 18.196 -23.84 -3.656 1 80.55 76 ARG B CA 1
ATOM 2852 C C . ARG B 1 76 ? 18.51 -22.837 -2.552 1 80.55 76 ARG B C 1
ATOM 2854 O O . ARG B 1 76 ? 19.068 -23.202 -1.515 1 80.55 76 ARG B O 1
ATOM 2861 N N . LEU B 1 77 ? 18.139 -21.648 -2.827 1 80.06 77 LEU B N 1
ATOM 2862 C CA . LEU B 1 77 ? 18.446 -20.569 -1.895 1 80.06 77 LEU B CA 1
ATOM 2863 C C . LEU B 1 77 ? 17.812 -20.83 -0.532 1 80.06 77 LEU B C 1
ATOM 2865 O O . LEU B 1 77 ? 18.415 -20.54 0.503 1 80.06 77 LEU B O 1
ATOM 2869 N N . LEU B 1 78 ? 16.629 -21.457 -0.555 1 84.44 78 LEU B N 1
ATOM 2870 C CA . LEU B 1 78 ? 15.887 -21.58 0.695 1 84.44 78 LEU B CA 1
ATOM 2871 C C . LEU B 1 78 ? 16.004 -22.992 1.26 1 84.44 78 LEU B C 1
ATOM 2873 O O . LEU B 1 78 ? 15.417 -23.3 2.3 1 84.44 78 LEU B O 1
ATOM 2877 N N . GLY B 1 79 ? 16.706 -23.798 0.59 1 83.08 79 GLY B N 1
ATOM 2878 C CA . GLY B 1 79 ? 16.932 -25.15 1.076 1 83.08 79 GLY B CA 1
ATOM 2879 C C . GLY B 1 79 ? 15.676 -26.002 1.075 1 83.08 79 GLY B C 1
ATOM 2880 O O . GLY B 1 79 ? 15.419 -26.739 2.029 1 83.08 79 GLY B O 1
ATOM 2881 N N . TRP B 1 80 ? 14.86 -25.891 0.01 1 85.37 80 TRP B N 1
ATOM 2882 C CA . TRP B 1 80 ? 13.565 -26.562 -0.039 1 85.37 80 TRP B CA 1
ATOM 2883 C C . TRP B 1 80 ? 13.687 -27.933 -0.697 1 85.37 80 TRP B C 1
ATOM 2885 O O . TRP B 1 80 ? 12.684 -28.616 -0.913 1 85.37 80 TRP B O 1
ATOM 2895 N N . GLN B 1 81 ? 14.87 -28.4 -0.968 1 82.51 81 GLN B N 1
ATOM 2896 C CA . GLN B 1 81 ? 15.078 -29.617 -1.745 1 82.51 81 GLN B CA 1
ATOM 2897 C C . GLN B 1 81 ? 14.406 -30.815 -1.081 1 82.51 81 GLN B C 1
ATOM 2899 O O . GLN B 1 81 ? 13.966 -31.744 -1.762 1 82.51 81 GLN B O 1
ATOM 2904 N N . MET B 1 82 ? 14.282 -30.749 0.227 1 83.8 82 MET B N 1
ATOM 2905 C CA . MET B 1 82 ? 13.71 -31.89 0.937 1 83.8 82 MET B CA 1
ATOM 2906 C C . MET B 1 82 ? 12.462 -31.479 1.71 1 83.8 82 MET B C 1
ATOM 2908 O O . MET B 1 82 ? 11.919 -32.267 2.486 1 83.8 82 MET B O 1
ATOM 2912 N N . LYS B 1 83 ? 12.093 -30.279 1.517 1 87.26 83 LYS B N 1
ATOM 2913 C CA . LYS B 1 83 ? 10.896 -29.812 2.21 1 87.26 83 LYS B CA 1
ATOM 2914 C C . LYS B 1 83 ? 9.634 -30.404 1.588 1 87.26 83 LYS B C 1
ATOM 2916 O O . LYS B 1 83 ? 9.449 -30.344 0.371 1 87.26 83 LYS B O 1
ATOM 2921 N N . ARG B 1 84 ? 8.93 -31.001 2.532 1 87.55 84 ARG B N 1
ATOM 2922 C CA . ARG B 1 84 ? 7.651 -31.559 2.103 1 87.55 84 ARG B CA 1
ATOM 2923 C C . ARG B 1 84 ? 6.486 -30.806 2.736 1 87.55 84 ARG B C 1
ATOM 2925 O O . ARG B 1 84 ? 6.682 -30 3.648 1 87.55 84 ARG B O 1
ATOM 2932 N N . ASP B 1 85 ? 5.265 -30.916 2.138 1 88.41 85 ASP B N 1
ATOM 2933 C CA . ASP B 1 85 ? 4.015 -30.377 2.667 1 88.41 85 ASP B CA 1
ATOM 2934 C C . ASP B 1 85 ? 4.002 -28.852 2.599 1 88.41 85 ASP B C 1
ATOM 2936 O O . ASP B 1 85 ? 3.439 -28.191 3.474 1 88.41 85 ASP B O 1
ATOM 2940 N N . GLY B 1 86 ? 4.845 -28.358 1.726 1 95 86 GLY B N 1
ATOM 2941 C CA . GLY B 1 86 ? 4.805 -26.92 1.515 1 95 86 GLY B CA 1
ATOM 2942 C C . GLY B 1 86 ? 3.541 -26.454 0.818 1 95 86 GLY B C 1
ATOM 2943 O O . GLY B 1 86 ? 2.798 -27.265 0.261 1 95 86 GLY B O 1
ATOM 2944 N N . ILE B 1 87 ? 3.246 -25.187 0.977 1 97.61 87 ILE B N 1
ATOM 2945 C CA . ILE B 1 87 ? 2.11 -24.555 0.315 1 97.61 87 ILE B CA 1
ATOM 2946 C C . ILE B 1 87 ? 2.603 -23.434 -0.598 1 97.61 87 ILE B C 1
ATOM 2948 O O . ILE B 1 87 ? 3.427 -22.611 -0.192 1 97.61 87 ILE B O 1
ATOM 2952 N N . TYR B 1 88 ? 2.182 -23.479 -1.87 1 97.48 88 TYR B N 1
ATOM 2953 C CA . TYR B 1 88 ? 2.551 -22.414 -2.797 1 97.48 88 TYR B CA 1
ATOM 2954 C C . TYR B 1 88 ? 1.312 -21.774 -3.412 1 97.48 88 TYR B C 1
ATOM 2956 O O . TYR B 1 88 ? 0.235 -22.375 -3.422 1 97.48 88 TYR B O 1
ATOM 2964 N N . VAL B 1 89 ? 1.375 -20.519 -3.803 1 98.67 89 VAL B N 1
ATOM 2965 C CA . VAL B 1 89 ? 0.367 -19.781 -4.557 1 98.67 89 VAL B CA 1
ATOM 2966 C C . VAL B 1 89 ? 1.006 -19.143 -5.788 1 98.67 89 VAL B C 1
ATOM 2968 O O . VAL B 1 89 ? 2.086 -18.555 -5.7 1 98.67 89 VAL B O 1
ATOM 2971 N N . GLU B 1 90 ? 0.433 -19.356 -6.898 1 98.16 90 GLU B N 1
ATOM 2972 C CA . GLU B 1 90 ? 0.857 -18.678 -8.12 1 98.16 90 GLU B CA 1
ATOM 2973 C C . GLU B 1 90 ? -0.298 -17.904 -8.749 1 98.16 90 GLU B C 1
ATOM 2975 O O . GLU B 1 90 ? -1.309 -18.493 -9.137 1 98.16 90 GLU B O 1
ATOM 2980 N N . MET B 1 91 ? -0.191 -16.623 -8.735 1 97.97 91 MET B N 1
ATOM 2981 C CA . MET B 1 91 ? -1.152 -15.787 -9.448 1 97.97 91 MET B CA 1
ATOM 2982 C C . MET B 1 91 ? -0.584 -15.327 -10.787 1 97.97 91 MET B C 1
ATOM 2984 O O . MET B 1 91 ? 0.524 -14.792 -10.845 1 97.97 91 MET B O 1
ATOM 2988 N N . GLY B 1 92 ? -1.332 -15.402 -11.812 1 96.44 92 GLY B N 1
ATOM 2989 C CA . GLY B 1 92 ? -0.821 -15.374 -13.173 1 96.44 92 GLY B CA 1
ATOM 2990 C C . GLY B 1 92 ? -0.238 -16.702 -13.619 1 96.44 92 GLY B C 1
ATOM 2991 O O . GLY B 1 92 ? 0.905 -16.762 -14.076 1 96.44 92 GLY B O 1
ATOM 2992 N N . ALA B 1 93 ? -1.047 -17.71 -13.492 1 96.66 93 ALA B N 1
ATOM 2993 C CA . ALA B 1 93 ? -0.554 -19.081 -13.596 1 96.66 93 ALA B CA 1
ATOM 2994 C C . ALA B 1 93 ? -0.556 -19.556 -15.047 1 96.66 93 ALA B C 1
ATOM 2996 O O . ALA B 1 93 ? -0.035 -20.631 -15.355 1 96.66 93 ALA B O 1
ATOM 2997 N N . LEU B 1 94 ? -1.139 -18.763 -15.981 1 94.48 94 LEU B N 1
ATOM 2998 C CA . LEU B 1 94 ? -1.28 -19.192 -17.369 1 94.48 94 LEU B CA 1
ATOM 2999 C C . LEU B 1 94 ? -1.909 -20.579 -17.448 1 94.48 94 LEU B C 1
ATOM 3001 O O . LEU B 1 94 ? -3.026 -20.787 -16.967 1 94.48 94 LEU B O 1
ATOM 3005 N N . ASP B 1 95 ? -1.208 -21.534 -18.056 1 94.81 95 ASP B N 1
ATOM 3006 C CA . ASP B 1 95 ? -1.759 -22.883 -18.144 1 94.81 95 ASP B CA 1
ATOM 3007 C C . ASP B 1 95 ? -1.197 -23.779 -17.042 1 94.81 95 ASP B C 1
ATOM 3009 O O . ASP B 1 95 ? -1.426 -24.99 -17.043 1 94.81 95 ASP B O 1
ATOM 3013 N N . GLY B 1 96 ? -0.42 -23.257 -16.097 1 95.44 96 GLY B N 1
ATOM 3014 C CA . GLY B 1 96 ? 0.137 -23.975 -14.962 1 95.44 96 GLY B CA 1
ATOM 3015 C C . GLY B 1 96 ? 1.384 -24.766 -15.31 1 95.44 96 GLY B C 1
ATOM 3016 O O . GLY B 1 96 ? 2 -25.38 -14.436 1 95.44 96 GLY B O 1
ATOM 3017 N N . VAL B 1 97 ? 1.78 -24.757 -16.552 1 92.96 97 VAL B N 1
ATOM 3018 C CA . VAL B 1 97 ? 2.925 -25.537 -17.01 1 92.96 97 VAL B CA 1
ATOM 3019 C C . VAL B 1 97 ? 3.936 -24.62 -17.695 1 92.96 97 VAL B C 1
ATOM 3021 O O . VAL B 1 97 ? 5.1 -24.557 -17.293 1 92.96 97 VAL B O 1
ATOM 3024 N N . THR B 1 98 ? 3.448 -23.85 -18.68 1 90.53 98 THR B N 1
ATOM 3025 C CA . THR B 1 98 ? 4.309 -22.951 -19.44 1 90.53 98 THR B CA 1
ATOM 3026 C C . THR B 1 98 ? 4.772 -21.784 -18.572 1 90.53 98 THR B C 1
ATOM 3028 O O . THR B 1 98 ? 3.95 -21.043 -18.029 1 90.53 98 THR B O 1
ATOM 3031 N N . TYR B 1 99 ? 6.052 -21.685 -18.328 1 88.6 99 TYR B N 1
ATOM 3032 C CA . TYR B 1 99 ? 6.668 -20.596 -17.579 1 88.6 99 TYR B CA 1
ATOM 3033 C C . TYR B 1 99 ? 6.241 -20.631 -16.116 1 88.6 99 TYR B C 1
ATOM 3035 O O . TYR B 1 99 ? 6.282 -19.61 -15.426 1 88.6 99 TYR B O 1
ATOM 3043 N N . SER B 1 100 ? 5.793 -21.784 -15.704 1 92.93 100 SER B N 1
ATOM 3044 C CA . SER B 1 100 ? 5.349 -21.904 -14.319 1 92.93 100 SER B CA 1
ATOM 3045 C C . SER B 1 100 ? 6.512 -21.731 -13.349 1 92.93 100 SER B C 1
ATOM 3047 O O . SER B 1 100 ? 7.602 -22.262 -13.576 1 92.93 100 SER B O 1
ATOM 3049 N N . SER B 1 101 ? 6.22 -21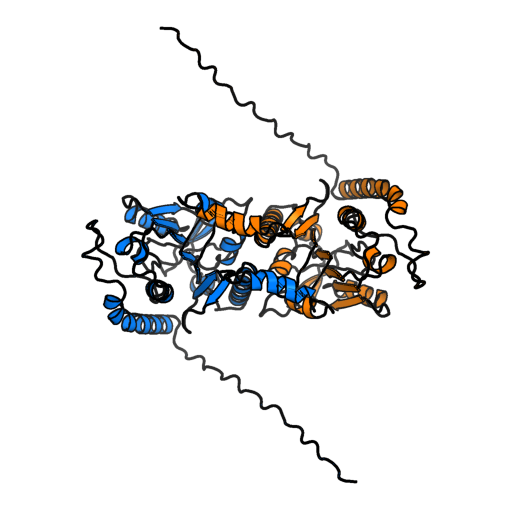.033 -12.249 1 91.9 101 SER B N 1
ATOM 3050 C CA . SER B 1 101 ? 7.211 -20.833 -11.198 1 91.9 101 SER B CA 1
ATOM 3051 C C . SER B 1 101 ? 7 -21.809 -10.046 1 91.9 101 SER B C 1
ATOM 3053 O O . SER B 1 101 ? 7.664 -21.711 -9.012 1 91.9 101 SER B O 1
ATOM 3055 N N . THR B 1 102 ? 6.097 -22.775 -10.194 1 94.96 102 THR B N 1
ATOM 3056 C CA . THR B 1 102 ? 5.764 -23.603 -9.04 1 94.96 102 THR B CA 1
ATOM 3057 C C . THR B 1 102 ? 5.594 -25.062 -9.452 1 94.96 102 THR B C 1
ATOM 3059 O O . THR B 1 102 ? 5.213 -25.903 -8.635 1 94.96 102 THR B O 1
ATOM 3062 N N . LEU B 1 103 ? 5.857 -25.374 -10.744 1 93.48 103 LEU B N 1
ATOM 3063 C CA . LEU B 1 103 ? 5.614 -26.71 -11.276 1 93.48 103 LEU B CA 1
ATOM 3064 C C . LEU B 1 103 ? 6.44 -27.751 -10.528 1 93.48 103 LEU B C 1
ATOM 3066 O O . LEU B 1 103 ? 5.92 -28.8 -10.139 1 93.48 103 LEU B O 1
ATOM 3070 N N . ALA B 1 104 ? 7.719 -27.501 -10.28 1 90.43 104 ALA B N 1
ATOM 3071 C CA . ALA B 1 104 ? 8.593 -28.453 -9.6 1 90.43 104 ALA B CA 1
ATOM 3072 C C . ALA B 1 104 ? 8.175 -28.638 -8.144 1 90.43 104 ALA B C 1
ATOM 3074 O O . ALA B 1 104 ? 8.318 -29.728 -7.584 1 90.43 104 ALA B O 1
ATOM 3075 N N . LEU B 1 105 ? 7.686 -27.57 -7.517 1 93.43 105 LEU B N 1
ATOM 3076 C CA . LEU B 1 105 ? 7.209 -27.682 -6.143 1 93.43 105 LEU B CA 1
ATOM 3077 C C . LEU B 1 105 ? 6.062 -28.682 -6.046 1 93.43 105 LEU B C 1
ATOM 3079 O O . LEU B 1 105 ? 5.996 -29.468 -5.099 1 93.43 105 LEU B O 1
ATOM 3083 N N . GLN B 1 106 ? 5.256 -28.632 -7.04 1 92.81 106 GLN B N 1
ATOM 3084 C CA . GLN B 1 106 ? 4.097 -29.517 -7.085 1 92.81 106 GLN B CA 1
ATOM 3085 C C . GLN B 1 106 ? 4.506 -30.943 -7.443 1 92.81 106 GLN B C 1
ATOM 3087 O O . GLN B 1 106 ? 4.196 -31.885 -6.712 1 92.81 106 GLN B O 1
ATOM 3092 N N . THR B 1 107 ? 5.204 -31.104 -8.53 1 90.48 107 THR B N 1
ATOM 3093 C CA . THR B 1 107 ? 5.397 -32.413 -9.143 1 90.48 107 THR B CA 1
ATOM 3094 C C . THR B 1 107 ? 6.551 -33.158 -8.476 1 90.48 107 THR B C 1
ATOM 3096 O O . THR B 1 107 ? 6.512 -34.383 -8.344 1 90.48 107 THR B O 1
ATOM 3099 N N . CYS B 1 108 ? 7.534 -32.42 -8.004 1 86.59 108 CYS B N 1
ATOM 3100 C CA . CYS B 1 108 ? 8.727 -33.071 -7.472 1 86.59 108 CYS B CA 1
ATOM 3101 C C . CYS B 1 108 ? 8.691 -33.115 -5.949 1 86.59 108 CYS B C 1
ATOM 3103 O O . CYS B 1 108 ? 9.147 -34.085 -5.341 1 86.59 108 CYS B O 1
ATOM 3105 N N . LEU B 1 109 ? 8.117 -32.129 -5.391 1 89.46 109 LEU B N 1
ATOM 3106 C CA . LEU B 1 109 ? 8.201 -32.034 -3.938 1 89.46 109 LEU B CA 1
ATOM 3107 C C . LEU B 1 109 ? 6.85 -32.325 -3.295 1 89.46 109 LEU B C 1
ATOM 3109 O O . LEU B 1 109 ? 6.752 -32.44 -2.071 1 89.46 109 LEU B O 1
ATOM 3113 N N . GLY B 1 110 ? 5.795 -32.372 -4.096 1 92.12 110 GLY B N 1
ATOM 3114 C CA . GLY B 1 110 ? 4.486 -32.769 -3.601 1 92.12 110 GLY B CA 1
ATOM 3115 C C . GLY B 1 110 ? 3.787 -31.674 -2.818 1 92.12 110 GLY B C 1
ATOM 3116 O O . GLY B 1 110 ? 2.964 -31.956 -1.945 1 92.12 110 GLY B O 1
ATOM 3117 N N . TRP B 1 111 ? 4.126 -30.472 -3.054 1 95.3 111 TRP B N 1
ATOM 3118 C CA . TRP B 1 111 ? 3.513 -29.356 -2.342 1 95.3 111 TRP B CA 1
ATOM 3119 C C . TRP B 1 111 ? 2.059 -29.172 -2.765 1 95.3 111 TRP B C 1
ATOM 3121 O O . TRP B 1 111 ? 1.653 -29.641 -3.831 1 95.3 111 TRP B O 1
ATOM 3131 N N . THR B 1 112 ? 1.294 -28.614 -1.866 1 96.65 112 THR B N 1
ATOM 3132 C CA . THR B 1 112 ? -0.073 -28.2 -2.163 1 96.65 112 THR B CA 1
ATOM 3133 C C . THR B 1 112 ? -0.097 -26.789 -2.743 1 96.65 112 THR B C 1
ATOM 3135 O O . THR B 1 112 ? 0.614 -25.903 -2.265 1 96.65 112 THR B O 1
ATOM 3138 N N . GLY B 1 113 ? -0.934 -26.641 -3.766 1 97.04 113 GLY B N 1
ATOM 3139 C CA . GLY B 1 113 ? -0.829 -25.355 -4.435 1 97.04 113 GLY B CA 1
ATOM 3140 C C . GLY B 1 113 ? -2.177 -24.738 -4.759 1 97.04 113 GLY B C 1
ATOM 3141 O O . GLY B 1 113 ? -3.192 -25.438 -4.799 1 97.04 113 GLY B O 1
ATOM 3142 N N . LEU B 1 114 ? -2.232 -23.418 -4.88 1 98.54 114 LEU B N 1
ATOM 3143 C CA . LEU B 1 114 ? -3.314 -22.604 -5.422 1 98.54 114 LEU B CA 1
ATOM 3144 C C . LEU B 1 114 ? -2.855 -21.847 -6.664 1 98.54 114 LEU B C 1
ATOM 3146 O O . LEU B 1 114 ? -1.927 -21.037 -6.595 1 98.54 114 LEU B O 1
ATOM 3150 N N . LEU B 1 115 ? -3.431 -22.178 -7.792 1 98.59 115 LEU B N 1
ATOM 3151 C CA . LEU B 1 115 ? -3.146 -21.506 -9.055 1 98.59 115 LEU B CA 1
ATOM 3152 C C . LEU B 1 115 ? -4.307 -20.609 -9.468 1 98.59 115 LEU B C 1
ATOM 3154 O O . LEU B 1 115 ? -5.448 -21.067 -9.564 1 98.59 115 LEU B O 1
ATOM 3158 N N . ILE B 1 116 ? -4.011 -19.318 -9.677 1 98.63 116 ILE B N 1
ATOM 3159 C CA . ILE B 1 116 ? -5.038 -18.344 -10.032 1 98.63 116 ILE B CA 1
ATOM 3160 C C . ILE B 1 116 ? -4.724 -17.738 -11.398 1 98.63 116 ILE B C 1
ATOM 3162 O O . ILE B 1 116 ? -3.599 -17.3 -11.646 1 98.63 116 ILE B O 1
ATOM 3166 N N . GLU B 1 117 ? -5.692 -17.731 -12.286 1 97.86 117 GLU B N 1
ATOM 3167 C CA . GLU B 1 117 ? -5.516 -17.175 -13.625 1 97.86 117 GLU B CA 1
ATOM 3168 C C . GLU B 1 117 ? -6.732 -16.354 -14.046 1 97.86 117 GLU B C 1
ATOM 3170 O O . GLU B 1 117 ? -7.87 -16.81 -13.917 1 97.86 117 GLU B O 1
ATOM 3175 N N . GLY B 1 118 ? -6.458 -15.146 -14.538 1 96.01 118 GLY B N 1
ATOM 3176 C CA . GLY B 1 118 ? -7.539 -14.234 -14.877 1 96.01 118 GLY B CA 1
ATOM 3177 C C . GLY B 1 118 ? -7.991 -14.355 -16.32 1 96.01 118 GLY B C 1
ATOM 3178 O O . GLY B 1 118 ? -9.141 -14.051 -16.644 1 96.01 118 GLY B O 1
ATOM 3179 N N . SER B 1 119 ? -7.116 -14.734 -17.247 1 93.21 119 SER B N 1
ATOM 3180 C CA . SER B 1 119 ? -7.465 -14.882 -18.656 1 93.21 119 SER B CA 1
ATOM 3181 C C . SER B 1 119 ? -8.353 -16.101 -18.88 1 93.21 119 SER B C 1
ATOM 3183 O O . SER B 1 119 ? -7.977 -17.222 -18.531 1 93.21 119 SER B O 1
ATOM 3185 N N . PRO B 1 120 ? -9.439 -15.906 -19.47 1 93.26 120 PRO B N 1
ATOM 3186 C CA . PRO B 1 120 ? -10.324 -17.05 -19.697 1 93.26 120 PRO B CA 1
ATOM 3187 C C . PRO B 1 120 ? -9.676 -18.137 -20.552 1 93.26 120 PRO B C 1
ATOM 3189 O O . PRO B 1 120 ? -9.839 -19.327 -20.272 1 93.26 120 PRO B O 1
ATOM 3192 N N . ARG B 1 121 ? -9.004 -17.785 -21.592 1 90.33 121 ARG B N 1
ATOM 3193 C CA . ARG B 1 121 ? -8.395 -18.769 -22.481 1 90.33 121 ARG B CA 1
ATOM 3194 C C . ARG B 1 121 ? -7.305 -19.556 -21.76 1 90.33 121 ARG B C 1
ATOM 3196 O O . ARG B 1 121 ? -7.208 -20.775 -21.913 1 90.33 121 ARG B O 1
ATOM 3203 N N . HIS B 1 122 ? -6.493 -18.883 -20.983 1 93.74 122 HIS B N 1
ATOM 3204 C CA . HIS B 1 122 ? -5.437 -19.576 -20.254 1 93.74 122 HIS B CA 1
ATOM 3205 C C . HIS B 1 122 ? -6.011 -20.422 -19.123 1 93.74 122 HIS B C 1
ATOM 3207 O O . HIS B 1 122 ? -5.518 -21.519 -18.852 1 93.74 122 HIS B O 1
ATOM 3213 N N . PHE B 1 123 ? -7.089 -19.918 -18.549 1 96.11 123 PHE B N 1
ATOM 3214 C CA . PHE B 1 123 ? -7.694 -20.67 -17.455 1 96.11 123 PHE B CA 1
ATOM 3215 C C . PHE B 1 123 ? -8.268 -21.989 -17.958 1 96.11 123 PHE B C 1
ATOM 3217 O O . PHE B 1 123 ? -8.223 -23 -17.254 1 96.11 123 PHE B O 1
ATOM 3224 N N . GLN B 1 124 ? -8.848 -21.936 -19.081 1 96.26 124 GLN B N 1
ATOM 3225 C CA . GLN B 1 124 ? -9.386 -23.174 -19.635 1 96.26 124 GLN B CA 1
ATOM 3226 C C . GLN B 1 124 ? -8.307 -24.248 -19.733 1 96.26 124 GLN B C 1
ATOM 3228 O O . GLN B 1 124 ? -8.541 -25.404 -19.375 1 96.26 124 GLN B O 1
ATOM 3233 N N . ARG B 1 125 ? -7.128 -23.876 -20.205 1 95.99 125 ARG B N 1
ATOM 3234 C CA . ARG B 1 125 ? -6.007 -24.806 -20.302 1 95.99 125 ARG B CA 1
ATOM 3235 C C . ARG B 1 125 ? -5.511 -25.21 -18.917 1 95.99 125 ARG B C 1
ATOM 3237 O O . ARG B 1 125 ? -5.171 -26.373 -18.689 1 95.99 125 ARG B O 1
ATOM 3244 N N . LEU B 1 126 ? -5.463 -24.259 -18.008 1 97.04 126 LEU B N 1
ATOM 3245 C CA . LEU B 1 126 ? -5.067 -24.528 -16.63 1 97.04 126 LEU B CA 1
ATOM 3246 C C . LEU B 1 126 ? -5.976 -25.577 -15.999 1 97.04 126 LEU B C 1
ATOM 3248 O O . LEU B 1 126 ? -5.495 -26.54 -15.395 1 97.04 126 LEU B O 1
ATOM 3252 N N . TYR B 1 127 ? -7.269 -25.388 -16.17 1 97.61 127 TYR B N 1
ATOM 3253 C CA . TYR B 1 127 ? -8.25 -26.313 -15.614 1 97.61 127 TYR B CA 1
ATOM 3254 C C . TYR B 1 127 ? -8.065 -27.713 -16.185 1 97.61 127 TYR B C 1
ATOM 3256 O O . TYR B 1 127 ? -8.083 -28.7 -15.445 1 97.61 127 TYR B O 1
ATOM 3264 N N . GLN B 1 128 ? -7.818 -27.813 -17.434 1 97.26 128 GLN B N 1
ATOM 3265 C CA . GLN B 1 128 ? -7.636 -29.111 -18.077 1 97.26 128 GLN B CA 1
ATOM 3266 C C . GLN B 1 128 ? -6.379 -29.807 -17.563 1 97.26 128 GLN B C 1
ATOM 3268 O O . GLN B 1 128 ? -6.37 -31.026 -17.377 1 97.26 128 GLN B O 1
ATOM 3273 N N . ASN B 1 129 ? -5.364 -29.027 -17.366 1 95.89 129 ASN B N 1
ATOM 3274 C CA . ASN B 1 129 ? -4.087 -29.585 -16.933 1 95.89 129 ASN B CA 1
ATOM 3275 C C . ASN B 1 129 ? -4.154 -30.085 -15.492 1 95.89 129 ASN B C 1
ATOM 3277 O O . ASN B 1 129 ? -3.417 -30.997 -15.113 1 95.89 129 ASN B O 1
ATOM 3281 N N . TYR B 1 130 ? -5.118 -29.516 -14.668 1 96.71 130 TYR B N 1
ATOM 3282 C CA . TYR B 1 130 ? -5.005 -29.771 -13.236 1 96.71 130 TYR B CA 1
ATOM 3283 C C . TYR B 1 130 ? -6.307 -30.332 -12.677 1 96.71 130 TYR B C 1
ATOM 3285 O O . TYR B 1 130 ? -6.404 -30.62 -11.482 1 96.71 130 TYR B O 1
ATOM 3293 N N . LYS B 1 131 ? -7.334 -30.518 -13.441 1 93.93 131 LYS B N 1
ATOM 3294 C CA . LYS B 1 131 ? -8.649 -30.944 -12.971 1 93.93 131 LYS B CA 1
ATOM 3295 C C . LYS B 1 131 ? -8.559 -32.262 -12.207 1 93.93 131 LYS B C 1
ATOM 3297 O O . LYS B 1 131 ? -9.375 -32.53 -11.322 1 93.93 131 LYS B O 1
ATOM 3302 N N . ASP B 1 132 ? -7.533 -33.089 -12.435 1 94.06 132 ASP B N 1
ATOM 3303 C CA . ASP B 1 132 ? -7.411 -34.399 -11.804 1 94.06 132 ASP B CA 1
ATOM 3304 C C . ASP B 1 132 ? -6.241 -34.43 -10.823 1 94.06 132 ASP B C 1
ATOM 3306 O O . ASP B 1 132 ? -5.809 -35.504 -10.399 1 94.06 132 ASP B O 1
ATOM 3310 N N . VAL B 1 133 ? -5.676 -33.307 -10.57 1 93.15 133 VAL B N 1
ATOM 3311 C CA . VAL B 1 133 ? -4.563 -33.222 -9.63 1 93.15 133 VAL B CA 1
ATOM 3312 C C . VAL B 1 133 ? -5.085 -32.85 -8.244 1 93.15 133 VAL B C 1
ATOM 3314 O O . VAL B 1 133 ? -5.614 -31.753 -8.047 1 93.15 133 VAL B O 1
ATOM 3317 N N . GLU B 1 134 ? -5.015 -33.642 -7.277 1 91.47 134 GLU B N 1
ATOM 3318 C CA . GLU B 1 134 ? -5.687 -33.539 -5.985 1 91.47 134 GLU B CA 1
ATOM 3319 C C . GLU B 1 134 ? -5.078 -32.429 -5.133 1 91.47 134 GLU B C 1
ATOM 3321 O O . GLU B 1 134 ? -5.787 -31.757 -4.382 1 91.47 134 GLU B O 1
ATOM 3326 N N . ASN B 1 135 ? -3.771 -32.224 -5.185 1 93.13 135 ASN B N 1
ATOM 3327 C CA . ASN B 1 135 ? -3.145 -31.277 -4.269 1 93.13 135 ASN B CA 1
ATOM 3328 C C . ASN B 1 135 ? -3.077 -29.876 -4.871 1 93.13 135 ASN B C 1
ATOM 3330 O O . ASN B 1 135 ? -2.3 -29.036 -4.413 1 93.13 135 ASN B O 1
ATOM 3334 N N . VAL B 1 136 ? -3.868 -29.624 -5.927 1 97.14 136 VAL B N 1
ATOM 3335 C CA . VAL B 1 136 ? -3.824 -28.311 -6.561 1 97.14 136 VAL B CA 1
ATOM 3336 C C . VAL B 1 136 ? -5.238 -27.749 -6.685 1 97.14 136 VAL B C 1
ATOM 3338 O O . VAL B 1 136 ? -6.135 -28.417 -7.205 1 97.14 136 VAL B O 1
ATOM 3341 N N . ILE B 1 137 ? -5.443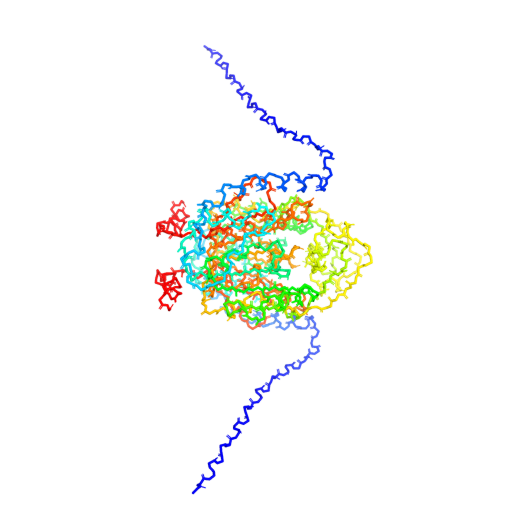 -26.556 -6.149 1 97.95 137 ILE B N 1
ATOM 3342 C CA . ILE B 1 137 ? -6.671 -25.788 -6.322 1 97.95 137 ILE B CA 1
ATOM 3343 C C . ILE B 1 137 ? -6.497 -24.785 -7.46 1 97.95 137 ILE B C 1
ATOM 3345 O O . ILE B 1 137 ? -5.503 -24.056 -7.506 1 97.95 137 ILE B O 1
ATOM 3349 N N . VAL B 1 138 ? -7.369 -24.787 -8.42 1 98.32 138 VAL B N 1
ATOM 3350 C CA . VAL B 1 138 ? -7.327 -23.818 -9.51 1 98.32 138 VAL B CA 1
ATOM 3351 C C . VAL B 1 138 ? -8.478 -22.825 -9.363 1 98.32 138 VAL B C 1
ATOM 3353 O O . VAL B 1 138 ? -9.6 -23.211 -9.027 1 98.32 138 VAL B O 1
ATOM 3356 N N . GLN B 1 139 ? -8.244 -21.563 -9.516 1 98.39 139 GLN B N 1
ATOM 3357 C CA . GLN B 1 139 ? -9.245 -20.51 -9.388 1 98.39 139 GLN B CA 1
ATOM 3358 C C . GLN B 1 139 ? -9.206 -19.564 -10.585 1 98.39 139 GLN B C 1
ATOM 3360 O O . GLN B 1 139 ? -8.129 -19.161 -11.028 1 98.39 139 GLN B O 1
ATOM 3365 N N . TYR B 1 140 ? -10.388 -19.284 -11.074 1 98.05 140 TYR B N 1
ATOM 3366 C CA . TYR B 1 140 ? -10.567 -18.309 -12.144 1 98.05 140 TYR B CA 1
ATOM 3367 C C . TYR B 1 140 ? -10.858 -16.925 -11.577 1 98.05 140 TYR B C 1
ATOM 3369 O O . TYR B 1 140 ? -11.752 -16.764 -10.743 1 98.05 140 TYR B O 1
ATOM 3377 N N . GLY B 1 141 ? -10.073 -15.932 -12.098 1 97.73 141 GLY B N 1
ATOM 3378 C CA . GLY B 1 141 ? -10.43 -14.574 -11.722 1 97.73 141 GLY B CA 1
ATOM 3379 C C . GLY B 1 141 ? -9.231 -13.653 -11.598 1 97.73 141 GLY B C 1
ATOM 3380 O O . GLY B 1 141 ? -8.086 -14.101 -11.691 1 97.73 141 GLY B O 1
ATOM 3381 N N . ALA B 1 142 ? -9.514 -12.366 -11.445 1 97.94 142 ALA B N 1
ATOM 3382 C CA . ALA B 1 142 ? -8.527 -11.313 -11.223 1 97.94 142 ALA B CA 1
ATOM 3383 C C . ALA B 1 142 ? -8.618 -10.765 -9.802 1 97.94 142 ALA B C 1
ATOM 3385 O O . ALA B 1 142 ? -9.344 -11.308 -8.966 1 97.94 142 ALA B O 1
ATOM 3386 N N . VAL B 1 143 ? -7.78 -9.829 -9.515 1 98.22 143 VAL B N 1
ATOM 3387 C CA . VAL B 1 143 ? -7.803 -9.224 -8.187 1 98.22 143 VAL B CA 1
ATOM 3388 C C . VAL B 1 143 ? -8.362 -7.806 -8.274 1 98.22 143 VAL B C 1
ATOM 3390 O O . VAL B 1 143 ? -8.045 -7.063 -9.206 1 98.22 143 VAL B O 1
ATOM 3393 N N . CYS B 1 144 ? -9.184 -7.415 -7.374 1 97.88 144 CYS B N 1
ATOM 3394 C CA . CYS B 1 144 ? -9.65 -6.044 -7.2 1 97.88 144 CYS B CA 1
ATOM 3395 C C . CYS B 1 144 ? -10.11 -5.801 -5.768 1 97.88 144 CYS B C 1
ATOM 3397 O O . CYS B 1 144 ? -10.371 -6.75 -5.026 1 97.88 144 CYS B O 1
ATOM 3399 N N . ALA B 1 145 ? -10.067 -4.613 -5.371 1 97.49 145 ALA B N 1
ATOM 3400 C CA . ALA B 1 145 ? -10.605 -4.218 -4.071 1 97.49 145 ALA B CA 1
ATOM 3401 C C . ALA B 1 145 ? -12.097 -3.911 -4.166 1 97.49 145 ALA B C 1
ATOM 3403 O O . ALA B 1 145 ? -12.56 -3.349 -5.161 1 97.49 145 ALA B O 1
ATOM 3404 N N . PRO B 1 146 ? -12.796 -4.274 -3.108 1 96.35 146 PRO B N 1
ATOM 3405 C CA . PRO B 1 146 ? -14.201 -3.862 -3.074 1 96.35 146 PRO B CA 1
ATOM 3406 C C . PRO B 1 146 ? -14.376 -2.35 -3.204 1 96.35 146 PRO B C 1
ATOM 3408 O O . PRO B 1 146 ? -13.489 -1.587 -2.814 1 96.35 146 PRO B O 1
ATOM 3411 N N . PRO B 1 147 ? -15.478 -1.973 -3.788 1 96.03 147 PRO B N 1
ATOM 3412 C CA . PRO B 1 147 ? -16.659 -2.761 -4.145 1 96.03 147 PRO B CA 1
ATOM 3413 C C . PRO B 1 147 ? -16.582 -3.333 -5.559 1 96.03 147 PRO B C 1
ATOM 3415 O O . PRO B 1 147 ? -17.564 -3.888 -6.059 1 96.03 147 PRO B O 1
ATOM 3418 N N . LEU B 1 148 ? -15.468 -3.228 -6.205 1 96.59 148 LEU B N 1
ATOM 3419 C CA . LEU B 1 148 ? -15.334 -3.77 -7.553 1 96.59 148 LEU B CA 1
ATOM 3420 C C . LEU B 1 148 ? -15.521 -5.283 -7.553 1 96.59 148 LEU B C 1
ATOM 3422 O O . LEU B 1 148 ? -15.059 -5.969 -6.638 1 96.59 148 LEU B O 1
ATOM 3426 N N . THR B 1 149 ? -16.149 -5.767 -8.665 1 97.42 149 THR B N 1
ATOM 3427 C CA . THR B 1 149 ? -16.367 -7.205 -8.776 1 97.42 149 THR B CA 1
ATOM 3428 C C . THR B 1 149 ? -15.918 -7.716 -10.142 1 97.42 149 THR B C 1
ATOM 3430 O O . THR B 1 149 ? -16.024 -8.91 -10.43 1 97.42 149 THR B O 1
ATOM 3433 N N . ASN B 1 150 ? -15.471 -6.805 -10.975 1 97.32 150 ASN B N 1
ATOM 3434 C CA . ASN B 1 150 ? -15.018 -7.185 -12.309 1 97.32 150 ASN B CA 1
ATOM 3435 C C . ASN B 1 150 ? -13.821 -6.35 -12.753 1 97.32 150 ASN B C 1
ATOM 3437 O O . ASN B 1 150 ? -13.622 -5.235 -12.268 1 97.32 150 ASN B O 1
ATOM 3441 N N . ALA B 1 151 ? -13.051 -6.905 -13.558 1 95.7 151 ALA B N 1
ATOM 3442 C CA . ALA B 1 151 ? -11.931 -6.257 -14.236 1 95.7 151 ALA B CA 1
ATOM 3443 C C . ALA B 1 151 ? -12.016 -6.455 -15.747 1 95.7 151 ALA B C 1
ATOM 3445 O O . ALA B 1 151 ? -12.628 -7.415 -16.22 1 95.7 151 ALA B O 1
ATOM 3446 N N . THR B 1 152 ? -11.496 -5.571 -16.467 1 93.06 152 THR B N 1
ATOM 3447 C CA . THR B 1 152 ? -11.457 -5.689 -17.921 1 93.06 152 THR B CA 1
ATOM 3448 C C . THR B 1 152 ? -10.075 -6.135 -18.39 1 93.06 152 THR B C 1
ATOM 3450 O O . THR B 1 152 ? -9.073 -5.479 -18.098 1 93.06 152 THR B O 1
ATOM 3453 N N . PHE B 1 153 ? -10.059 -7.235 -19.086 1 91.46 153 PHE B N 1
ATOM 3454 C CA . PHE B 1 153 ? -8.805 -7.78 -19.594 1 91.46 153 PHE B CA 1
ATOM 3455 C C . PHE B 1 153 ? -8.658 -7.501 -21.085 1 91.46 153 PHE B C 1
ATOM 3457 O O . PHE B 1 153 ? -9.627 -7.602 -21.839 1 91.46 153 PHE B O 1
ATOM 3464 N N . SER B 1 154 ? -7.518 -7.149 -21.469 1 87.03 154 SER B N 1
ATOM 3465 C CA . SER B 1 154 ? -7.143 -7.156 -22.879 1 87.03 154 SER B CA 1
ATOM 3466 C C . SER B 1 154 ? -6.591 -8.514 -23.299 1 87.03 154 SER B C 1
ATOM 3468 O O . SER B 1 154 ? -5.754 -9.092 -22.601 1 87.03 154 SER B O 1
ATOM 3470 N N . GLN B 1 155 ? -7.274 -9.059 -24.392 1 81.17 155 GLN B N 1
ATOM 3471 C CA . GLN B 1 155 ? -6.864 -10.363 -24.903 1 81.17 155 GLN B CA 1
ATOM 3472 C C . GLN B 1 155 ? -6.335 -10.252 -26.33 1 81.17 155 GLN B C 1
ATOM 3474 O O . GLN B 1 155 ? -6.663 -9.305 -27.048 1 81.17 155 GLN B O 1
ATOM 3479 N N . GLY B 1 156 ? -5.592 -11.442 -26.772 1 65.72 156 GLY B N 1
ATOM 3480 C CA . GLY B 1 156 ? -5.255 -11.607 -28.177 1 65.72 156 GLY B CA 1
ATOM 3481 C C . GLY B 1 156 ? -3.915 -10.998 -28.545 1 65.72 156 GLY B C 1
ATOM 3482 O O . GLY B 1 156 ? -3.699 -10.606 -29.693 1 65.72 156 GLY B O 1
ATOM 3483 N N . MET B 1 157 ? -3.188 -10.866 -27.452 1 57.16 157 MET B N 1
ATOM 3484 C CA . MET B 1 157 ? -1.861 -10.365 -27.797 1 57.16 157 MET B CA 1
ATOM 3485 C C . MET B 1 157 ? -1.08 -11.401 -28.6 1 57.16 157 MET B C 1
ATOM 3487 O O . MET B 1 157 ? -1.327 -12.602 -28.478 1 57.16 157 MET B O 1
ATOM 3491 N N . ASN B 1 158 ? -0.56 -10.968 -29.689 1 55.5 158 ASN B N 1
ATOM 3492 C CA . ASN B 1 158 ? 0.224 -11.872 -30.523 1 55.5 158 ASN B CA 1
ATOM 3493 C C . ASN B 1 158 ? 1.152 -12.747 -29.684 1 55.5 158 ASN B C 1
ATOM 3495 O O . ASN B 1 158 ? 1.731 -13.709 -30.191 1 55.5 158 ASN B O 1
ATOM 3499 N N . VAL B 1 159 ? 1.477 -12.124 -28.582 1 52.55 159 VAL B N 1
ATOM 3500 C CA . VAL B 1 159 ? 2.229 -13.031 -27.721 1 52.55 159 VAL B CA 1
ATOM 3501 C C . VAL B 1 159 ? 1.271 -13.784 -26.801 1 52.55 159 VAL B C 1
ATOM 3503 O O . VAL B 1 159 ? 0.547 -13.172 -26.013 1 52.55 159 VAL B O 1
ATOM 3506 N N . GLY B 1 160 ? 0.839 -14.851 -27.235 1 52.14 160 GLY B N 1
ATOM 3507 C CA . GLY B 1 160 ? -0.18 -15.715 -26.659 1 52.14 160 GLY B CA 1
ATOM 3508 C C . GLY B 1 160 ? -0.214 -15.668 -25.143 1 52.14 160 GLY B C 1
ATOM 3509 O O . GLY B 1 160 ? -1.21 -16.055 -24.527 1 52.14 160 GLY B O 1
ATOM 3510 N N . SER B 1 161 ? 0.902 -15.142 -24.56 1 54.46 161 SER B N 1
ATOM 3511 C CA . SER B 1 161 ? 0.983 -15.378 -23.123 1 54.46 161 SER B CA 1
ATOM 3512 C C . SER B 1 161 ? 0.631 -14.12 -22.336 1 54.46 161 SER B C 1
ATOM 3514 O O . SER B 1 161 ? 0.616 -14.137 -21.103 1 54.46 161 SER B O 1
ATOM 3516 N N . VAL B 1 162 ? 0.126 -13.067 -23.14 1 64.82 162 VAL B N 1
ATOM 3517 C CA . VAL B 1 162 ? -0.008 -11.861 -22.331 1 64.82 162 VAL B CA 1
ATOM 3518 C C . VAL B 1 162 ? -1.446 -11.351 -22.398 1 64.82 162 VAL B C 1
ATOM 3520 O O . VAL B 1 162 ? -1.858 -10.766 -23.402 1 64.82 162 VAL B O 1
ATOM 3523 N N . ASP B 1 163 ? -2.253 -11.786 -21.511 1 81.02 163 ASP B N 1
ATOM 3524 C CA . ASP B 1 163 ? -3.52 -11.157 -21.151 1 81.02 163 ASP B CA 1
ATOM 3525 C C . ASP B 1 163 ? -3.421 -10.458 -19.797 1 81.02 163 ASP B C 1
ATOM 3527 O O . ASP B 1 163 ? -2.745 -10.945 -18.889 1 81.02 163 ASP B O 1
ATOM 3531 N N . GLY B 1 164 ? -3.938 -9.201 -19.765 1 83.56 164 GLY B N 1
ATOM 3532 C CA . GLY B 1 164 ? -3.84 -8.513 -18.488 1 83.56 164 GLY B CA 1
ATOM 3533 C C . GLY B 1 164 ? -4.908 -7.452 -18.299 1 83.56 164 GLY B C 1
ATOM 3534 O O . GLY B 1 164 ? -5.604 -7.088 -19.249 1 83.56 164 GLY B O 1
ATOM 3535 N N . ASP B 1 165 ? -5.134 -7.068 -17.125 1 88.13 165 ASP B N 1
ATOM 3536 C CA . ASP B 1 165 ? -6.062 -6.007 -16.745 1 88.13 165 ASP B CA 1
ATOM 3537 C C . ASP B 1 165 ? -5.654 -4.672 -17.365 1 88.13 165 ASP B C 1
ATOM 3539 O O . ASP B 1 165 ? -4.552 -4.178 -17.116 1 88.13 165 ASP B O 1
ATOM 3543 N N . VAL B 1 166 ? -6.501 -4.071 -18.13 1 87.82 166 VAL B N 1
ATOM 3544 C CA . VAL B 1 166 ? -6.218 -2.868 -18.906 1 87.82 166 VAL B CA 1
ATOM 3545 C C . VAL B 1 166 ? -5.82 -1.73 -17.968 1 87.82 166 VAL B C 1
ATOM 3547 O O . VAL B 1 166 ? -5.039 -0.852 -18.343 1 87.82 166 VAL B O 1
ATOM 3550 N N . THR B 1 167 ? -6.34 -1.756 -16.777 1 88.06 167 THR B N 1
ATOM 3551 C CA . THR B 1 167 ? -6.089 -0.702 -15.801 1 88.06 167 THR B CA 1
ATOM 3552 C C . THR B 1 167 ? -4.618 -0.68 -15.395 1 88.06 167 THR B C 1
ATOM 3554 O O . THR B 1 167 ? -4.053 0.387 -15.146 1 88.06 167 THR B O 1
ATOM 3557 N N . TYR B 1 168 ? -4.001 -1.832 -15.432 1 89.45 168 TYR B N 1
ATOM 3558 C CA . TYR B 1 168 ? -2.69 -1.927 -14.799 1 89.45 168 TYR B CA 1
ATOM 3559 C C . TYR B 1 168 ? -1.616 -2.286 -15.818 1 89.45 168 TYR B C 1
ATOM 3561 O O . TYR B 1 168 ? -0.421 -2.192 -15.529 1 89.45 168 TYR B O 1
ATOM 3569 N N . LEU B 1 169 ? -2.025 -2.628 -16.956 1 85.8 169 LEU B N 1
ATOM 3570 C CA . LEU B 1 169 ? -1.072 -3.056 -17.975 1 85.8 169 LEU B CA 1
ATOM 3571 C C . LEU B 1 169 ? -0.004 -1.991 -18.202 1 85.8 169 LEU B C 1
ATOM 3573 O O . LEU B 1 169 ? -0.325 -0.827 -18.454 1 85.8 169 LEU B O 1
ATOM 3577 N N . PRO B 1 170 ? 1.222 -2.399 -18.12 1 80.31 170 PRO B N 1
ATOM 3578 C CA . PRO B 1 170 ? 2.298 -1.437 -18.371 1 80.31 170 PRO B CA 1
ATOM 3579 C C . PRO B 1 170 ? 2.23 -0.826 -19.769 1 80.31 170 PRO B C 1
ATOM 3581 O O . PRO B 1 170 ? 1.84 -1.503 -20.724 1 80.31 170 PRO B O 1
ATOM 3584 N N . VAL B 1 171 ? 2.645 0.401 -19.866 1 75.25 171 VAL B N 1
ATOM 3585 C CA . VAL B 1 171 ? 2.598 1.141 -21.123 1 75.25 171 VAL B CA 1
ATOM 3586 C C . VAL B 1 171 ? 3.403 0.401 -22.189 1 75.25 171 VAL B C 1
ATOM 3588 O O . VAL B 1 171 ? 2.987 0.323 -23.347 1 75.25 171 VAL B O 1
ATOM 3591 N N . GLY B 1 172 ? 4.596 -0.083 -21.764 1 71.6 172 GLY B N 1
ATOM 3592 C CA . GLY B 1 172 ? 5.431 -0.815 -22.704 1 71.6 172 GLY B CA 1
ATOM 3593 C C . GLY B 1 172 ? 4.74 -2.029 -23.295 1 71.6 172 GLY B C 1
ATOM 3594 O O . GLY B 1 172 ? 4.908 -2.331 -24.479 1 71.6 172 GLY B O 1
ATOM 3595 N N . LEU B 1 173 ? 3.922 -2.649 -22.475 1 72.38 173 LEU B N 1
ATOM 3596 C CA . LEU B 1 173 ? 3.189 -3.818 -22.949 1 72.38 173 LEU B CA 1
ATOM 3597 C C . LEU B 1 173 ? 1.991 -3.401 -23.796 1 72.38 173 LEU B C 1
ATOM 3599 O O . LEU B 1 173 ? 1.654 -4.072 -24.775 1 72.38 173 LEU B O 1
ATOM 3603 N N . ARG B 1 174 ? 1.397 -2.288 -23.382 1 72.35 174 ARG B N 1
ATOM 3604 C CA . ARG B 1 174 ? 0.257 -1.776 -24.135 1 72.35 174 ARG B CA 1
ATOM 3605 C C . ARG B 1 174 ? 0.666 -1.39 -25.553 1 72.35 174 ARG B C 1
ATOM 3607 O O . ARG B 1 174 ? -0.068 -1.649 -26.509 1 72.35 174 ARG B O 1
ATOM 3614 N N . LYS B 1 175 ? 1.766 -0.644 -25.638 1 68.4 175 LYS B N 1
ATOM 3615 C CA . LYS B 1 175 ? 2.245 -0.155 -26.928 1 68.4 175 LYS B CA 1
ATOM 3616 C C . LYS B 1 175 ? 2.684 -1.309 -27.825 1 68.4 175 LYS B C 1
ATOM 3618 O O . LYS B 1 175 ? 2.477 -1.271 -29.039 1 68.4 175 LYS B O 1
ATOM 3623 N N . ARG B 1 176 ? 3.314 -2.104 -27.165 1 62.28 176 ARG B N 1
ATOM 3624 C CA . ARG B 1 176 ? 3.853 -3.229 -27.921 1 62.28 176 ARG B CA 1
ATOM 3625 C C . ARG B 1 176 ? 2.734 -4.067 -28.53 1 62.28 176 ARG B C 1
ATOM 3627 O O . ARG B 1 176 ? 2.913 -4.679 -29.585 1 62.28 176 ARG B O 1
ATOM 3634 N N . PHE B 1 177 ? 1.512 -3.757 -27.838 1 56.5 177 PHE B N 1
ATOM 3635 C CA . PHE B 1 177 ? 0.532 -4.756 -28.25 1 56.5 177 PHE B CA 1
ATOM 3636 C C . PHE B 1 177 ? -0.761 -4.09 -28.704 1 56.5 177 PHE B C 1
ATOM 3638 O O . PHE B 1 177 ? -1.831 -4.701 -28.656 1 56.5 177 PHE B O 1
ATOM 3645 N N . SER B 1 178 ? -0.866 -2.873 -29.029 1 56.12 178 SER B N 1
ATOM 3646 C CA . SER B 1 178 ? -2.03 -2.041 -29.316 1 56.12 178 SER B CA 1
ATOM 3647 C C . SER B 1 178 ? -2.875 -2.638 -30.435 1 56.12 178 SER B C 1
ATOM 3649 O O . SER B 1 178 ? -4.006 -2.205 -30.666 1 56.12 178 SER B O 1
ATOM 3651 N N . TYR B 1 179 ? -2.398 -3.588 -31.212 1 53.29 179 TYR B N 1
ATOM 3652 C CA . TYR B 1 179 ? -3.307 -3.908 -32.307 1 53.29 179 TYR B CA 1
ATOM 3653 C C . TYR B 1 179 ? -4.656 -4.381 -31.776 1 53.29 179 TYR B C 1
ATOM 3655 O O . TYR B 1 179 ? -4.849 -4.487 -30.563 1 53.29 179 TYR B O 1
ATOM 3663 N N . ARG B 1 180 ? -5.374 -5.325 -32.498 1 57.53 180 ARG B N 1
ATOM 3664 C CA . ARG B 1 180 ? -6.742 -5.824 -32.398 1 57.53 180 ARG B CA 1
ATOM 3665 C C . ARG B 1 180 ? -6.998 -6.448 -31.03 1 57.53 180 ARG B C 1
ATOM 3667 O O . ARG B 1 180 ? -6.941 -7.67 -30.879 1 57.53 180 ARG B O 1
ATOM 3674 N N . ARG B 1 181 ? -7.146 -5.554 -29.961 1 68.06 181 ARG B N 1
ATOM 3675 C CA . ARG B 1 181 ? -7.354 -6.041 -28.602 1 68.06 181 ARG B CA 1
ATOM 3676 C C . ARG B 1 181 ? -8.837 -6.253 -28.317 1 68.06 181 ARG B C 1
ATOM 3678 O O . ARG B 1 181 ? -9.665 -5.4 -28.642 1 68.06 181 ARG B O 1
ATOM 3685 N N . GLN B 1 182 ? -9.078 -7.563 -28.127 1 81.66 182 GLN B N 1
ATOM 3686 C CA . GLN B 1 182 ? -10.395 -7.891 -27.592 1 81.66 182 GLN B CA 1
ATOM 3687 C C . GLN B 1 182 ? -10.439 -7.696 -26.08 1 81.66 182 GLN B C 1
ATOM 3689 O O . GLN B 1 182 ? -9.458 -7.969 -25.384 1 81.66 182 GLN B O 1
ATOM 3694 N N . ARG B 1 183 ? -11.468 -7.069 -25.667 1 88.97 183 ARG B N 1
ATOM 3695 C CA . ARG B 1 183 ? -11.654 -6.866 -24.234 1 88.97 183 ARG B CA 1
ATOM 3696 C C . ARG B 1 183 ? -12.675 -7.849 -23.669 1 88.97 183 ARG B C 1
ATOM 3698 O O . ARG B 1 183 ? -13.675 -8.156 -24.321 1 88.97 183 ARG B O 1
ATOM 3705 N N . VAL B 1 184 ? -12.31 -8.372 -22.551 1 92.27 184 VAL B N 1
ATOM 3706 C CA . VAL B 1 184 ? -13.222 -9.298 -21.887 1 92.27 184 VAL B CA 1
ATOM 3707 C C . VAL B 1 184 ? -13.35 -8.928 -20.411 1 92.27 184 VAL B C 1
ATOM 3709 O O . VAL B 1 184 ? -12.373 -8.515 -19.782 1 92.27 184 VAL B O 1
ATOM 3712 N N . VAL B 1 185 ? -14.545 -9.055 -19.897 1 95.24 185 VAL B N 1
ATOM 3713 C CA . VAL B 1 185 ? -14.794 -8.796 -18.483 1 95.24 185 VAL B CA 1
ATOM 3714 C C . VAL B 1 185 ? -14.541 -10.065 -17.672 1 95.24 185 VAL B C 1
ATOM 3716 O O . VAL B 1 185 ? -15.023 -11.143 -18.028 1 95.24 185 VAL B O 1
ATOM 3719 N N . VAL B 1 186 ? -13.769 -9.924 -16.615 1 96.68 186 VAL B N 1
ATOM 3720 C CA . VAL B 1 186 ? -13.358 -11.031 -15.757 1 96.68 186 VAL B CA 1
ATOM 3721 C C . VAL B 1 186 ? -13.779 -10.753 -14.316 1 96.68 186 VAL B C 1
ATOM 3723 O O . VAL B 1 186 ? -13.669 -9.621 -13.838 1 96.68 186 VAL B O 1
ATOM 3726 N N . PRO B 1 187 ? -14.369 -11.775 -13.654 1 97.97 187 PRO B N 1
ATOM 3727 C CA . PRO B 1 187 ? -14.641 -11.548 -12.233 1 97.97 187 PRO B CA 1
ATOM 3728 C C . PRO B 1 187 ? -13.376 -11.258 -11.429 1 97.97 187 PRO B C 1
ATOM 3730 O O . PRO B 1 187 ? -12.301 -11.768 -11.757 1 97.97 187 PRO B O 1
ATOM 3733 N N . CYS B 1 188 ? -13.496 -10.396 -10.413 1 98.09 188 CYS B N 1
ATOM 3734 C CA . CYS B 1 188 ? -12.337 -10.11 -9.576 1 98.09 188 CYS B CA 1
ATOM 3735 C C . CYS B 1 188 ? -12.724 -10.07 -8.103 1 98.09 188 CYS B C 1
ATOM 3737 O O . CYS B 1 188 ? -13.891 -9.855 -7.769 1 98.09 188 CYS B O 1
ATOM 3739 N N . ARG B 1 189 ? -11.856 -10.444 -7.279 1 98.3 189 ARG B N 1
ATOM 3740 C CA . ARG B 1 189 ? -11.952 -10.459 -5.823 1 98.3 189 ARG B CA 1
ATOM 3741 C C . ARG B 1 189 ? -10.646 -10.003 -5.182 1 98.3 189 ARG B C 1
ATOM 3743 O O . ARG B 1 189 ? -9.589 -10.047 -5.816 1 98.3 189 ARG B O 1
ATOM 3750 N N . PRO B 1 190 ? -10.768 -9.481 -3.909 1 98.62 190 PRO B N 1
ATOM 3751 C CA . PRO B 1 190 ? -9.503 -9.212 -3.221 1 98.62 190 PRO B CA 1
ATOM 3752 C C . PRO B 1 190 ? -8.672 -10.474 -2.999 1 98.62 190 PRO B C 1
ATOM 3754 O O . PRO B 1 190 ? -9.227 -11.568 -2.87 1 98.62 190 PRO B O 1
ATOM 3757 N N . MET B 1 191 ? -7.344 -10.357 -2.98 1 98.62 191 MET B N 1
ATOM 3758 C CA . MET B 1 191 ? -6.449 -11.501 -2.832 1 98.62 191 MET B CA 1
ATOM 3759 C C . MET B 1 191 ? -6.761 -12.274 -1.555 1 98.62 191 MET B C 1
ATOM 3761 O O . MET B 1 191 ? -6.638 -13.499 -1.52 1 98.62 191 MET B O 1
ATOM 3765 N N . GLU B 1 192 ? -7.179 -11.596 -0.513 1 97.92 192 GLU B N 1
ATOM 3766 C CA . GLU B 1 192 ? -7.503 -12.27 0.741 1 97.92 192 GLU B CA 1
ATOM 3767 C C . GLU B 1 192 ? -8.596 -13.315 0.54 1 97.92 192 GLU B C 1
ATOM 3769 O O . GLU B 1 192 ? -8.609 -14.346 1.217 1 97.92 192 GLU B O 1
ATOM 3774 N N . TRP B 1 193 ? -9.491 -13.057 -0.402 1 98.04 193 TRP B N 1
ATOM 3775 C CA . TRP B 1 193 ? -10.562 -14.001 -0.706 1 98.04 193 TRP B CA 1
ATOM 3776 C C . TRP B 1 193 ? -9.999 -15.301 -1.269 1 98.04 193 TRP B C 1
ATOM 3778 O O . TRP B 1 193 ? -10.421 -16.39 -0.874 1 98.04 193 TRP B O 1
ATOM 3788 N N . TYR B 1 194 ? -9.072 -15.23 -2.19 1 98.31 194 TYR B N 1
ATOM 3789 C CA . TYR B 1 194 ? -8.447 -16.41 -2.778 1 98.31 194 TYR B CA 1
ATOM 3790 C C . TYR B 1 194 ? -7.69 -17.208 -1.723 1 98.31 194 TYR B C 1
ATOM 3792 O O . TYR B 1 194 ? -7.74 -18.44 -1.714 1 98.31 194 TYR B O 1
ATOM 3800 N N . LEU B 1 195 ? -7.017 -16.524 -0.824 1 97.64 195 LEU B N 1
ATOM 3801 C CA . LEU B 1 195 ? -6.159 -17.176 0.16 1 97.64 195 LEU B CA 1
ATOM 3802 C C . LEU B 1 195 ? -6.991 -17.942 1.183 1 97.64 195 LEU B C 1
ATOM 3804 O O . LEU B 1 195 ? -6.481 -18.841 1.856 1 97.64 195 LEU B O 1
ATOM 3808 N N . GLN B 1 196 ? -8.245 -17.586 1.3 1 95.95 196 GLN B N 1
ATOM 3809 C CA . GLN B 1 196 ? -9.138 -18.29 2.214 1 95.95 196 GLN B CA 1
ATOM 3810 C C . GLN B 1 196 ? -9.39 -19.72 1.745 1 95.95 196 GLN B C 1
ATOM 3812 O O . GLN B 1 196 ? -9.851 -20.561 2.52 1 95.95 196 GLN B O 1
ATOM 3817 N N . LYS B 1 197 ? -9.045 -20.064 0.517 1 95.25 197 LYS B N 1
ATOM 3818 C CA . LYS B 1 197 ? -9.303 -21.383 -0.053 1 95.25 197 LYS B CA 1
ATOM 3819 C C . LYS B 1 197 ? -8.198 -22.368 0.316 1 95.25 197 LYS B C 1
ATOM 3821 O O . LYS B 1 197 ? -8.352 -23.578 0.139 1 95.25 197 LYS B O 1
ATOM 3826 N N . LEU B 1 198 ? -7.127 -21.859 0.831 1 94.82 198 LEU B N 1
ATOM 3827 C CA . LEU B 1 198 ? -5.997 -22.705 1.204 1 94.82 198 LEU B CA 1
ATOM 3828 C C . LEU B 1 198 ? -6.304 -23.492 2.473 1 94.82 198 LEU B C 1
ATOM 3830 O O . LEU B 1 198 ? -7.061 -23.028 3.329 1 94.82 198 LEU B O 1
ATOM 3834 N N . PRO B 1 199 ? -5.735 -24.656 2.569 1 91.38 199 PRO B N 1
ATOM 3835 C CA . PRO B 1 199 ? -5.995 -25.485 3.748 1 91.38 199 PRO B CA 1
ATOM 3836 C C . PRO B 1 199 ? -5.327 -24.943 5.01 1 91.38 199 PRO B C 1
ATOM 3838 O O . PRO B 1 199 ? -5.715 -25.307 6.123 1 91.38 199 PRO B O 1
ATOM 3841 N N . LYS B 1 200 ? -4.271 -24.154 4.836 1 89.26 200 LYS B N 1
ATOM 3842 C CA . LYS B 1 200 ? -3.545 -23.557 5.953 1 89.26 200 LYS B CA 1
ATOM 3843 C C . LYS B 1 200 ? -3.383 -22.052 5.761 1 89.26 200 LYS B C 1
ATOM 3845 O O . LYS B 1 200 ? -3.392 -21.56 4.631 1 89.26 200 LYS B O 1
ATOM 3850 N N . LYS B 1 201 ? -3.26 -21.408 6.834 1 89.52 201 LYS B N 1
ATOM 3851 C CA . LYS B 1 201 ? -3.035 -19.966 6.824 1 89.52 201 LYS B CA 1
ATOM 3852 C C . LYS B 1 201 ? -1.545 -19.642 6.767 1 89.52 201 LYS B C 1
ATOM 3854 O O . LYS B 1 201 ? -1.064 -18.776 7.5 1 89.52 201 LYS B O 1
ATOM 3859 N N . HIS B 1 202 ? -0.86 -20.5 6.102 1 91.14 202 HIS B N 1
ATOM 3860 C CA . HIS B 1 202 ? 0.576 -20.375 5.881 1 91.14 202 HIS B CA 1
ATOM 3861 C C . HIS B 1 202 ? 0.941 -20.693 4.435 1 91.14 202 HIS B C 1
ATOM 3863 O O . HIS B 1 202 ? 0.544 -21.733 3.904 1 91.14 202 HIS B O 1
ATOM 3869 N N . VAL B 1 203 ? 1.6 -19.773 3.83 1 96.29 203 VAL B N 1
ATOM 3870 C CA . VAL B 1 203 ? 2.09 -19.953 2.467 1 96.29 203 VAL B CA 1
ATOM 3871 C C . VAL B 1 203 ? 3.615 -19.883 2.452 1 96.29 203 VAL B C 1
ATOM 3873 O O . VAL B 1 203 ? 4.201 -18.886 2.881 1 96.29 203 VAL B O 1
ATOM 3876 N N . ASP B 1 204 ? 4.254 -20.927 2.006 1 93.52 204 ASP B N 1
ATOM 3877 C CA . ASP B 1 204 ? 5.712 -20.959 1.944 1 93.52 204 ASP B CA 1
ATOM 3878 C C . ASP B 1 204 ? 6.233 -20.086 0.805 1 93.52 204 ASP B C 1
ATOM 3880 O O . ASP B 1 204 ? 7.228 -19.375 0.966 1 93.52 204 ASP B O 1
ATOM 3884 N N . PHE B 1 205 ? 5.558 -20.126 -0.306 1 95.66 205 PHE B N 1
ATOM 3885 C CA . PHE B 1 205 ? 6.041 -19.462 -1.511 1 95.66 205 PHE B CA 1
ATOM 3886 C C . PHE B 1 205 ? 4.882 -18.88 -2.31 1 95.66 205 PHE B C 1
ATOM 3888 O O . PHE B 1 205 ? 3.927 -19.589 -2.635 1 95.66 205 PHE B O 1
ATOM 3895 N N . MET B 1 206 ? 4.915 -17.626 -2.6 1 97.96 206 MET B N 1
ATOM 3896 C CA . MET B 1 206 ? 3.903 -16.971 -3.424 1 97.96 206 MET B CA 1
ATOM 3897 C C . MET B 1 206 ? 4.543 -16.266 -4.615 1 97.96 206 MET B C 1
ATOM 3899 O O . MET B 1 206 ? 5.381 -15.379 -4.44 1 97.96 206 MET B O 1
ATOM 3903 N N . SER B 1 207 ? 4.17 -16.665 -5.8 1 96.63 207 SER B N 1
ATOM 3904 C CA . SER B 1 207 ? 4.65 -16.061 -7.039 1 96.63 207 SER B CA 1
ATOM 3905 C C . SER B 1 207 ? 3.606 -15.126 -7.639 1 96.63 207 SER B C 1
ATOM 3907 O O . SER B 1 207 ? 2.458 -15.522 -7.85 1 96.63 207 SER B O 1
ATOM 3909 N N . LEU B 1 208 ? 3.974 -13.889 -7.878 1 96.4 208 LEU B N 1
ATOM 3910 C CA . LEU B 1 208 ? 3.102 -12.889 -8.485 1 96.4 208 LEU B CA 1
ATOM 3911 C C . LEU B 1 208 ? 3.647 -12.441 -9.837 1 96.4 208 LEU B C 1
ATOM 3913 O O . LEU B 1 208 ? 4.679 -11.77 -9.904 1 96.4 208 LEU B O 1
ATOM 3917 N N . ASP B 1 209 ? 3.052 -12.806 -10.872 1 92.83 209 ASP B N 1
ATOM 3918 C CA . ASP B 1 209 ? 3.309 -12.39 -12.248 1 92.83 209 ASP B CA 1
ATOM 3919 C C . ASP B 1 209 ? 2.007 -12.065 -12.976 1 92.83 209 ASP B C 1
ATOM 3921 O O . ASP B 1 209 ? 1.504 -12.88 -13.752 1 92.83 209 ASP B O 1
ATOM 3925 N N . VAL B 1 210 ? 1.491 -10.846 -12.773 1 93.7 210 VAL B N 1
ATOM 3926 C CA . VAL B 1 210 ? 0.132 -10.528 -13.2 1 93.7 210 VAL B CA 1
ATOM 3927 C C . VAL B 1 210 ? 0.156 -9.336 -14.154 1 93.7 210 VAL B C 1
ATOM 3929 O O . VAL B 1 210 ? -0.839 -8.62 -14.288 1 93.7 210 VAL B O 1
ATOM 3932 N N . GLU B 1 211 ? 1.265 -8.974 -14.709 1 90.02 211 GLU B N 1
ATOM 3933 C CA . GLU B 1 211 ? 1.444 -8.014 -15.794 1 90.02 211 GLU B CA 1
ATOM 3934 C C . GLU B 1 211 ? 1.059 -6.604 -15.354 1 90.02 211 GLU B C 1
ATOM 3936 O O . GLU B 1 211 ? 0.29 -5.923 -16.036 1 90.02 211 GLU B O 1
ATOM 3941 N N . GLY B 1 212 ? 1.414 -6.297 -14.085 1 92.19 212 GLY B N 1
ATOM 3942 C CA . GLY B 1 212 ? 1.29 -4.904 -13.686 1 92.19 212 GLY B CA 1
ATOM 3943 C C . GLY B 1 212 ? 0.411 -4.709 -12.465 1 92.19 212 GLY B C 1
ATOM 3944 O O . GLY B 1 212 ? 0.444 -3.651 -11.833 1 92.19 212 GLY B O 1
ATOM 3945 N N . ALA B 1 213 ? -0.393 -5.673 -12.055 1 95.05 213 ALA B N 1
ATOM 3946 C CA . ALA B 1 213 ? -1.343 -5.522 -10.956 1 95.05 213 ALA B CA 1
ATOM 3947 C C . ALA B 1 213 ? -0.744 -6.017 -9.642 1 95.05 213 ALA B C 1
ATOM 3949 O O . ALA B 1 213 ? -1.471 -6.268 -8.678 1 95.05 213 ALA B O 1
ATOM 3950 N N . GLU B 1 214 ? 0.628 -6.165 -9.552 1 96.69 214 GLU B N 1
ATOM 3951 C CA . GLU B 1 214 ? 1.254 -6.736 -8.363 1 96.69 214 GLU B CA 1
ATOM 3952 C C . GLU B 1 214 ? 0.929 -5.913 -7.12 1 96.69 214 GLU B C 1
ATOM 3954 O O . GLU B 1 214 ? 0.586 -6.469 -6.074 1 96.69 214 GLU B O 1
ATOM 3959 N N . LEU B 1 215 ? 1.021 -4.602 -7.256 1 97.54 215 LEU B N 1
ATOM 3960 C CA . LEU B 1 215 ? 0.729 -3.752 -6.107 1 97.54 215 LEU B CA 1
ATOM 3961 C C . LEU B 1 215 ? -0.717 -3.926 -5.655 1 97.54 215 LEU B C 1
ATOM 3963 O O . LEU B 1 215 ? -0.993 -3.996 -4.455 1 97.54 215 LEU B O 1
ATOM 3967 N N . GLU B 1 216 ? -1.649 -3.973 -6.607 1 97.89 216 GLU B N 1
ATOM 3968 C CA . GLU B 1 216 ? -3.056 -4.193 -6.284 1 97.89 216 GLU B CA 1
ATOM 3969 C C . GLU B 1 216 ? -3.247 -5.495 -5.51 1 97.89 216 GLU B C 1
ATOM 3971 O O . GLU B 1 216 ? -3.991 -5.536 -4.528 1 97.89 216 GLU B O 1
ATOM 3976 N N . VAL B 1 217 ? -2.582 -6.531 -5.924 1 98.46 217 VAL B N 1
ATOM 3977 C CA . VAL B 1 217 ? -2.654 -7.819 -5.242 1 98.46 217 VAL B CA 1
ATOM 3978 C C . VAL B 1 217 ? -2.216 -7.659 -3.788 1 98.46 217 VAL B C 1
ATOM 3980 O O . VAL B 1 217 ? -2.924 -8.08 -2.87 1 98.46 217 VAL B O 1
ATOM 3983 N N . LEU B 1 218 ? -1.122 -7.008 -3.566 1 98.48 218 LEU B N 1
ATOM 3984 C CA . LEU B 1 218 ? -0.547 -6.867 -2.233 1 98.48 218 LEU B CA 1
ATOM 3985 C C . LEU B 1 218 ? -1.441 -6.01 -1.343 1 98.48 218 LEU B C 1
ATOM 3987 O O . LEU B 1 218 ? -1.605 -6.302 -0.157 1 98.48 218 LEU B O 1
ATOM 3991 N N . LEU B 1 219 ? -2.039 -5.026 -1.955 1 98.45 219 LEU B N 1
ATOM 3992 C CA . LEU B 1 219 ? -2.885 -4.11 -1.198 1 98.45 219 LEU B CA 1
ATOM 3993 C C . LEU B 1 219 ? -4.199 -4.779 -0.809 1 98.45 219 LEU B C 1
ATOM 3995 O O . LEU B 1 219 ? -4.943 -4.258 0.025 1 98.45 219 LEU B O 1
ATOM 3999 N N . THR B 1 220 ? -4.521 -5.904 -1.381 1 98.52 220 THR B N 1
ATOM 4000 C CA . THR B 1 220 ? -5.79 -6.563 -1.092 1 98.52 220 THR B CA 1
ATOM 4001 C C . THR B 1 220 ? -5.567 -7.835 -0.28 1 98.52 220 THR B C 1
ATOM 4003 O O . THR B 1 220 ? -6.477 -8.654 -0.135 1 98.52 220 THR B O 1
ATOM 4006 N N . MET B 1 221 ? -4.392 -7.999 0.238 1 97.74 221 MET B N 1
ATOM 4007 C CA . MET B 1 221 ? -4.07 -9.126 1.109 1 97.74 221 MET B CA 1
ATOM 4008 C C . MET B 1 221 ? -4.282 -8.758 2.574 1 97.74 221 MET B C 1
ATOM 4010 O O . MET B 1 221 ? -4.161 -7.591 2.949 1 97.74 221 MET B O 1
ATOM 4014 N N . ASP B 1 222 ? -4.62 -9.718 3.299 1 95.4 222 ASP B N 1
ATOM 4015 C CA . ASP B 1 222 ? -4.632 -9.601 4.754 1 95.4 222 ASP B CA 1
ATOM 4016 C C . ASP B 1 222 ? -3.441 -10.328 5.374 1 95.4 222 ASP B C 1
ATOM 4018 O O . ASP B 1 222 ? -3.499 -11.536 5.611 1 95.4 222 ASP B O 1
ATOM 4022 N N . PHE B 1 223 ? -2.412 -9.607 5.638 1 91.58 223 PHE B N 1
ATOM 4023 C CA . PHE B 1 223 ? -1.16 -10.175 6.123 1 91.58 223 PHE B CA 1
ATOM 4024 C C . PHE B 1 223 ? -1.297 -10.633 7.57 1 91.58 223 PHE B C 1
ATOM 4026 O O . PHE B 1 223 ? -0.442 -11.359 8.08 1 91.58 223 PHE B O 1
ATOM 4033 N N . ALA B 1 224 ? -2.365 -10.251 8.194 1 82.43 224 ALA B N 1
ATOM 4034 C CA . ALA B 1 224 ? -2.617 -10.706 9.559 1 82.43 224 ALA B CA 1
ATOM 4035 C C . ALA B 1 224 ? -3.273 -12.084 9.566 1 82.43 224 ALA B C 1
ATOM 4037 O O . ALA B 1 224 ? -3.206 -12.806 10.564 1 82.43 224 ALA B O 1
ATOM 4038 N N . GLU B 1 225 ? -3.884 -12.429 8.499 1 88.79 225 GLU B N 1
ATOM 4039 C CA . GLU B 1 225 ? -4.632 -13.68 8.429 1 88.79 225 GLU B CA 1
ATOM 4040 C C . GLU B 1 225 ? -3.783 -14.799 7.834 1 88.79 225 GLU B C 1
ATOM 4042 O O . GLU B 1 225 ? -3.929 -15.964 8.21 1 88.79 225 GLU B O 1
ATOM 4047 N N . VAL B 1 226 ? -2.937 -14.448 6.873 1 91.59 226 VAL B N 1
ATOM 4048 C CA . VAL B 1 226 ? -2.113 -15.448 6.202 1 91.59 226 VAL B CA 1
ATOM 4049 C C . VAL B 1 226 ? -0.645 -15.035 6.264 1 91.59 226 VAL B C 1
ATOM 4051 O O . VAL B 1 226 ? -0.294 -13.912 5.895 1 91.59 226 VAL B O 1
ATOM 4054 N N . LEU B 1 227 ? 0.13 -15.942 6.711 1 90.12 227 LEU B N 1
ATOM 4055 C CA . LEU B 1 227 ? 1.571 -15.715 6.731 1 90.12 227 LEU B CA 1
ATOM 4056 C C . LEU B 1 227 ? 2.216 -16.203 5.439 1 90.12 227 LEU B C 1
ATOM 4058 O O . LEU B 1 227 ? 2.073 -17.372 5.071 1 90.12 227 LEU B O 1
ATOM 4062 N N . VAL B 1 228 ? 2.877 -15.345 4.77 1 94.74 228 VAL B N 1
ATOM 4063 C CA . VAL B 1 228 ? 3.633 -15.713 3.577 1 94.74 228 VAL B CA 1
ATOM 4064 C C . VAL B 1 228 ? 5.129 -15.586 3.854 1 94.74 228 VAL B C 1
ATOM 4066 O O . VAL B 1 228 ? 5.6 -14.531 4.287 1 94.74 228 VAL B O 1
ATOM 4069 N N . GLU B 1 229 ? 5.855 -16.627 3.58 1 92.41 229 GLU B N 1
ATOM 4070 C CA . GLU B 1 229 ? 7.277 -16.624 3.913 1 92.41 229 GLU B CA 1
ATOM 4071 C C . GLU B 1 229 ? 8.097 -15.937 2.825 1 92.41 229 GLU B C 1
ATOM 4073 O O . GLU B 1 229 ? 9.051 -15.215 3.122 1 92.41 229 GLU B O 1
ATOM 4078 N N . VAL B 1 230 ? 7.757 -16.24 1.587 1 93.64 230 VAL B N 1
ATOM 4079 C CA . VAL B 1 230 ? 8.575 -15.76 0.478 1 93.64 230 VAL B CA 1
ATOM 4080 C C . VAL B 1 230 ? 7.677 -15.342 -0.684 1 93.64 230 VAL B C 1
ATOM 4082 O O . VAL B 1 230 ? 6.761 -16.075 -1.063 1 93.64 230 VAL B O 1
ATOM 4085 N N . PHE B 1 231 ? 7.937 -14.167 -1.131 1 95.97 231 PHE B N 1
ATOM 4086 C CA . PHE B 1 231 ? 7.301 -13.704 -2.358 1 95.97 231 PHE B CA 1
ATOM 4087 C C . PHE B 1 231 ? 8.303 -13.662 -3.506 1 95.97 231 PHE B C 1
ATOM 4089 O O . PHE B 1 231 ? 9.449 -13.247 -3.321 1 95.97 231 PHE B O 1
ATOM 4096 N N . LEU B 1 232 ? 7.946 -14.149 -4.629 1 94.18 232 LEU B N 1
ATOM 4097 C CA . LEU B 1 232 ? 8.559 -13.787 -5.903 1 94.18 232 LEU B CA 1
ATOM 4098 C C . LEU B 1 232 ? 7.655 -12.845 -6.692 1 94.18 232 LEU B C 1
ATOM 4100 O O . LEU B 1 232 ? 6.576 -13.241 -7.137 1 94.18 232 LEU B O 1
ATOM 4104 N N . ILE B 1 233 ? 8.035 -11.616 -6.858 1 94.71 233 ILE B N 1
ATOM 4105 C CA . ILE B 1 233 ? 7.19 -10.595 -7.467 1 94.71 233 ILE B CA 1
ATOM 4106 C C . ILE B 1 233 ? 7.851 -10.068 -8.738 1 94.71 233 ILE B C 1
ATOM 4108 O O . ILE B 1 233 ? 9.019 -9.672 -8.72 1 94.71 233 ILE B O 1
ATOM 4112 N N . GLU B 1 234 ? 7.124 -10.078 -9.831 1 90.68 234 GLU B N 1
ATOM 4113 C CA . GLU B 1 234 ? 7.63 -9.476 -11.061 1 90.68 234 GLU B CA 1
ATOM 4114 C C . GLU B 1 234 ? 7.52 -7.955 -11.018 1 90.68 234 GLU B C 1
ATOM 4116 O O . GLU B 1 234 ? 6.437 -7.412 -10.787 1 90.68 234 GLU B O 1
ATOM 4121 N N . LEU B 1 235 ? 8.612 -7.323 -11.184 1 87.93 235 LEU B N 1
ATOM 4122 C CA . LEU B 1 235 ? 8.666 -5.866 -11.223 1 87.93 235 LEU B CA 1
ATOM 4123 C C . LEU B 1 235 ? 8.985 -5.371 -12.63 1 87.93 235 LEU B C 1
ATOM 4125 O O . LEU B 1 235 ? 9.893 -5.889 -13.284 1 87.93 235 LEU B O 1
ATOM 4129 N N . HIS B 1 236 ? 8.11 -4.589 -13.286 1 78.15 236 HIS B N 1
ATOM 4130 C CA . HIS B 1 236 ? 8.271 -4.066 -14.638 1 78.15 236 HIS B CA 1
ATOM 4131 C C . HIS B 1 236 ? 9.006 -2.729 -14.628 1 78.15 236 HIS B C 1
ATOM 4133 O O . HIS B 1 236 ? 8.56 -1.776 -13.986 1 78.15 236 HIS B O 1
ATOM 4139 N N . ASP B 1 237 ? 10.207 -2.662 -14.779 1 76 237 ASP B N 1
ATOM 4140 C CA . ASP B 1 237 ? 10.935 -1.403 -14.656 1 76 237 ASP B CA 1
ATOM 4141 C C . ASP B 1 237 ? 11.257 -0.818 -16.029 1 76 237 ASP B C 1
ATOM 4143 O O . ASP B 1 237 ? 12.36 -0.315 -16.252 1 76 237 ASP B O 1
ATOM 4147 N N . TRP B 1 238 ? 10.247 -0.788 -16.901 1 77.28 238 TRP B N 1
ATOM 4148 C CA . TRP B 1 238 ? 10.514 -0.375 -18.274 1 77.28 238 TRP B CA 1
ATOM 4149 C C . TRP B 1 238 ? 10.26 1.118 -18.454 1 77.28 238 TRP B C 1
ATOM 4151 O O . TRP B 1 238 ? 10.77 1.733 -19.393 1 77.28 238 TRP B O 1
ATOM 4161 N N . GLY B 1 239 ? 9.421 1.688 -17.698 1 82.14 239 GLY B N 1
ATOM 4162 C CA . GLY B 1 239 ? 9.082 3.099 -17.782 1 82.14 239 GLY B CA 1
ATOM 4163 C C . GLY B 1 239 ? 8.845 3.738 -16.427 1 82.14 239 GLY B C 1
ATOM 4164 O O . GLY B 1 239 ? 8.972 3.078 -15.393 1 82.14 239 GLY B O 1
ATOM 4165 N N . ARG B 1 240 ? 8.571 4.933 -16.509 1 85.34 240 ARG B N 1
ATOM 4166 C CA . ARG B 1 240 ? 8.426 5.731 -15.296 1 85.34 240 ARG B CA 1
ATOM 4167 C C . ARG B 1 240 ? 7.31 5.184 -14.412 1 85.34 240 ARG B C 1
ATOM 4169 O O . ARG B 1 240 ? 7.476 5.063 -13.196 1 85.34 240 ARG B O 1
ATOM 4176 N N . SER B 1 241 ? 6.239 4.908 -15.041 1 87.4 241 SER B N 1
ATOM 4177 C CA . SER B 1 241 ? 5.094 4.401 -14.292 1 87.4 241 SER B CA 1
ATOM 4178 C C . SER B 1 241 ? 5.419 3.073 -13.617 1 87.4 241 SER B C 1
ATOM 4180 O O . SER B 1 241 ? 5.08 2.864 -12.451 1 87.4 241 SER B O 1
ATOM 4182 N N . GLU B 1 242 ? 6.086 2.203 -14.325 1 88.29 242 GLU B N 1
ATOM 4183 C CA . GLU B 1 242 ? 6.464 0.899 -13.789 1 88.29 242 GLU B CA 1
ATOM 4184 C C . GLU B 1 242 ? 7.516 1.036 -12.692 1 88.29 242 GLU B C 1
ATOM 4186 O O . GLU B 1 242 ? 7.463 0.331 -11.682 1 88.29 242 GLU B O 1
ATOM 4191 N N . GLN B 1 243 ? 8.386 1.934 -12.907 1 91.88 243 GLN B N 1
ATOM 4192 C CA . GLN B 1 243 ? 9.406 2.18 -11.894 1 91.88 243 GLN B CA 1
ATOM 4193 C C . GLN B 1 243 ? 8.783 2.694 -10.599 1 91.88 243 GLN B C 1
ATOM 4195 O O . GLN B 1 243 ? 9.204 2.31 -9.506 1 91.88 243 GLN B O 1
ATOM 4200 N N . THR B 1 244 ? 7.816 3.555 -10.738 1 94.36 244 THR B N 1
ATOM 4201 C CA . THR B 1 244 ? 7.084 4.064 -9.583 1 94.36 244 THR B CA 1
ATOM 4202 C C . THR B 1 244 ? 6.41 2.925 -8.824 1 94.36 244 THR B C 1
ATOM 4204 O O . THR B 1 244 ? 6.506 2.847 -7.598 1 94.36 244 THR B O 1
ATOM 4207 N N . GLN B 1 245 ? 5.838 2.064 -9.551 1 94.02 245 GLN B N 1
ATOM 4208 C CA . GLN B 1 245 ? 5.152 0.934 -8.934 1 94.02 245 GLN B CA 1
ATOM 4209 C C . GLN B 1 245 ? 6.14 0.005 -8.235 1 94.02 245 GLN B C 1
ATOM 4211 O O . GLN B 1 245 ? 5.881 -0.464 -7.125 1 94.02 245 GLN B O 1
ATOM 4216 N N . SER B 1 246 ? 7.253 -0.258 -8.926 1 93.51 246 SER B N 1
ATOM 4217 C CA . SER B 1 246 ? 8.28 -1.113 -8.339 1 93.51 246 SER B CA 1
ATOM 4218 C C . SER B 1 246 ? 8.802 -0.53 -7.03 1 93.51 246 SER B C 1
ATOM 4220 O O . SER B 1 246 ? 9.004 -1.26 -6.057 1 93.51 246 SER B O 1
ATOM 4222 N N . TRP B 1 247 ? 9.006 0.723 -7.028 1 96.04 247 TRP B N 1
ATOM 4223 C CA . TRP B 1 247 ? 9.485 1.395 -5.824 1 96.04 247 TRP B CA 1
ATOM 4224 C C . TRP B 1 247 ? 8.47 1.272 -4.692 1 96.04 247 TRP B C 1
ATOM 4226 O O . TRP B 1 247 ? 8.833 0.957 -3.556 1 96.04 247 TRP B O 1
ATOM 4236 N N . LYS B 1 248 ? 7.197 1.447 -4.984 1 97.35 248 LYS B N 1
ATOM 4237 C CA . LYS B 1 248 ? 6.139 1.343 -3.984 1 97.35 248 LYS B CA 1
ATOM 4238 C C . LYS B 1 248 ? 6.042 -0.076 -3.432 1 97.35 248 LYS B C 1
ATOM 4240 O O . LYS B 1 248 ? 5.835 -0.269 -2.232 1 97.35 248 LYS B O 1
ATOM 4245 N N . ILE B 1 249 ? 6.169 -0.999 -4.291 1 96.63 249 ILE B N 1
ATOM 4246 C CA . ILE B 1 249 ? 6.111 -2.394 -3.866 1 96.63 249 ILE B CA 1
ATOM 4247 C C . ILE B 1 249 ? 7.25 -2.684 -2.891 1 96.63 249 ILE B C 1
ATOM 4249 O O . ILE B 1 249 ? 7.032 -3.269 -1.828 1 96.63 249 ILE B O 1
ATOM 4253 N N . ARG B 1 250 ? 8.439 -2.235 -3.25 1 94.41 250 ARG B N 1
ATOM 4254 C CA . ARG B 1 250 ? 9.587 -2.467 -2.378 1 94.41 250 ARG B CA 1
ATOM 4255 C C . ARG B 1 250 ? 9.391 -1.792 -1.025 1 94.41 250 ARG B C 1
ATOM 4257 O O . ARG B 1 250 ? 9.693 -2.378 0.017 1 94.41 250 ARG B O 1
ATOM 4264 N N . LYS B 1 251 ? 8.892 -0.633 -1.059 1 95.9 251 LYS B N 1
ATOM 4265 C CA . LYS B 1 251 ? 8.643 0.095 0.181 1 95.9 251 LYS B CA 1
ATOM 4266 C C . LYS B 1 251 ? 7.582 -0.604 1.026 1 95.9 251 LYS B C 1
ATOM 4268 O O . LYS B 1 251 ? 7.773 -0.809 2.227 1 95.9 251 LYS B O 1
ATOM 4273 N N . LEU B 1 252 ? 6.494 -0.965 0.422 1 96.84 252 LEU B N 1
ATOM 4274 C CA . LEU B 1 252 ? 5.409 -1.66 1.106 1 96.84 252 LEU B CA 1
ATOM 4275 C C . LEU B 1 252 ? 5.907 -2.953 1.743 1 96.84 252 LEU B C 1
ATOM 4277 O O . LEU B 1 252 ? 5.662 -3.202 2.925 1 96.84 252 LEU B O 1
ATOM 4281 N N . MET B 1 253 ? 6.59 -3.702 0.96 1 95.05 253 MET B N 1
ATOM 4282 C CA . MET B 1 253 ? 7.074 -4.988 1.455 1 95.05 253 MET B CA 1
ATOM 4283 C C . MET B 1 253 ? 8.077 -4.793 2.587 1 95.05 253 MET B C 1
ATOM 4285 O O . MET B 1 253 ? 8.055 -5.528 3.575 1 95.05 253 MET B O 1
ATOM 4289 N N . GLY B 1 254 ? 8.926 -3.845 2.4 1 92.15 254 GLY B N 1
ATOM 4290 C CA . GLY B 1 254 ? 9.818 -3.513 3.5 1 92.15 254 GLY B CA 1
ATOM 4291 C C . GLY B 1 254 ? 9.082 -3.157 4.778 1 92.15 254 GLY B C 1
ATOM 4292 O O . GLY B 1 254 ? 9.432 -3.64 5.857 1 92.15 254 GLY B O 1
ATOM 4293 N N . ASN B 1 255 ? 8.084 -2.354 4.656 1 92.37 255 ASN B N 1
ATOM 4294 C CA . ASN B 1 255 ? 7.285 -1.937 5.803 1 92.37 255 ASN B CA 1
ATOM 4295 C C . ASN B 1 255 ? 6.568 -3.121 6.446 1 92.37 255 ASN B C 1
ATOM 4297 O O . ASN B 1 255 ? 6.309 -3.114 7.651 1 92.37 255 ASN B O 1
ATOM 4301 N N . LEU B 1 256 ? 6.314 -4.144 5.685 1 91.88 256 LEU B N 1
ATOM 4302 C CA . LEU B 1 256 ? 5.589 -5.311 6.175 1 91.88 256 LEU B CA 1
ATOM 4303 C C . LEU B 1 256 ? 6.553 -6.37 6.699 1 91.88 256 LEU B C 1
ATOM 4305 O O . LEU B 1 256 ? 6.135 -7.474 7.057 1 91.88 256 LEU B O 1
ATOM 4309 N N . GLY B 1 257 ? 7.86 -6.123 6.644 1 88.89 257 GLY B N 1
ATOM 4310 C CA . GLY B 1 257 ? 8.827 -7 7.285 1 88.89 257 GLY B CA 1
ATOM 4311 C C . GLY B 1 257 ? 9.512 -7.943 6.314 1 88.89 257 GLY B C 1
ATOM 4312 O O . GLY B 1 257 ? 10.015 -8.995 6.713 1 88.89 257 GLY B O 1
ATOM 4313 N N . TYR B 1 258 ? 9.49 -7.586 5.035 1 91.19 258 TYR B N 1
ATOM 4314 C CA . TYR B 1 258 ? 10.163 -8.411 4.037 1 91.19 258 TYR B CA 1
ATOM 4315 C C . TYR B 1 258 ? 11.454 -7.752 3.567 1 91.19 258 TYR B C 1
ATOM 4317 O O . TYR B 1 258 ? 11.515 -6.529 3.416 1 91.19 258 TYR B O 1
ATOM 4325 N N . LYS B 1 259 ? 12.404 -8.589 3.301 1 89.05 259 LYS B N 1
ATOM 4326 C CA . LYS B 1 259 ? 13.677 -8.133 2.75 1 89.05 259 LYS B CA 1
ATOM 4327 C C . LYS B 1 259 ? 13.798 -8.493 1.272 1 89.05 259 LYS B C 1
ATOM 4329 O O . LYS B 1 259 ? 13.496 -9.621 0.876 1 89.05 259 LYS B O 1
ATOM 4334 N N . ASP B 1 260 ? 14.115 -7.51 0.568 1 88.36 260 ASP B N 1
ATOM 4335 C CA . ASP B 1 260 ? 14.304 -7.696 -0.867 1 88.36 260 ASP B CA 1
ATOM 4336 C C . ASP B 1 260 ? 15.635 -8.385 -1.161 1 88.36 260 ASP B C 1
ATOM 4338 O O . ASP B 1 260 ? 16.701 -7.815 -0.919 1 88.36 260 ASP B O 1
ATOM 4342 N N . GLN B 1 261 ? 15.5 -9.615 -1.567 1 80.75 261 GLN B N 1
ATOM 4343 C CA . GLN B 1 261 ? 16.689 -10.35 -1.985 1 80.75 261 GLN B CA 1
ATOM 4344 C C . GLN B 1 261 ? 16.799 -10.4 -3.507 1 80.75 261 GLN B C 1
ATOM 4346 O O . GLN B 1 261 ? 15.852 -10.795 -4.19 1 80.75 261 GLN B O 1
ATOM 4351 N N . GLN B 1 262 ? 17.38 -9.437 -4.071 1 66.97 262 GLN B N 1
ATOM 4352 C CA . GLN B 1 262 ? 17.487 -9.403 -5.526 1 66.97 262 GLN B CA 1
ATOM 4353 C C . GLN B 1 262 ? 18.027 -10.723 -6.068 1 66.97 262 GLN B C 1
ATOM 4355 O O . GLN B 1 262 ? 19.019 -11.25 -5.56 1 66.97 262 GLN B O 1
ATOM 4360 N N . LEU B 1 263 ? 17.012 -11.455 -6.647 1 58.59 263 LEU B N 1
ATOM 4361 C CA . LEU B 1 263 ? 17.476 -12.663 -7.322 1 58.59 263 LEU B CA 1
ATOM 4362 C C . LEU B 1 263 ? 18.26 -12.315 -8.582 1 58.59 263 LEU B C 1
ATOM 4364 O O . LEU B 1 263 ? 17.716 -11.712 -9.51 1 58.59 263 LEU B O 1
ATOM 4368 N N . GLY B 1 264 ? 19.483 -12.349 -8.518 1 52.06 264 GLY B N 1
ATOM 4369 C CA . GLY B 1 264 ? 20.388 -12.129 -9.634 1 52.06 264 GLY B CA 1
ATOM 4370 C C . GLY B 1 264 ? 20.056 -10.883 -10.435 1 52.06 264 GLY B C 1
ATOM 4371 O O . GLY B 1 264 ? 19.013 -10.262 -10.222 1 52.06 264 GLY B O 1
ATOM 4372 N N . ARG B 1 265 ? 20.996 -10.08 -10.984 1 46.14 265 ARG B N 1
ATOM 4373 C CA . ARG B 1 265 ? 21.052 -8.81 -11.7 1 46.14 265 ARG B CA 1
ATOM 4374 C C . ARG B 1 265 ? 19.907 -8.694 -12.701 1 46.14 265 ARG B C 1
ATOM 4376 O O . ARG B 1 265 ? 19.448 -7.591 -13.003 1 46.14 265 ARG B O 1
ATOM 4383 N N . GLU B 1 266 ? 19.599 -9.711 -13.478 1 45.3 266 GLU B N 1
ATOM 4384 C CA . GLU B 1 266 ? 18.972 -9.535 -14.784 1 45.3 266 GLU B CA 1
ATOM 4385 C C . GLU B 1 266 ? 17.463 -9.746 -14.706 1 45.3 266 GLU B C 1
ATOM 4387 O O . GLU B 1 266 ? 16.759 -9.61 -15.708 1 45.3 266 GLU B O 1
ATOM 4392 N N . GLY B 1 267 ? 16.858 -9.842 -13.512 1 57.4 267 GLY B N 1
ATOM 4393 C CA . GLY B 1 267 ? 15.472 -10.219 -13.733 1 57.4 267 GLY B CA 1
ATOM 4394 C C . GLY B 1 267 ? 14.483 -9.232 -13.141 1 57.4 267 GLY B C 1
ATOM 4395 O O . GLY B 1 267 ? 14.879 -8.269 -12.482 1 57.4 267 GLY B O 1
ATOM 4396 N N . GLU B 1 268 ? 13.312 -9.153 -13.822 1 70.93 268 GLU B N 1
ATOM 4397 C CA . GLU B 1 268 ? 12.162 -8.332 -13.456 1 70.93 268 GLU B CA 1
ATOM 4398 C C . GLU B 1 268 ? 11.527 -8.818 -12.156 1 70.93 268 GLU B C 1
ATOM 4400 O O . GLU B 1 268 ? 10.584 -8.205 -11.652 1 70.93 268 GLU B O 1
ATOM 4405 N N . ASP B 1 269 ? 12.329 -9.883 -11.565 1 80.44 269 ASP B N 1
ATOM 4406 C CA . ASP B 1 269 ? 11.688 -10.457 -10.385 1 80.44 269 ASP B CA 1
ATOM 4407 C C . ASP B 1 269 ? 12.427 -10.058 -9.11 1 80.44 269 ASP B C 1
ATOM 4409 O O . ASP B 1 269 ? 13.658 -10.001 -9.092 1 80.44 269 ASP B O 1
ATOM 4413 N N . SER B 1 270 ? 11.721 -9.791 -8.139 1 88.78 270 SER B N 1
ATOM 4414 C CA . SER B 1 270 ? 12.25 -9.554 -6.8 1 88.78 270 SER B CA 1
ATOM 4415 C C . SER B 1 270 ? 11.816 -10.649 -5.832 1 88.78 270 SER B C 1
ATOM 4417 O O . SER B 1 270 ? 10.648 -11.045 -5.817 1 88.78 270 SER B O 1
ATOM 4419 N N . LEU B 1 271 ? 12.801 -11.197 -5.181 1 91.36 271 LEU B N 1
ATOM 4420 C CA . LEU B 1 271 ? 12.539 -12.164 -4.121 1 91.36 271 LEU B CA 1
ATOM 4421 C C . LEU B 1 271 ? 12.434 -11.471 -2.767 1 91.36 271 LEU B C 1
ATOM 4423 O O . LEU B 1 271 ? 13.403 -10.872 -2.295 1 91.36 271 LEU B O 1
ATOM 4427 N N . MET B 1 272 ? 11.233 -11.512 -2.182 1 93.12 272 MET B N 1
ATOM 4428 C CA . MET B 1 272 ? 10.988 -10.891 -0.884 1 93.12 272 MET B CA 1
ATOM 4429 C C . MET B 1 272 ? 10.839 -11.948 0.205 1 93.12 272 MET B C 1
ATOM 4431 O O . MET B 1 272 ? 9.87 -12.709 0.21 1 93.12 272 MET B O 1
ATOM 4435 N N . ILE B 1 273 ? 11.766 -11.935 1.137 1 91.6 273 ILE B N 1
ATOM 4436 C CA . ILE B 1 273 ? 11.785 -12.952 2.183 1 91.6 273 ILE B CA 1
ATOM 4437 C C . ILE B 1 273 ? 11.392 -12.325 3.519 1 91.6 273 ILE B C 1
ATOM 4439 O O . ILE B 1 273 ? 11.892 -11.258 3.882 1 91.6 273 ILE B O 1
ATOM 4443 N N . ARG B 1 274 ? 10.473 -12.976 4.116 1 89.36 274 ARG B N 1
ATOM 4444 C CA . ARG B 1 274 ? 10.031 -12.462 5.409 1 89.36 274 ARG B CA 1
ATOM 4445 C C . ARG B 1 274 ? 11.186 -12.414 6.404 1 89.36 274 ARG B C 1
ATOM 4447 O O . ARG B 1 274 ? 11.943 -13.378 6.53 1 89.36 274 ARG B O 1
ATOM 4454 N N . SER B 1 275 ? 11.399 -11.235 6.901 1 72.82 275 SER B N 1
ATOM 4455 C CA . SER B 1 275 ? 12.44 -11.091 7.913 1 72.82 275 SER B CA 1
ATOM 4456 C C . SER B 1 275 ? 11.983 -11.645 9.259 1 72.82 275 SER B C 1
ATOM 4458 O O . SER B 1 275 ? 10.837 -11.439 9.663 1 72.82 275 SER B O 1
ATOM 4460 N N . TRP B 1 276 ? 12.35 -12.919 9.61 1 53.02 276 TRP B N 1
ATOM 4461 C CA . TRP B 1 276 ? 12.012 -13.439 10.93 1 53.02 276 TRP B CA 1
ATOM 4462 C C . TRP B 1 276 ? 12.451 -12.472 12.025 1 53.02 276 TRP B C 1
ATOM 4464 O O . TRP B 1 276 ? 13.552 -11.92 11.969 1 53.02 276 TRP B O 1
ATOM 4474 N N . ALA B 1 277 ? 11.654 -11.677 12.403 1 42.98 277 ALA B N 1
ATOM 4475 C CA . ALA B 1 277 ? 12.1 -11.059 13.649 1 42.98 277 ALA B CA 1
ATOM 4476 C C . ALA B 1 277 ? 12.82 -12.07 14.536 1 42.98 277 ALA B C 1
ATOM 4478 O O . ALA B 1 277 ? 12.181 -12.82 15.278 1 42.98 277 ALA B O 1
ATOM 4479 N N . THR B 1 278 ? 13.512 -13.013 13.92 1 37.51 278 THR B N 1
ATOM 4480 C CA . THR B 1 278 ? 14.204 -13.8 14.935 1 37.51 278 THR B CA 1
ATOM 4481 C C . THR B 1 278 ? 14.439 -12.971 16.194 1 37.51 278 THR B C 1
ATOM 4483 O O . THR B 1 278 ? 14.515 -13.516 17.297 1 37.51 278 THR B O 1
ATOM 4486 N N . ASP B 1 279 ? 15.412 -11.957 16.181 1 34.17 279 ASP B N 1
ATOM 4487 C CA . ASP B 1 279 ? 15.877 -11.416 17.454 1 34.17 279 ASP B CA 1
ATOM 4488 C C . ASP B 1 279 ? 14.806 -10.543 18.104 1 34.17 279 ASP B C 1
ATOM 4490 O O . ASP B 1 279 ? 14.384 -9.537 17.529 1 34.17 279 ASP B O 1
ATOM 4494 N N . PHE B 1 280 ? 13.898 -11.045 18.819 1 37.14 280 PHE B N 1
ATOM 4495 C CA . PHE B 1 280 ? 13.2 -10.33 19.88 1 37.14 280 PHE B CA 1
ATOM 4496 C C . PHE B 1 280 ? 13.808 -8.948 20.092 1 37.14 280 PHE B C 1
ATOM 4498 O O . PHE B 1 280 ? 13.088 -7.98 20.345 1 37.14 280 PHE B O 1
ATOM 4505 N N . ASP B 1 281 ? 14.977 -8.959 20.019 1 38.1 281 ASP B N 1
ATOM 4506 C CA . ASP B 1 281 ? 15.85 -7.805 20.206 1 38.1 281 ASP B CA 1
ATOM 4507 C C . ASP B 1 281 ? 15.687 -6.802 19.066 1 38.1 281 ASP B C 1
ATOM 4509 O O . ASP B 1 281 ? 15.761 -5.591 19.282 1 38.1 281 ASP B O 1
ATOM 4513 N N . ASP B 1 282 ? 15.328 -7.188 17.963 1 39.26 282 ASP B N 1
ATOM 4514 C CA . ASP B 1 282 ? 15.28 -6.26 16.838 1 39.26 282 ASP B CA 1
ATOM 4515 C C . ASP B 1 282 ? 13.965 -5.484 16.822 1 39.26 282 ASP B C 1
ATOM 4517 O O . ASP B 1 282 ? 13.954 -4.276 16.576 1 39.26 282 ASP B O 1
ATOM 4521 N N . ILE B 1 283 ? 12.8 -6.211 16.9 1 40.09 283 ILE B N 1
ATOM 4522 C CA . ILE B 1 283 ? 11.575 -5.442 17.087 1 40.09 283 ILE B CA 1
ATOM 4523 C C . ILE B 1 283 ? 11.702 -4.563 18.329 1 40.09 283 ILE B C 1
ATOM 4525 O O . ILE B 1 283 ? 11.328 -3.388 18.307 1 40.09 283 ILE B O 1
ATOM 4529 N N . LEU B 1 284 ? 12.219 -5.224 19.438 1 39.81 284 LEU B N 1
ATOM 4530 C CA . LEU B 1 284 ? 12.535 -4.441 20.628 1 39.81 284 LEU B CA 1
ATOM 4531 C C . LEU B 1 284 ? 13.569 -3.366 20.312 1 39.81 284 LEU B C 1
ATOM 4533 O O . LEU B 1 284 ? 13.481 -2.245 20.819 1 39.81 284 LEU B O 1
ATOM 4537 N N . GLN B 1 285 ? 14.459 -3.691 19.549 1 37.03 285 GLN B N 1
ATOM 4538 C CA . GLN B 1 285 ? 15.521 -2.753 19.2 1 37.03 285 GLN B CA 1
ATOM 4539 C C . GLN B 1 285 ? 14.994 -1.635 18.305 1 37.03 285 GLN B C 1
ATOM 4541 O O . GLN B 1 285 ? 15.4 -0.479 18.442 1 37.03 285 GLN B O 1
ATOM 4546 N N . ARG B 1 286 ? 14.22 -1.91 17.396 1 37.95 286 ARG B N 1
ATOM 4547 C CA . ARG B 1 286 ? 13.669 -0.837 16.575 1 37.95 286 ARG B CA 1
ATOM 4548 C C . ARG B 1 286 ? 12.851 0.134 17.421 1 37.95 286 ARG B C 1
ATOM 4550 O O . ARG B 1 286 ? 12.939 1.35 17.24 1 37.95 286 ARG B O 1
ATOM 4557 N N . TYR B 1 287 ? 12.051 -0.389 18.242 1 37.81 287 TYR B N 1
ATOM 4558 C CA . TYR B 1 287 ? 11.34 0.485 19.168 1 37.81 287 TYR B CA 1
ATOM 4559 C C . TYR B 1 287 ? 12.303 1.129 20.158 1 37.81 287 TYR B C 1
ATOM 4561 O O . TYR B 1 287 ? 12.168 2.311 20.485 1 37.81 287 TYR B O 1
ATOM 4569 N N . ALA B 1 288 ? 13.242 0.237 20.667 1 35.4 288 ALA B N 1
ATOM 4570 C CA . ALA B 1 288 ? 14.233 0.77 21.599 1 35.4 288 ALA B CA 1
ATOM 4571 C C . ALA B 1 288 ? 15.068 1.867 20.944 1 35.4 288 ALA B C 1
ATOM 4573 O O . ALA B 1 288 ? 15.38 2.878 21.576 1 35.4 288 ALA B O 1
ATOM 4574 N N . LEU B 1 289 ? 15.439 1.624 19.753 1 32.5 289 LEU B N 1
ATOM 4575 C CA . LEU B 1 289 ? 16.309 2.587 19.088 1 32.5 289 LEU B CA 1
ATOM 4576 C C . LEU B 1 289 ? 15.566 3.89 18.812 1 32.5 289 LEU B C 1
ATOM 4578 O O . LEU B 1 289 ? 16.172 4.964 18.799 1 32.5 289 LEU B O 1
ATOM 4582 N N . ILE B 1 290 ? 14.419 3.775 18.42 1 33.53 290 ILE B N 1
ATOM 4583 C CA . ILE B 1 290 ? 13.666 5.004 18.194 1 33.53 290 ILE B CA 1
ATOM 4584 C C . ILE B 1 290 ? 13.499 5.756 19.512 1 33.53 290 ILE B C 1
ATOM 4586 O O . ILE B 1 290 ? 13.617 6.983 19.554 1 33.53 290 ILE B O 1
ATOM 4590 N N . CYS B 1 291 ? 13.136 4.975 20.47 1 31.2 291 CYS B N 1
ATOM 4591 C CA . CYS B 1 291 ? 12.943 5.629 21.759 1 31.2 291 CYS B CA 1
ATOM 4592 C C . CYS B 1 291 ? 14.274 6.087 22.343 1 31.2 291 CYS B C 1
ATOM 4594 O O . CYS B 1 291 ? 14.309 6.96 23.212 1 31.2 291 CYS B O 1
ATOM 4596 N N . LEU B 1 292 ? 15.285 5.247 22.277 1 29.99 292 LEU B N 1
ATOM 4597 C CA . LEU B 1 292 ? 16.505 5.616 22.987 1 29.99 292 LEU B CA 1
ATOM 4598 C C . LEU B 1 292 ? 17.194 6.794 22.308 1 29.99 292 LEU B C 1
ATOM 4600 O O . LEU B 1 292 ? 18.199 7.305 22.808 1 29.99 292 LEU B O 1
ATOM 4604 N N . LYS B 1 293 ? 16.841 6.968 21.064 1 30.41 293 LYS B N 1
ATOM 4605 C CA . LYS B 1 293 ? 17.601 8.144 20.654 1 30.41 293 LYS B CA 1
ATOM 4606 C C . LYS B 1 293 ? 16.885 9.43 21.058 1 30.41 293 LYS B C 1
ATOM 4608 O O . LYS B 1 293 ? 15.676 9.563 20.858 1 30.41 293 LYS B O 1
#

Foldseek 3Di:
DDPPPPPPPPPDDPPPPPPPPPPQPPVNLLVVLQVVLVVVVVCLCPQQPVLPPPPPPPFDQDDDQASRCQLSVVCVVVVCSAPAQAEEEEELCQLVHHNGSCSNVCRRRPYAYEYEYADPVSLVNNCVVPVPPVRYHYYYFAAADPPDFKFKWWADFPVNSDIAGPVFADPVRCVVGVPPTDIDITTHYALQVSCVPDPDLEHAEYEDDHRGCQLRNVVRHDCVRHPYFKYKYQQDPPDDVSVVVNVVVQVVLVVVQWDWDPDDDDGSITMTGHHPVVPPCVVVVVVVVVVVD/DPPPPPPPPPPDDPPPPPPPPPPQPPVNLLVVLQVVLVVVVVVLCPQQPVLVPPPPPPFHQDDDQASRCQLSVVCVVVVCSAPAQAEEEEELCQLVHHNGSCSNVCRRRPYAYEYEYADPVSLVNNCVVPVPPVRYHYYYFAAADPPDFKFKWWADFPVNSDIAGPVFADPVRCVVGVPPTDIDITTHYALQVSCVPDPDLEHAEYEDDHRGCQLRNVVRHDCVRHPYFKYKYQQDPPDDVSVVVVVVVQVVLVVVQWDWDPPDDDGSITMTGHHPVVPPCVVVVVVVVVVVD

Radius of gyration: 27.74 Å; Cα contacts (8 Å, |Δi|>4): 985; chains: 2; bounding box: 96×78×65 Å

InterPro domains:
  IPR006342 Methyltransferase FkbM [PF05050] (91-259)
  IPR029063 S-adenosyl-L-methionine-dependent methyltransferase superfamily [G3DSA:3.40.50.150] (75-268)
  IPR029063 S-adenosyl-L-methionine-dependent methyltransferase superfamily [SSF53335] (81-259)
  IPR053202 EGF Receptor Signaling Regulator [PTHR34009] (70-262)

Organism: Symbiodinium microadriaticum (NCBI:txid2951)

Nearest PDB structures (foldseek):
  8k1f-assembly1_A  TM=5.942E-01  e=2.546E-04  Fusobacterium nucleatum subsp. nucleatum ATCC 25586
  5zy6-assembly1_A  TM=4.832E-01  e=1.644E-03  Schizosaccharomyces pombe 972h-
  5thy-assembly2_B  TM=4.189E-01  e=6.470E-04  Moorena producens 3L
  4iwn-assembly1_B  TM=4.349E-01  e=2.388E-03  Escherichia coli
  3e2p-assembly1_A  TM=4.195E-01  e=6.034E+00  Methanocaldococcus jannaschii